Protein AF-A0A2V9BHZ9-F1 (afdb_monomer_lite)

Foldseek 3Di:
DDDDDDPDPDDDPPDDDPDLPCQCLQQDAAAFQRNQVNLVVLCVLVVVQPWDADPSGKTKGKADAADQQEEEEAESHDKFWWFADADFQGKTQIQIVVNDDPDQCLQLQQEQFWKWFQAPVRDTQTKHWHHDDPVCQVVDPDQDPRRDSRNIIIHRPGRGPVVCVVVRGDTGGTMDGRWGWADFPDFKIWFQCCQRRLSVVLLSLLSVPAPSVQFDHMYMYMHFGRLSVFCVRVQVCCVPRVGQAYEYEGHFAADDDVPDDDDPLDDDFDAAKEWEDCDQPDDDQPLRVVLVVLCVVLVTDYGYDHGDPRGHGDPDDTRDDHSNYIYMYGDWPLPSHRTTMGGNRNSLRSSQSSNCVRRVDRRDRDDRSDDPDPDDPDPDDPVVQLVPQAAAVVRLQRSLVSVVVVDDPVFDWDQDPSRDTDTDDDDDDPPDPDDDDDDDDDSHDKDWDFPDQDPVGDTDIDTGDDDDCSNQARHKDWDADPVRDIRIDHD

Structure (mmCIF, N/CA/C/O backbone):
data_AF-A0A2V9BHZ9-F1
#
_entry.id   AF-A0A2V9BHZ9-F1
#
loop_
_atom_site.group_PDB
_atom_site.id
_atom_site.type_symbol
_atom_site.label_atom_id
_atom_site.label_alt_id
_atom_site.label_comp_id
_atom_site.label_asym_id
_atom_site.label_entity_id
_atom_site.label_seq_id
_atom_site.pdbx_PDB_ins_code
_atom_site.Cartn_x
_atom_site.Cartn_y
_atom_site.Cartn_z
_atom_site.occupancy
_atom_site.B_iso_or_equiv
_atom_site.auth_seq_id
_atom_site.auth_comp_id
_atom_site.auth_asym_id
_atom_site.auth_atom_id
_atom_site.pdbx_PDB_model_num
ATOM 1 N N . MET A 1 1 ? 15.809 -42.643 -28.458 1.00 37.56 1 MET A N 1
ATOM 2 C CA . MET A 1 1 ? 14.507 -41.961 -28.314 1.00 37.56 1 MET A CA 1
ATOM 3 C C . MET A 1 1 ? 14.577 -41.203 -27.008 1.00 37.56 1 MET A C 1
ATOM 5 O O . MET A 1 1 ? 14.422 -41.802 -25.954 1.00 37.56 1 MET A O 1
ATOM 9 N N . SER A 1 2 ? 15.018 -39.951 -27.091 1.00 28.16 2 SER A N 1
ATOM 10 C CA . SER A 1 2 ? 15.489 -39.178 -25.943 1.00 28.16 2 SER A CA 1
ATOM 11 C C . SER A 1 2 ? 14.423 -38.170 -25.540 1.00 28.16 2 SER A C 1
ATOM 13 O O . SER A 1 2 ? 14.004 -37.350 -26.353 1.00 28.16 2 SER A O 1
ATOM 15 N N . SER A 1 3 ? 13.973 -38.283 -24.296 1.00 27.17 3 SER A N 1
ATOM 16 C CA . SER A 1 3 ? 12.982 -37.427 -23.654 1.00 27.17 3 SER A CA 1
ATOM 17 C C . SER A 1 3 ? 13.508 -35.995 -23.511 1.00 27.17 3 SER A C 1
ATOM 19 O O . SER A 1 3 ? 14.546 -35.780 -22.886 1.00 27.17 3 SER A O 1
ATOM 21 N N . LEU A 1 4 ? 12.793 -35.017 -24.076 1.00 28.47 4 LEU A N 1
ATOM 22 C CA . LEU A 1 4 ? 13.015 -33.594 -23.812 1.00 28.47 4 LEU A CA 1
ATOM 23 C C . LEU A 1 4 ? 12.477 -33.261 -22.414 1.00 28.47 4 LEU A C 1
ATOM 25 O O . LEU A 1 4 ? 11.273 -33.335 -22.170 1.00 28.47 4 LEU A O 1
ATOM 29 N N . ALA A 1 5 ? 13.371 -32.888 -21.502 1.00 28.25 5 ALA A N 1
ATOM 30 C CA . ALA A 1 5 ? 13.012 -32.299 -20.222 1.00 28.25 5 ALA A CA 1
ATOM 31 C C . ALA A 1 5 ? 12.645 -30.819 -20.428 1.00 28.25 5 ALA A C 1
ATOM 33 O O . ALA A 1 5 ? 13.476 -30.031 -20.881 1.00 28.25 5 ALA A O 1
ATOM 34 N N . LEU A 1 6 ? 11.407 -30.441 -20.089 1.00 27.66 6 LEU A N 1
ATOM 35 C CA . LEU A 1 6 ? 11.026 -29.042 -19.892 1.00 27.66 6 LEU A CA 1
ATOM 36 C C . LEU A 1 6 ? 11.808 -28.497 -18.688 1.00 27.66 6 LEU A C 1
ATOM 38 O O . LEU A 1 6 ? 11.582 -28.914 -17.551 1.00 27.66 6 LEU A O 1
ATOM 42 N N . ALA A 1 7 ? 12.722 -27.563 -18.935 1.00 27.00 7 ALA A N 1
ATOM 43 C CA . ALA A 1 7 ? 13.378 -26.801 -17.884 1.00 27.00 7 ALA A CA 1
ATOM 44 C C . ALA A 1 7 ? 12.384 -25.779 -17.308 1.00 27.00 7 ALA A C 1
ATOM 46 O O . ALA A 1 7 ? 12.186 -24.698 -17.858 1.00 27.00 7 ALA A O 1
ATOM 47 N N . VAL A 1 8 ? 11.737 -26.141 -16.200 1.00 25.62 8 VAL A N 1
ATOM 48 C CA . VAL A 1 8 ? 11.009 -25.197 -15.347 1.00 25.62 8 VAL A CA 1
ATOM 49 C C . VAL A 1 8 ? 12.054 -24.385 -14.587 1.00 25.62 8 VAL A C 1
ATOM 51 O O . VAL A 1 8 ? 12.757 -24.915 -13.727 1.00 25.62 8 VAL A O 1
ATOM 54 N N . TRP A 1 9 ? 12.184 -23.102 -14.919 1.00 24.17 9 TRP A N 1
ATOM 55 C CA . TRP A 1 9 ? 13.042 -22.170 -14.192 1.00 24.17 9 TRP A CA 1
ATOM 56 C C . TRP A 1 9 ? 12.419 -21.868 -12.824 1.00 24.17 9 TRP A C 1
ATOM 58 O O . TRP A 1 9 ? 11.644 -20.930 -12.660 1.00 24.17 9 TRP A O 1
ATOM 68 N N . ALA A 1 10 ? 12.739 -22.692 -11.829 1.00 22.58 10 ALA A N 1
ATOM 69 C CA . ALA A 1 10 ? 12.537 -22.346 -10.431 1.00 22.58 10 ALA A CA 1
ATOM 70 C C . ALA A 1 10 ? 13.679 -21.415 -10.002 1.00 22.58 10 ALA A C 1
ATOM 72 O O . ALA A 1 10 ? 14.842 -21.820 -9.959 1.00 22.58 10 ALA A O 1
ATOM 73 N N . PHE A 1 11 ? 13.363 -20.155 -9.702 1.00 24.94 11 PHE A N 1
ATOM 74 C CA . PHE A 1 11 ? 14.330 -19.254 -9.082 1.00 24.94 11 PHE A CA 1
ATOM 75 C C . PHE A 1 11 ? 14.673 -19.766 -7.676 1.00 24.94 11 PHE A C 1
ATOM 77 O O . PHE A 1 11 ? 13.758 -20.095 -6.918 1.00 24.94 11 PHE A O 1
ATOM 84 N N . PRO A 1 12 ? 15.961 -19.813 -7.288 1.00 24.84 12 PRO A N 1
ATOM 85 C CA . PRO A 1 12 ? 16.324 -20.170 -5.929 1.00 24.84 12 PRO A CA 1
ATOM 86 C C . PRO A 1 12 ? 15.795 -19.088 -4.986 1.00 24.84 12 PRO A C 1
ATOM 88 O O . PRO A 1 12 ? 16.085 -17.899 -5.162 1.00 24.84 12 PRO A O 1
ATOM 91 N N . SER A 1 13 ? 15.013 -19.522 -3.998 1.00 27.09 13 SER A N 1
ATOM 92 C CA . SER A 1 13 ? 14.662 -18.758 -2.806 1.00 27.09 13 SER A CA 1
ATOM 93 C C . SER A 1 13 ? 15.961 -18.383 -2.093 1.00 27.09 13 SER A C 1
ATOM 95 O O . SER A 1 13 ? 16.556 -19.199 -1.387 1.00 27.09 13 SER A O 1
ATOM 97 N N . GLY A 1 14 ? 16.457 -17.175 -2.364 1.00 26.42 14 GLY A N 1
ATOM 98 C CA . GLY A 1 14 ? 17.602 -16.613 -1.662 1.00 26.42 14 GLY A CA 1
ATOM 99 C C . GLY A 1 14 ? 17.262 -16.477 -0.183 1.00 26.42 14 GLY A C 1
ATOM 100 O O . GLY A 1 14 ? 16.169 -16.028 0.156 1.00 26.42 14 GLY A O 1
ATOM 101 N N . ALA A 1 15 ? 18.185 -16.907 0.674 1.00 25.41 15 ALA A N 1
ATOM 102 C CA . ALA A 1 15 ? 18.077 -16.781 2.119 1.00 25.41 15 ALA A CA 1
ATOM 103 C C . ALA A 1 15 ? 17.727 -15.333 2.501 1.00 25.41 15 ALA A C 1
ATOM 105 O O . ALA A 1 15 ? 18.447 -14.398 2.143 1.00 25.41 15 ALA A O 1
ATOM 106 N N . GLN A 1 16 ? 16.596 -15.174 3.188 1.00 27.55 16 GLN A N 1
ATOM 107 C CA . GLN A 1 16 ? 16.109 -13.902 3.706 1.00 27.55 16 GLN A CA 1
ATOM 108 C C . GLN A 1 16 ? 17.119 -13.359 4.727 1.00 27.55 16 GLN A C 1
ATOM 110 O O . GLN A 1 16 ? 17.488 -14.047 5.681 1.00 27.55 16 GLN A O 1
ATOM 115 N N . SER A 1 17 ? 17.571 -12.117 4.531 1.00 31.33 17 SER A N 1
ATOM 116 C CA . SER A 1 17 ? 18.072 -11.285 5.631 1.00 31.33 17 SER A CA 1
ATOM 117 C C . SER A 1 17 ? 16.983 -11.174 6.707 1.00 31.33 17 SER A C 1
ATOM 119 O O . SER A 1 17 ? 15.817 -11.377 6.365 1.00 31.33 17 SER A O 1
ATOM 121 N N . PRO A 1 18 ? 17.298 -10.827 7.970 1.00 30.88 18 PRO A N 1
ATOM 122 C CA . PRO A 1 18 ? 16.258 -10.513 8.939 1.00 30.88 18 PRO A CA 1
ATOM 123 C C . PRO A 1 18 ? 15.483 -9.318 8.377 1.00 30.88 18 PRO A C 1
ATOM 125 O O . PRO A 1 18 ? 15.985 -8.193 8.370 1.00 30.88 18 PRO A O 1
ATOM 128 N N . GLU A 1 19 ? 14.320 -9.595 7.787 1.00 37.97 19 GLU A N 1
ATOM 129 C CA . GLU A 1 19 ? 13.338 -8.592 7.402 1.00 37.97 19 GLU A CA 1
ATOM 130 C C . GLU A 1 19 ? 13.159 -7.692 8.626 1.00 37.97 19 GLU A C 1
ATOM 132 O O . GLU A 1 19 ? 13.142 -8.185 9.761 1.00 37.97 19 GLU A O 1
ATOM 137 N N . SER A 1 20 ? 13.053 -6.371 8.437 1.00 50.16 20 SER A N 1
ATOM 138 C CA . SER A 1 20 ? 12.483 -5.593 9.537 1.00 50.16 20 SER A CA 1
ATOM 139 C C . SER A 1 20 ? 11.148 -6.268 9.872 1.00 50.16 20 SER A C 1
ATOM 141 O O . SER A 1 20 ? 10.467 -6.682 8.934 1.00 50.16 20 SER A O 1
ATOM 143 N N . ASP A 1 21 ? 10.821 -6.470 11.157 1.00 63.12 21 ASP A N 1
ATOM 144 C CA . ASP A 1 21 ? 9.781 -7.402 11.673 1.00 63.12 21 ASP A CA 1
ATOM 145 C C . ASP A 1 21 ? 8.383 -7.295 10.999 1.00 63.12 21 ASP A C 1
ATOM 147 O O . ASP A 1 21 ? 7.459 -8.053 11.297 1.00 63.12 21 ASP A O 1
ATOM 151 N N . LEU A 1 22 ? 8.202 -6.319 10.106 1.00 68.75 22 LEU A N 1
ATOM 152 C CA . LEU A 1 22 ? 6.966 -5.832 9.526 1.00 68.75 22 LEU A CA 1
ATOM 153 C C . LEU A 1 22 ? 7.044 -5.642 7.987 1.00 68.75 22 LEU A C 1
ATOM 155 O O . LEU A 1 22 ? 6.025 -5.316 7.379 1.00 68.75 22 LEU A O 1
ATOM 159 N N . ASP A 1 23 ? 8.188 -5.889 7.320 1.00 79.56 23 ASP A N 1
ATOM 160 C CA . ASP A 1 23 ? 8.303 -5.807 5.843 1.00 79.56 23 ASP A CA 1
ATOM 161 C C . ASP A 1 23 ? 7.369 -6.804 5.147 1.00 79.56 23 ASP A C 1
ATOM 163 O O . ASP A 1 23 ? 6.812 -6.512 4.085 1.00 79.56 23 ASP A O 1
ATOM 167 N N . TRP A 1 24 ? 7.124 -7.961 5.766 1.00 87.25 24 TRP A N 1
ATOM 168 C CA . TRP A 1 24 ? 6.163 -8.947 5.276 1.00 87.25 24 TRP A CA 1
ATOM 169 C C . TRP A 1 24 ? 4.755 -8.355 5.104 1.00 87.25 24 TRP A C 1
ATOM 171 O O . TRP A 1 24 ? 4.037 -8.766 4.192 1.00 87.25 24 TRP A O 1
ATOM 181 N N . LEU A 1 25 ? 4.352 -7.389 5.941 1.00 88.88 25 LEU A N 1
ATOM 182 C CA . LEU A 1 25 ? 3.036 -6.751 5.870 1.00 88.88 25 LEU A CA 1
ATOM 183 C C . LEU A 1 25 ? 2.948 -5.869 4.625 1.00 88.88 25 LEU A C 1
ATOM 185 O O . LEU A 1 25 ? 1.979 -5.944 3.875 1.00 88.88 25 LEU A O 1
ATOM 189 N N . LEU A 1 26 ? 3.984 -5.061 4.388 1.00 85.56 26 LEU A N 1
ATOM 190 C CA . LEU A 1 26 ? 4.047 -4.147 3.250 1.00 85.56 26 LEU A CA 1
ATOM 191 C C . LEU A 1 26 ? 4.289 -4.872 1.933 1.00 85.56 26 LEU A C 1
ATOM 193 O O . LEU A 1 26 ? 3.847 -4.383 0.905 1.00 85.56 26 LEU A O 1
ATOM 197 N N . THR A 1 27 ? 4.959 -6.024 1.946 1.00 89.12 27 THR A N 1
ATOM 198 C CA . THR A 1 27 ? 5.301 -6.801 0.741 1.00 89.12 27 THR A CA 1
ATOM 199 C C . THR A 1 27 ? 4.266 -7.857 0.363 1.00 89.12 27 THR A C 1
ATOM 201 O O . THR A 1 27 ? 4.386 -8.494 -0.686 1.00 89.12 27 THR A O 1
ATOM 204 N N . THR A 1 28 ? 3.222 -8.040 1.176 1.00 92.38 28 THR A N 1
ATOM 205 C CA . THR A 1 28 ? 2.123 -8.968 0.888 1.00 92.38 28 THR A CA 1
ATOM 206 C C . THR A 1 28 ? 0.940 -8.215 0.286 1.00 92.38 28 THR A C 1
ATOM 208 O O . THR A 1 28 ? 0.303 -7.439 0.998 1.00 92.38 28 THR A O 1
ATOM 211 N N . PRO A 1 29 ? 0.613 -8.438 -1.001 1.00 92.88 29 PRO A N 1
ATOM 212 C CA . PRO A 1 29 ? -0.590 -7.874 -1.592 1.00 92.88 29 PRO A CA 1
ATOM 213 C C . PRO A 1 29 ? -1.860 -8.346 -0.884 1.00 92.88 29 PRO A C 1
ATOM 215 O O . PRO A 1 29 ? -1.937 -9.474 -0.397 1.00 92.88 29 PRO A O 1
ATOM 218 N N . GLY A 1 30 ? -2.871 -7.486 -0.888 1.00 94.62 30 GLY A N 1
ATOM 219 C CA . GLY A 1 30 ? -4.192 -7.757 -0.328 1.00 94.62 30 GLY A CA 1
ATOM 220 C C . GLY A 1 30 ? -5.258 -7.066 -1.159 1.00 94.62 30 GLY A C 1
ATOM 221 O O . GLY A 1 30 ? -5.950 -6.190 -0.655 1.00 94.62 30 GLY A O 1
ATOM 222 N N . VAL A 1 31 ? -5.341 -7.406 -2.449 1.00 96.88 31 VAL A N 1
ATOM 223 C CA . VAL A 1 31 ? -6.356 -6.849 -3.360 1.00 96.88 31 VAL A CA 1
ATOM 224 C C . VAL A 1 31 ? -7.743 -7.102 -2.770 1.00 96.88 31 VAL A C 1
ATOM 226 O O . VAL A 1 31 ? -8.003 -8.202 -2.292 1.00 96.88 31 VAL A O 1
ATOM 229 N N . SER A 1 32 ? -8.630 -6.107 -2.803 1.00 95.62 32 SER A N 1
ATOM 230 C CA . SER A 1 32 ? -9.979 -6.204 -2.221 1.00 95.62 32 SER A CA 1
ATOM 231 C C . SER A 1 32 ? -10.733 -7.472 -2.659 1.00 95.62 32 SER A C 1
ATOM 233 O O . SER A 1 32 ? -10.926 -7.709 -3.854 1.00 95.62 32 SER A O 1
ATOM 235 N N . GLY A 1 33 ? -11.160 -8.292 -1.690 1.00 94.94 33 GLY A N 1
ATOM 236 C CA . GLY A 1 33 ? -11.748 -9.630 -1.870 1.00 94.94 33 GLY A CA 1
ATOM 237 C C . GLY A 1 33 ? -10.753 -10.806 -1.891 1.00 94.94 33 GLY A C 1
ATOM 238 O O . GLY A 1 33 ? -11.177 -11.965 -1.871 1.00 94.94 33 GLY A O 1
ATOM 239 N N . TYR A 1 34 ? -9.450 -10.528 -1.921 1.00 96.62 34 TYR A N 1
ATOM 240 C CA . TYR A 1 34 ? -8.348 -11.494 -1.983 1.00 96.62 34 TYR A CA 1
ATOM 241 C C . TYR A 1 34 ? -7.326 -11.307 -0.844 1.00 96.62 34 TYR A C 1
ATOM 243 O O . TYR A 1 34 ? -6.126 -11.538 -0.996 1.00 96.62 34 TYR A O 1
ATOM 251 N N . GLU A 1 35 ? -7.787 -10.877 0.327 1.00 96.38 35 GLU A N 1
ATOM 252 C CA . GLU A 1 35 ? -6.961 -10.529 1.486 1.00 96.38 35 GLU A CA 1
ATOM 253 C C . GLU A 1 35 ? -6.433 -11.757 2.257 1.00 96.38 35 GLU A C 1
ATOM 255 O O . GLU A 1 35 ? -5.774 -11.609 3.287 1.00 96.38 35 GLU A O 1
ATOM 260 N N . GLN A 1 36 ? -6.707 -12.985 1.800 1.00 94.50 36 GLN A N 1
ATOM 261 C CA . GLN A 1 36 ? -6.518 -14.198 2.603 1.00 94.50 36 GLN A CA 1
ATOM 262 C C . GLN A 1 36 ? -5.044 -14.487 2.931 1.00 94.50 36 GLN A C 1
ATOM 264 O O . GLN A 1 36 ? -4.761 -14.936 4.042 1.00 94.50 36 GLN A O 1
ATOM 269 N N . GLU A 1 37 ? -4.101 -14.226 2.010 1.00 94.50 37 GLU A N 1
ATOM 270 C CA . GLU A 1 37 ? -2.658 -14.412 2.275 1.00 94.50 37 GLU A CA 1
ATOM 271 C C . GLU A 1 37 ? -2.199 -13.484 3.404 1.00 94.50 37 GLU A C 1
ATOM 273 O O . GLU A 1 37 ? -1.588 -13.924 4.380 1.00 94.50 37 GLU A O 1
ATOM 278 N N . LEU A 1 38 ? -2.529 -12.200 3.291 1.00 95.25 38 LEU A N 1
ATOM 279 C CA . LEU A 1 38 ? -2.204 -11.199 4.293 1.00 95.25 38 LEU A CA 1
ATOM 280 C C . LEU A 1 38 ? -2.869 -11.518 5.637 1.00 95.25 38 LEU A C 1
ATOM 282 O O . LEU A 1 38 ? -2.192 -11.524 6.664 1.00 95.25 38 LEU A O 1
ATOM 286 N N . GLY A 1 39 ? -4.169 -11.820 5.635 1.00 96.56 39 GLY A N 1
ATOM 287 C CA . GLY A 1 39 ? -4.899 -12.199 6.840 1.00 96.56 39 GLY A CA 1
ATOM 288 C C . GLY A 1 39 ? -4.291 -13.435 7.509 1.00 96.56 39 GLY A C 1
ATOM 289 O O . GLY A 1 39 ? -4.173 -13.487 8.731 1.00 96.56 39 GLY A O 1
ATOM 290 N N . ALA A 1 40 ? -3.823 -14.422 6.737 1.00 95.38 40 ALA A N 1
ATOM 291 C CA . ALA A 1 40 ? -3.102 -15.574 7.275 1.00 95.38 40 ALA A CA 1
ATOM 292 C C . ALA A 1 40 ? -1.769 -15.187 7.933 1.00 95.38 40 ALA A C 1
ATOM 294 O O . ALA A 1 40 ? -1.481 -15.680 9.021 1.00 95.38 40 ALA A O 1
ATOM 295 N N . LYS A 1 41 ? -0.990 -14.279 7.334 1.00 95.25 41 LYS A N 1
ATOM 296 C CA . LYS A 1 41 ? 0.266 -13.803 7.937 1.00 95.25 41 LYS A CA 1
ATOM 297 C C . LYS A 1 41 ? 0.039 -12.970 9.201 1.00 95.25 41 LYS A C 1
ATOM 299 O O . LYS A 1 41 ? 0.750 -13.170 10.181 1.00 95.25 41 LYS A O 1
ATOM 304 N N . ILE A 1 42 ? -0.991 -12.116 9.225 1.00 96.06 42 ILE A N 1
ATOM 305 C CA . ILE A 1 42 ? -1.409 -11.396 10.441 1.00 96.06 42 ILE A CA 1
ATOM 306 C C . ILE A 1 42 ? -1.764 -12.396 11.545 1.00 96.06 42 ILE A C 1
ATOM 308 O O . ILE A 1 42 ? -1.297 -12.257 12.672 1.00 96.06 42 ILE A O 1
ATOM 312 N N . ARG A 1 43 ? -2.532 -13.445 11.233 1.00 95.81 43 ARG A N 1
ATOM 313 C CA . ARG A 1 43 ? -2.864 -14.491 12.212 1.00 95.81 43 ARG A CA 1
ATOM 314 C C . ARG A 1 43 ? -1.650 -15.251 12.720 1.00 95.81 43 ARG A C 1
ATOM 316 O O . ARG A 1 43 ? -1.586 -15.506 13.915 1.00 95.81 43 ARG A O 1
ATOM 323 N N . GLU A 1 44 ? -0.712 -15.601 11.842 1.00 94.38 44 GLU A N 1
ATOM 324 C CA . GLU A 1 44 ? 0.524 -16.278 12.247 1.00 94.38 44 GLU A CA 1
ATOM 325 C C . GLU A 1 44 ? 1.339 -15.400 13.202 1.00 94.38 44 GLU A C 1
ATOM 327 O O . GLU A 1 44 ? 1.806 -15.878 14.235 1.00 94.38 44 GLU A O 1
ATOM 332 N N . ARG A 1 45 ? 1.443 -14.096 12.912 1.00 92.06 45 ARG A N 1
ATOM 333 C CA . ARG A 1 45 ? 2.101 -13.137 13.807 1.00 92.06 45 ARG A CA 1
ATOM 334 C C . ARG A 1 45 ? 1.371 -13.014 15.151 1.00 92.06 45 ARG A C 1
ATOM 336 O O . ARG A 1 45 ? 2.011 -12.916 16.190 1.00 92.06 45 ARG A O 1
ATOM 343 N N . LEU A 1 46 ? 0.040 -13.090 15.140 1.00 92.56 46 LEU A N 1
ATOM 344 C CA . LEU A 1 46 ? -0.828 -12.971 16.316 1.00 92.56 46 LEU A CA 1
ATOM 345 C C . LEU A 1 46 ? -1.260 -14.323 16.915 1.00 92.56 46 LEU A C 1
ATOM 347 O O . LEU A 1 46 ? -2.284 -14.393 17.602 1.00 92.56 46 LEU A O 1
ATOM 351 N N . LYS A 1 47 ? -0.517 -15.411 16.679 1.00 92.81 47 LYS A N 1
ATOM 352 C CA . LYS A 1 47 ? -0.907 -16.764 17.123 1.00 92.81 47 LYS A CA 1
ATOM 353 C C . LYS A 1 47 ? -1.111 -16.893 18.637 1.00 92.81 47 LYS A C 1
ATOM 355 O O . LYS A 1 47 ? -1.982 -17.639 19.075 1.00 92.81 47 LYS A O 1
ATOM 360 N N . GLU A 1 48 ? -0.409 -16.077 19.422 1.00 92.31 48 GLU A N 1
ATOM 361 C CA . GLU A 1 48 ? -0.532 -15.995 20.887 1.00 92.31 48 GLU A CA 1
ATOM 362 C C . GLU A 1 48 ? -1.853 -15.350 21.370 1.00 92.31 48 GLU A C 1
ATOM 364 O O . GLU A 1 48 ? -2.138 -15.308 22.570 1.00 92.31 48 GLU A O 1
ATOM 369 N N . PHE A 1 49 ? -2.675 -14.811 20.461 1.00 91.50 49 PHE A N 1
ATOM 370 C CA . PHE A 1 49 ? -3.887 -14.048 20.786 1.00 91.50 49 PHE A CA 1
ATOM 371 C C . PHE A 1 49 ? -5.197 -14.748 20.396 1.00 91.50 49 PHE A C 1
ATOM 373 O O . PHE A 1 49 ? -6.251 -14.121 20.454 1.00 91.50 49 PHE A O 1
ATOM 380 N N . SER A 1 50 ? -5.162 -16.041 20.039 1.00 90.25 50 SER A N 1
ATOM 381 C CA . SER A 1 50 ? -6.362 -16.825 19.675 1.00 90.25 50 SER A CA 1
ATOM 382 C C . SER A 1 50 ? -7.264 -16.109 18.655 1.00 90.25 50 SER A C 1
ATOM 384 O O . SER A 1 50 ? -8.478 -15.999 18.840 1.00 90.25 50 SER A O 1
ATOM 386 N N . SER A 1 51 ? -6.656 -15.579 17.590 1.00 94.00 51 SER A N 1
ATOM 387 C CA . SER A 1 51 ? -7.374 -14.834 16.553 1.00 94.00 51 SER A CA 1
ATOM 388 C C . SER A 1 51 ? -8.426 -15.694 15.837 1.00 94.00 51 SER A C 1
ATOM 390 O O . SER A 1 51 ? -8.236 -16.888 15.595 1.00 94.00 51 SER A O 1
ATOM 392 N N . LYS A 1 52 ? -9.554 -15.072 15.481 1.00 95.00 52 LYS A N 1
ATOM 393 C CA . LYS A 1 52 ? -10.647 -15.664 14.700 1.00 95.00 52 LYS A CA 1
ATOM 394 C C . LYS A 1 52 ? -10.689 -15.067 13.300 1.00 95.00 52 LYS A C 1
ATOM 396 O O . LYS A 1 52 ? -10.260 -13.934 13.090 1.00 95.00 52 LYS A O 1
ATOM 401 N N . THR A 1 53 ? -11.256 -15.825 12.366 1.00 96.62 53 THR A N 1
ATOM 402 C CA . THR A 1 53 ? -11.582 -15.343 11.024 1.00 96.62 53 THR A CA 1
ATOM 403 C C . THR A 1 53 ? -13.039 -15.611 10.714 1.00 96.62 53 THR A C 1
ATOM 405 O O . THR A 1 53 ? -13.520 -16.716 10.967 1.00 96.62 53 THR A O 1
ATOM 408 N N . ASP A 1 54 ? -13.737 -14.606 10.197 1.00 94.50 54 ASP A N 1
ATOM 409 C CA . ASP A 1 54 ? -15.111 -14.765 9.726 1.00 94.50 54 ASP A CA 1
ATOM 410 C C . ASP A 1 54 ? -15.165 -15.183 8.245 1.00 94.50 54 ASP A C 1
ATOM 412 O O . ASP A 1 54 ? -14.149 -15.423 7.592 1.00 94.50 54 ASP A O 1
ATOM 416 N N . ASN A 1 55 ? -16.372 -15.297 7.694 1.00 92.94 55 ASN A N 1
ATOM 417 C CA . ASN A 1 55 ? -16.577 -15.703 6.304 1.00 92.94 55 ASN A CA 1
ATOM 418 C C . ASN A 1 55 ? -16.184 -14.637 5.264 1.00 92.94 55 ASN A C 1
ATOM 420 O O . ASN A 1 55 ? -16.108 -14.971 4.083 1.00 92.94 55 ASN A O 1
ATOM 424 N N . LEU A 1 56 ? -15.946 -13.387 5.675 1.00 93.62 56 LEU A N 1
ATOM 425 C CA . LEU A 1 56 ? -15.423 -12.322 4.814 1.00 93.62 56 LEU A CA 1
ATOM 426 C C . LEU A 1 56 ? -13.892 -12.252 4.842 1.00 93.62 56 LEU A C 1
ATOM 428 O O . LEU A 1 56 ? -13.302 -11.555 4.023 1.00 93.62 56 LEU A O 1
ATOM 432 N N . GLY A 1 57 ? -13.246 -12.992 5.745 1.00 95.75 57 GLY A N 1
ATOM 433 C CA . GLY A 1 57 ? -11.797 -12.976 5.906 1.00 95.75 57 GLY A CA 1
ATOM 434 C C . GLY A 1 57 ? -11.299 -11.927 6.898 1.00 95.75 57 GLY A C 1
ATOM 435 O O . GLY A 1 57 ? -10.089 -11.729 6.983 1.00 95.75 57 GLY A O 1
ATOM 436 N N . ASN A 1 58 ? -12.188 -11.286 7.668 1.00 97.94 58 ASN A N 1
ATOM 437 C CA . ASN A 1 58 ? -11.778 -10.387 8.746 1.00 97.94 58 ASN A CA 1
ATOM 438 C C . ASN A 1 58 ? -10.944 -11.164 9.773 1.00 97.94 58 ASN A C 1
ATOM 440 O O . ASN A 1 58 ? -11.300 -12.287 10.118 1.00 97.94 58 ASN A O 1
ATOM 444 N N . VAL A 1 59 ? -9.871 -10.578 10.302 1.00 98.50 59 VAL A N 1
ATOM 445 C CA . VAL A 1 59 ? -9.092 -11.160 11.408 1.00 98.50 59 VAL A CA 1
ATOM 446 C C . VAL A 1 59 ? -9.445 -10.431 12.695 1.00 98.50 59 VAL A C 1
ATOM 448 O O . VAL A 1 59 ? -9.357 -9.209 12.754 1.00 98.50 59 VAL A O 1
ATOM 451 N N . ILE A 1 60 ? -9.859 -11.168 13.723 1.00 98.50 60 ILE A N 1
ATOM 452 C CA . ILE A 1 60 ? -10.460 -10.601 14.934 1.00 98.50 60 ILE A CA 1
ATOM 453 C C . ILE A 1 60 ? -9.767 -11.177 16.165 1.00 98.50 60 ILE A C 1
ATOM 455 O O . ILE A 1 60 ? -9.663 -12.394 16.318 1.00 98.50 60 ILE A O 1
ATOM 459 N N . VAL A 1 61 ? -9.327 -10.306 17.066 1.00 98.19 61 VAL A N 1
ATOM 460 C CA . VAL A 1 61 ? -8.787 -10.659 18.382 1.00 98.19 61 VAL A CA 1
ATOM 461 C C . VAL A 1 61 ? -9.657 -9.997 19.443 1.00 98.19 61 VAL A C 1
ATOM 463 O O . VAL A 1 61 ? -9.816 -8.782 19.429 1.00 98.19 61 VAL A O 1
ATOM 466 N N . THR A 1 62 ? -10.193 -10.778 20.380 1.00 97.31 62 THR A N 1
ATOM 467 C CA . THR A 1 62 ? -10.997 -10.264 21.500 1.00 97.31 62 THR A CA 1
ATOM 468 C C . THR A 1 62 ? -10.316 -10.605 22.819 1.00 97.31 62 THR A C 1
ATOM 470 O O . THR A 1 62 ? -9.991 -11.764 23.073 1.00 97.31 62 THR A O 1
ATOM 473 N N . LEU A 1 63 ? -10.102 -9.592 23.655 1.00 96.00 63 LEU A N 1
ATOM 474 C CA . LEU A 1 63 ? -9.420 -9.679 24.943 1.00 96.00 63 LEU A CA 1
ATOM 475 C C . LEU A 1 63 ? -10.288 -9.074 26.049 1.00 96.00 63 LEU A C 1
ATOM 477 O O . LEU A 1 63 ? -11.049 -8.136 25.812 1.00 96.00 63 LEU A O 1
ATOM 481 N N . GLY A 1 64 ? -10.122 -9.566 27.276 1.00 94.06 64 GLY A N 1
ATOM 482 C CA . GLY A 1 64 ? -10.892 -9.095 28.426 1.00 94.06 64 GLY A CA 1
ATOM 483 C C . GLY A 1 64 ? -12.339 -9.593 28.426 1.00 94.06 64 GLY A C 1
ATOM 484 O O . GLY A 1 64 ? -12.689 -10.546 27.730 1.00 94.06 64 GLY A O 1
ATOM 485 N N . SER A 1 65 ? -13.167 -8.982 29.271 1.00 94.12 65 SER A N 1
ATOM 486 C CA . SER A 1 65 ? -14.580 -9.340 29.437 1.00 94.12 65 SER A CA 1
ATOM 487 C C . SER A 1 65 ? -15.358 -8.206 30.107 1.00 94.12 65 SER A C 1
ATOM 489 O O . SER A 1 65 ? -14.777 -7.400 30.834 1.00 94.12 65 SER A O 1
ATOM 491 N N . GLY A 1 66 ? -16.677 -8.173 29.908 1.00 93.75 66 GLY A N 1
ATOM 492 C CA . GLY A 1 66 ? -17.557 -7.153 30.485 1.00 93.75 66 GLY A CA 1
ATOM 493 C C . GLY A 1 66 ? -17.521 -5.820 29.732 1.00 93.75 66 GLY A C 1
ATOM 494 O O . GLY A 1 66 ? -16.938 -5.715 28.653 1.00 93.75 66 GLY A O 1
ATOM 495 N N . ALA A 1 67 ? -18.172 -4.809 30.305 1.00 93.19 67 ALA A N 1
ATOM 496 C CA . ALA A 1 67 ? -18.264 -3.468 29.734 1.00 93.19 67 ALA A CA 1
ATOM 497 C C . ALA A 1 67 ? -17.048 -2.587 30.106 1.00 93.19 67 ALA A C 1
ATOM 499 O O . ALA A 1 67 ? -16.456 -2.786 31.174 1.00 93.19 67 ALA A O 1
ATOM 500 N N . PRO A 1 68 ? -16.689 -1.590 29.275 1.00 95.00 68 PRO A N 1
ATOM 501 C CA . PRO A 1 68 ? -17.264 -1.316 27.954 1.00 95.00 68 PRO A CA 1
ATOM 502 C C . PRO A 1 68 ? -16.783 -2.312 26.885 1.00 95.00 68 PRO A C 1
ATOM 504 O O . PRO A 1 68 ? -15.698 -2.888 27.004 1.00 95.00 68 PRO A O 1
ATOM 507 N N . LEU A 1 69 ? -17.586 -2.495 25.838 1.00 96.88 69 LEU A N 1
ATOM 508 C CA . LEU A 1 69 ? -17.231 -3.181 24.599 1.00 96.88 69 LEU A CA 1
ATOM 509 C C . LEU A 1 69 ? -16.537 -2.191 23.658 1.00 96.88 69 LEU A C 1
ATOM 511 O O . LEU A 1 69 ? -17.171 -1.327 23.059 1.00 96.88 69 LEU A O 1
ATOM 515 N N . ARG A 1 70 ? -15.220 -2.314 23.520 1.00 97.62 70 ARG A N 1
ATOM 516 C CA . ARG A 1 70 ? -14.386 -1.420 22.709 1.00 97.62 70 ARG A CA 1
ATOM 517 C C . ARG A 1 70 ? -13.973 -2.112 21.415 1.00 97.62 70 ARG A C 1
ATOM 519 O O . ARG A 1 70 ? -13.521 -3.257 21.457 1.00 97.62 70 ARG A O 1
ATOM 526 N N . LEU A 1 71 ? -14.078 -1.423 20.282 1.00 98.31 71 LEU A N 1
ATOM 527 C CA . LEU A 1 71 ? -13.627 -1.893 18.970 1.00 98.31 71 LEU A CA 1
ATOM 528 C C . LEU A 1 71 ? -12.540 -0.969 18.412 1.00 98.31 71 LEU A C 1
ATOM 530 O O . LEU A 1 71 ? -12.785 0.211 18.187 1.00 98.31 71 LEU A O 1
ATOM 534 N N . ILE A 1 72 ? -11.358 -1.510 18.120 1.00 98.56 72 ILE A N 1
ATOM 535 C CA . ILE A 1 72 ? -10.326 -0.822 17.336 1.00 98.56 72 ILE A CA 1
ATOM 536 C C . ILE A 1 72 ? -10.149 -1.591 16.031 1.00 98.56 72 ILE A C 1
ATOM 538 O O . ILE A 1 72 ? -9.840 -2.782 16.049 1.00 98.56 72 ILE A O 1
ATOM 542 N N . VAL A 1 73 ? -10.368 -0.933 14.897 1.00 98.56 73 VAL A N 1
ATOM 543 C CA . VAL A 1 73 ? -10.444 -1.600 13.594 1.00 98.56 73 VAL A CA 1
ATOM 544 C C . VAL A 1 73 ? -9.613 -0.896 12.532 1.00 98.56 73 VAL A C 1
ATOM 546 O O . VAL A 1 73 ? -9.560 0.328 12.504 1.00 98.56 73 VAL A O 1
ATOM 549 N N . THR A 1 74 ? -8.987 -1.663 11.641 1.00 98.38 74 THR A N 1
ATOM 550 C CA . THR A 1 74 ? -8.259 -1.163 10.462 1.00 98.38 74 THR A CA 1
ATOM 551 C C . THR A 1 74 ? -8.621 -1.979 9.226 1.00 98.38 74 THR A C 1
ATOM 553 O O . THR A 1 74 ? -8.782 -3.197 9.341 1.00 98.38 74 THR A O 1
ATOM 556 N N . PRO A 1 75 ? -8.719 -1.374 8.033 1.00 97.00 75 PRO A N 1
ATOM 557 C CA . PRO A 1 75 ? -8.826 -2.134 6.797 1.00 97.00 75 PRO A CA 1
ATOM 558 C C . PRO A 1 75 ? -7.506 -2.830 6.448 1.00 97.00 75 PRO A C 1
ATOM 560 O O . PRO A 1 75 ? -6.426 -2.378 6.834 1.00 97.00 75 PRO A O 1
ATOM 563 N N . MET A 1 76 ? -7.617 -3.944 5.728 1.00 96.31 76 MET A N 1
ATOM 564 C CA . MET A 1 76 ? -6.507 -4.740 5.202 1.00 96.31 76 MET A CA 1
ATOM 565 C C . MET A 1 76 ? -6.357 -4.625 3.692 1.00 96.31 76 MET A C 1
ATOM 567 O O . MET A 1 76 ? -5.312 -4.984 3.154 1.00 96.31 76 MET A O 1
ATOM 571 N N . ASP A 1 77 ? -7.409 -4.257 2.982 1.00 96.12 77 ASP A N 1
ATOM 572 C CA . ASP A 1 77 ? -7.418 -4.365 1.539 1.00 96.12 77 ASP A CA 1
ATOM 573 C C . ASP A 1 77 ? -6.858 -3.136 0.843 1.00 96.12 77 ASP A C 1
ATOM 575 O O . ASP A 1 77 ? -6.786 -2.039 1.389 1.00 96.12 77 ASP A O 1
ATOM 579 N N . GLU A 1 78 ? -6.480 -3.343 -0.407 1.00 95.06 78 GLU A N 1
ATOM 580 C CA . GLU A 1 78 ? -5.978 -2.308 -1.294 1.00 95.06 78 GLU A CA 1
ATOM 581 C C . GLU A 1 78 ? -6.657 -2.418 -2.667 1.00 95.06 78 GLU A C 1
ATOM 583 O O . GLU A 1 78 ? -7.164 -3.490 -3.040 1.00 95.06 78 GLU A O 1
ATOM 588 N N . PRO A 1 79 ? -6.669 -1.331 -3.450 1.00 95.25 79 PRO A N 1
ATOM 589 C CA . PRO A 1 79 ? -7.111 -1.395 -4.826 1.00 95.25 79 PRO A CA 1
ATOM 590 C C . PRO A 1 79 ? -6.078 -2.136 -5.686 1.00 95.25 79 PRO A C 1
ATOM 592 O O . PRO A 1 79 ? -4.870 -2.025 -5.490 1.00 95.25 79 PRO A O 1
ATOM 595 N N . GLY A 1 80 ? -6.558 -2.868 -6.682 1.00 95.88 80 GLY A N 1
ATOM 596 C CA . GLY A 1 80 ? -5.722 -3.613 -7.615 1.00 95.88 80 GLY A CA 1
ATOM 597 C C . GLY A 1 80 ? -6.532 -4.113 -8.798 1.00 95.88 80 GLY A C 1
ATOM 598 O O . GLY A 1 80 ? -7.530 -3.499 -9.191 1.00 95.88 80 GLY A O 1
ATOM 599 N N . TYR A 1 81 ? -6.121 -5.245 -9.359 1.00 97.94 81 TYR A N 1
ATOM 600 C CA . TYR A 1 81 ? -6.815 -5.863 -10.481 1.00 97.94 81 TYR A CA 1
ATOM 601 C C . TYR A 1 81 ? -7.023 -7.356 -10.258 1.00 97.94 81 TYR A C 1
ATOM 603 O O . TYR A 1 81 ? -6.453 -7.959 -9.356 1.00 97.94 81 TYR A O 1
ATOM 611 N N . VAL A 1 82 ? -7.824 -7.959 -11.124 1.00 98.31 82 VAL A N 1
ATOM 612 C CA . VAL A 1 82 ? -7.875 -9.403 -11.348 1.00 98.31 82 VAL A CA 1
ATOM 613 C C . VAL A 1 82 ? -7.697 -9.696 -12.828 1.00 98.31 82 VAL A C 1
ATOM 615 O O . VAL A 1 82 ? -8.013 -8.851 -13.670 1.00 98.31 82 VAL A O 1
ATOM 618 N N . VAL A 1 83 ? -7.241 -10.902 -13.158 1.00 98.62 83 VAL A N 1
ATOM 619 C CA . VAL A 1 83 ? -7.242 -11.400 -14.537 1.00 98.62 83 VAL A CA 1
ATOM 620 C C . VAL A 1 83 ? -8.688 -11.466 -15.039 1.00 98.62 83 VAL A C 1
ATOM 622 O O . VAL A 1 83 ? -9.496 -12.220 -14.504 1.00 98.62 83 VAL A O 1
ATOM 625 N N . SER A 1 84 ? -9.034 -10.705 -16.076 1.00 98.31 84 SER A N 1
ATOM 626 C CA . SER A 1 84 ? -10.371 -10.722 -16.692 1.00 98.31 84 SER A CA 1
ATOM 627 C C . SER A 1 84 ? -10.447 -11.648 -17.905 1.00 98.31 84 SER A C 1
ATOM 629 O O . SER A 1 84 ? -11.482 -12.261 -18.157 1.00 98.31 84 SER A O 1
ATOM 631 N N . ALA A 1 85 ? -9.341 -11.800 -18.635 1.00 98.50 85 ALA A N 1
ATOM 632 C CA . ALA A 1 85 ? -9.212 -12.742 -19.740 1.00 98.50 85 ALA A CA 1
ATOM 633 C C . ALA A 1 85 ? -7.745 -13.127 -19.970 1.00 98.50 85 ALA A C 1
ATOM 635 O O . ALA A 1 85 ? -6.830 -12.404 -19.580 1.00 98.50 85 ALA A O 1
ATOM 636 N N . ILE A 1 86 ? -7.537 -14.257 -20.645 1.00 98.69 86 ILE A N 1
ATOM 637 C CA . ILE A 1 86 ? -6.228 -14.715 -21.121 1.00 98.69 86 ILE A CA 1
ATOM 638 C C . ILE A 1 86 ? -6.302 -14.745 -22.645 1.00 98.69 86 ILE A C 1
ATOM 640 O O . ILE A 1 86 ? -7.151 -15.447 -23.203 1.00 98.69 86 ILE A O 1
ATOM 644 N N . THR A 1 87 ? -5.457 -13.967 -23.312 1.00 98.38 87 THR A N 1
ATOM 645 C CA . THR A 1 87 ? -5.440 -13.867 -24.772 1.00 98.38 87 THR A CA 1
ATOM 646 C C . THR A 1 87 ? -4.772 -15.093 -25.397 1.00 98.38 87 THR A C 1
ATOM 648 O O . THR A 1 87 ? -4.036 -15.830 -24.738 1.00 98.38 87 THR A O 1
ATOM 651 N N . ALA A 1 88 ? -5.037 -15.341 -26.684 1.00 98.31 88 ALA A N 1
ATOM 652 C CA . ALA A 1 88 ? -4.490 -16.500 -27.394 1.00 98.31 88 ALA A CA 1
ATOM 653 C C . ALA A 1 88 ? -2.950 -16.500 -27.432 1.00 98.31 88 ALA A C 1
ATOM 655 O O . ALA A 1 88 ? -2.346 -17.566 -27.335 1.00 98.31 88 ALA A O 1
ATOM 656 N N . ASP A 1 89 ? -2.352 -15.314 -27.509 1.00 97.62 89 ASP A N 1
ATOM 657 C CA . ASP A 1 89 ? -0.916 -15.023 -27.541 1.00 97.62 89 ASP A CA 1
ATOM 658 C C . ASP A 1 89 ? -0.265 -14.897 -26.151 1.00 97.62 89 ASP A C 1
ATOM 660 O O . ASP A 1 89 ? 0.926 -14.635 -26.069 1.00 97.62 89 ASP A O 1
ATOM 664 N N . GLY A 1 90 ? -0.999 -15.153 -25.060 1.00 97.81 90 GLY A N 1
ATOM 665 C CA . GLY A 1 90 ? -0.411 -15.313 -23.722 1.00 97.81 90 GLY A CA 1
ATOM 666 C C . GLY A 1 90 ? -0.399 -14.067 -22.830 1.00 97.81 90 GLY A C 1
ATOM 667 O O . GLY A 1 90 ? 0.105 -14.141 -21.711 1.00 97.81 90 GLY A O 1
ATOM 668 N N . TYR A 1 91 ? -1.011 -12.959 -23.253 1.00 98.12 91 TYR A N 1
ATOM 669 C CA . TYR A 1 91 ? -1.208 -11.788 -22.398 1.00 98.12 91 TYR A CA 1
ATOM 670 C C . TYR A 1 91 ? -2.424 -11.940 -21.482 1.00 98.12 91 TYR A C 1
ATOM 672 O O . TYR A 1 91 ? -3.429 -12.583 -21.807 1.00 98.12 91 TYR A O 1
ATOM 680 N N . LEU A 1 92 ? -2.361 -11.283 -20.327 1.00 98.62 92 LEU A N 1
ATOM 681 C CA . LEU A 1 92 ? -3.483 -11.179 -19.403 1.00 98.62 92 LEU A CA 1
ATOM 682 C C . LEU A 1 92 ? -4.188 -9.842 -19.606 1.00 98.62 92 LEU A C 1
ATOM 684 O O . LEU A 1 92 ? -3.556 -8.789 -19.669 1.00 98.62 92 LEU A O 1
ATOM 688 N N . ARG A 1 93 ? -5.513 -9.886 -19.660 1.00 98.12 93 ARG A N 1
ATOM 689 C CA . ARG A 1 93 ? -6.386 -8.716 -19.559 1.00 98.12 93 ARG A CA 1
ATOM 690 C C . ARG A 1 93 ? -6.793 -8.537 -18.110 1.00 98.12 93 ARG A C 1
ATOM 692 O O . ARG A 1 93 ? -6.841 -9.516 -17.364 1.00 98.12 93 ARG A O 1
ATOM 699 N N . VAL A 1 94 ? -7.113 -7.310 -17.720 1.00 97.88 94 VAL A N 1
ATOM 700 C CA . VAL A 1 94 ? -7.399 -6.992 -16.319 1.00 97.88 94 VAL A CA 1
ATOM 701 C C . VAL A 1 94 ? -8.809 -6.451 -16.115 1.00 97.88 94 VAL A C 1
ATOM 703 O O . VAL A 1 94 ? -9.435 -5.923 -17.032 1.00 97.88 94 VAL A O 1
ATOM 706 N N . GLN A 1 95 ? -9.315 -6.586 -14.895 1.00 97.12 95 GLN A N 1
ATOM 707 C CA . GLN A 1 95 ? -10.457 -5.836 -14.386 1.00 97.12 95 GLN A CA 1
ATOM 708 C C . GLN A 1 95 ? -10.068 -5.223 -13.046 1.00 97.12 95 GLN A C 1
ATOM 710 O O . GLN A 1 95 ? -9.508 -5.904 -12.191 1.00 97.12 95 GLN A O 1
ATOM 715 N N . ARG A 1 96 ? -10.361 -3.935 -12.866 1.00 96.50 96 ARG A N 1
ATOM 716 C CA . ARG A 1 96 ? -10.053 -3.206 -11.633 1.00 96.50 96 ARG A CA 1
ATOM 717 C C . ARG A 1 96 ? -10.947 -3.661 -10.479 1.00 96.50 96 ARG A C 1
ATOM 719 O O . ARG A 1 96 ? -12.153 -3.846 -10.667 1.00 96.50 96 ARG A O 1
ATOM 726 N N . LEU A 1 97 ? -10.367 -3.768 -9.287 1.00 93.44 97 LEU A N 1
ATOM 727 C CA . LEU A 1 97 ? -11.072 -3.890 -8.015 1.00 93.44 97 LEU A CA 1
ATOM 728 C C . LEU A 1 97 ? -10.594 -2.768 -7.076 1.00 93.44 97 LEU A C 1
ATOM 730 O O . LEU A 1 97 ? -9.425 -2.770 -6.702 1.00 93.44 97 LEU A O 1
ATOM 734 N N . PRO A 1 98 ? -11.455 -1.804 -6.696 1.00 90.50 98 PRO A N 1
ATOM 735 C CA . PRO A 1 98 ? -12.867 -1.679 -7.067 1.00 90.50 98 PRO A CA 1
ATOM 736 C C . PRO A 1 98 ? -13.057 -1.303 -8.545 1.00 90.50 98 PRO A C 1
ATOM 738 O O . PRO A 1 98 ? -12.131 -0.848 -9.204 1.00 90.50 98 PRO A O 1
ATOM 741 N N . GLN A 1 99 ? -14.270 -1.484 -9.080 1.00 90.06 99 GLN A N 1
ATOM 742 C CA . GLN A 1 99 ? -14.552 -1.158 -10.490 1.00 90.06 99 GLN A CA 1
ATOM 743 C C . GLN A 1 99 ? -14.421 0.343 -10.782 1.00 90.06 99 GLN A C 1
ATOM 745 O O . GLN A 1 99 ? -13.971 0.728 -11.860 1.00 90.06 99 GLN A O 1
ATOM 750 N N . GLN A 1 100 ? -14.804 1.186 -9.820 1.00 88.88 100 GLN A N 1
ATOM 751 C CA . GLN A 1 100 ? -14.616 2.629 -9.917 1.00 88.88 100 GLN A CA 1
ATOM 752 C C . GLN A 1 100 ? -13.149 2.987 -9.656 1.00 88.88 100 GLN A C 1
ATOM 754 O O . GLN A 1 100 ? -12.571 2.452 -8.706 1.00 88.88 100 GLN A O 1
ATOM 759 N N . PRO A 1 101 ? -12.548 3.900 -10.441 1.00 89.81 101 PRO A N 1
ATOM 760 C CA . PRO A 1 101 ? -11.187 4.351 -10.199 1.00 89.81 101 PRO A CA 1
ATOM 761 C C . PRO A 1 101 ? -11.050 4.946 -8.794 1.00 89.81 101 PRO A C 1
ATOM 763 O O . PRO A 1 101 ? -11.809 5.856 -8.450 1.00 89.81 101 PRO A O 1
ATOM 766 N N . PRO A 1 102 ? -10.064 4.504 -7.995 1.00 89.50 102 PRO A N 1
ATOM 767 C CA . PRO A 1 102 ? -9.744 5.159 -6.731 1.00 89.50 102 PRO A CA 1
ATOM 768 C C . PRO A 1 102 ? -9.357 6.637 -6.911 1.00 89.50 102 PRO A C 1
ATOM 770 O O . PRO A 1 102 ? -9.714 7.489 -6.100 1.00 89.50 102 PRO A O 1
ATOM 773 N N . ASN A 1 103 ? -8.665 6.950 -8.010 1.00 89.25 103 ASN A N 1
ATOM 774 C CA . ASN A 1 103 ? -8.386 8.302 -8.487 1.00 89.25 103 ASN A CA 1
ATOM 775 C C . ASN A 1 103 ? -8.294 8.308 -10.029 1.00 89.25 103 ASN A C 1
ATOM 777 O O . ASN A 1 103 ? -8.336 7.254 -10.662 1.00 89.25 103 ASN A O 1
ATOM 781 N N . ALA A 1 104 ? -8.183 9.496 -10.632 1.00 89.19 104 ALA A N 1
ATOM 782 C CA . ALA A 1 104 ? -8.244 9.672 -12.088 1.00 89.19 104 ALA A CA 1
ATOM 783 C C . ALA A 1 104 ? -7.052 9.078 -12.863 1.00 89.19 104 ALA A C 1
ATOM 785 O O . ALA A 1 104 ? -7.184 8.828 -14.055 1.00 89.19 104 ALA A O 1
ATOM 786 N N . VAL A 1 105 ? -5.912 8.865 -12.203 1.00 91.44 105 VAL A N 1
ATOM 787 C CA . VAL A 1 105 ? -4.665 8.390 -12.827 1.00 91.44 105 VAL A CA 1
ATOM 788 C C . VAL A 1 105 ? -4.288 6.978 -12.382 1.00 91.44 105 VAL A C 1
ATOM 790 O O . VAL A 1 105 ? -3.246 6.475 -12.780 1.00 91.44 105 VAL A O 1
ATOM 793 N N . PHE A 1 106 ? -5.132 6.308 -11.589 1.00 93.31 106 PHE A N 1
ATOM 794 C CA . PHE A 1 106 ? -4.818 5.015 -10.980 1.00 93.31 106 PHE A CA 1
ATOM 795 C C . PHE A 1 106 ? -4.350 3.984 -12.010 1.00 93.31 106 PHE A C 1
ATOM 797 O O . PHE A 1 106 ? -3.356 3.305 -11.780 1.00 93.31 106 PHE A O 1
ATOM 804 N N . ASP A 1 107 ? -5.033 3.896 -13.154 1.00 93.88 107 ASP A N 1
ATOM 805 C CA . ASP A 1 107 ? -4.659 2.969 -14.228 1.00 93.88 107 ASP A CA 1
ATOM 806 C C . ASP A 1 107 ? -3.313 3.342 -14.847 1.00 93.88 107 ASP A C 1
ATOM 808 O O . ASP A 1 107 ? -2.449 2.483 -14.992 1.00 93.88 107 ASP A O 1
ATOM 812 N N . THR A 1 108 ? -3.118 4.628 -15.146 1.00 93.12 108 THR A N 1
ATOM 813 C CA . THR A 1 108 ? -1.887 5.173 -15.732 1.00 93.12 108 THR A CA 1
ATOM 814 C C . THR A 1 108 ? -0.665 4.854 -14.874 1.00 93.12 108 THR A C 1
ATOM 816 O O . THR A 1 108 ? 0.353 4.418 -15.403 1.00 93.12 108 THR A O 1
ATOM 819 N N . LEU A 1 109 ? -0.800 4.963 -13.549 1.00 94.06 109 LEU A N 1
ATOM 820 C CA . LEU A 1 109 ? 0.260 4.660 -12.585 1.00 94.06 109 LEU A CA 1
ATOM 821 C C . LEU A 1 109 ? 0.647 3.170 -12.524 1.00 94.06 109 LEU A C 1
ATOM 823 O O . LEU A 1 109 ? 1.584 2.827 -11.819 1.00 94.06 109 LEU A O 1
ATOM 827 N N . HIS A 1 110 ? -0.053 2.265 -13.212 1.00 94.62 110 HIS A N 1
ATOM 828 C CA . HIS A 1 110 ? 0.344 0.855 -13.275 1.00 94.62 110 HIS A CA 1
ATOM 829 C C . HIS A 1 110 ? 1.101 0.504 -14.557 1.00 94.62 110 HIS A C 1
ATOM 831 O O . HIS A 1 110 ? 1.742 -0.540 -14.593 1.00 94.62 110 HIS A O 1
ATOM 837 N N . PHE A 1 111 ? 1.060 1.331 -15.605 1.00 93.25 111 PHE A N 1
ATOM 838 C CA . PHE A 1 111 ? 1.731 1.015 -16.869 1.00 93.25 111 PHE A CA 1
ATOM 839 C C . PHE A 1 111 ? 3.249 0.934 -16.700 1.00 93.25 111 PHE A C 1
ATOM 841 O O . PHE A 1 111 ? 3.849 1.715 -15.967 1.00 93.25 111 PHE A O 1
ATOM 848 N N . ALA A 1 112 ? 3.864 -0.014 -17.414 1.00 92.94 112 ALA A N 1
ATOM 849 C CA . ALA A 1 112 ? 5.297 -0.308 -17.363 1.00 92.94 112 ALA A CA 1
ATOM 850 C C . ALA A 1 112 ? 5.827 -0.739 -15.979 1.00 92.94 112 ALA A C 1
ATOM 852 O O . ALA A 1 112 ? 7.041 -0.809 -15.791 1.00 92.94 112 ALA A O 1
ATOM 853 N N . GLN A 1 113 ? 4.946 -1.076 -15.029 1.00 94.81 113 GLN A N 1
ATOM 854 C CA . GLN A 1 113 ? 5.353 -1.476 -13.685 1.00 94.81 113 GLN A CA 1
ATOM 855 C C . GLN A 1 113 ? 5.417 -2.997 -13.506 1.00 94.81 113 GLN A C 1
ATOM 857 O O . GLN A 1 113 ? 4.587 -3.732 -14.056 1.00 94.81 113 GLN A O 1
ATOM 862 N N . PRO A 1 114 ? 6.351 -3.507 -12.685 1.00 95.25 114 PRO A N 1
ATOM 863 C CA . PRO A 1 114 ? 6.352 -4.904 -12.276 1.00 95.25 114 PRO A CA 1
ATOM 864 C C . PRO A 1 114 ? 5.060 -5.286 -11.538 1.00 95.25 114 PRO A C 1
ATOM 866 O O . PRO A 1 114 ? 4.572 -4.558 -10.672 1.00 95.25 114 PRO A O 1
ATOM 869 N N . ALA A 1 115 ? 4.541 -6.478 -11.824 1.00 96.81 115 ALA A N 1
ATOM 870 C CA . ALA A 1 115 ? 3.327 -7.025 -11.228 1.00 96.81 115 ALA A CA 1
ATOM 871 C C . ALA A 1 115 ? 3.558 -8.394 -10.568 1.00 96.81 115 ALA A C 1
ATOM 873 O O . ALA A 1 115 ? 4.382 -9.200 -11.010 1.00 96.81 115 ALA A O 1
ATOM 874 N N . TRP A 1 116 ? 2.784 -8.674 -9.525 1.00 96.88 116 TRP A N 1
ATOM 875 C CA . TRP A 1 116 ? 2.523 -10.021 -9.031 1.00 96.88 116 TRP A CA 1
ATOM 876 C C . TRP A 1 116 ? 1.139 -10.467 -9.482 1.00 96.88 116 TRP A C 1
ATOM 878 O O . TRP A 1 116 ? 0.177 -9.724 -9.311 1.00 96.88 116 TRP A O 1
ATOM 888 N N . VAL A 1 117 ? 1.039 -11.694 -9.992 1.00 98.12 117 VAL A N 1
ATOM 889 C CA . VAL A 1 117 ? -0.226 -12.419 -10.164 1.00 98.12 117 VAL A CA 1
ATOM 890 C C . VAL A 1 117 ? -0.285 -13.501 -9.090 1.00 98.12 117 VAL A C 1
ATOM 892 O O . VAL A 1 117 ? 0.532 -14.427 -9.090 1.00 98.12 117 VAL A O 1
ATOM 895 N N . MET A 1 118 ? -1.210 -13.379 -8.141 1.00 96.94 118 MET A N 1
ATOM 896 C CA . MET A 1 118 ? -1.354 -14.344 -7.052 1.00 96.94 118 MET A CA 1
ATOM 897 C C . MET A 1 118 ? -2.355 -15.420 -7.471 1.00 96.94 118 MET A C 1
ATOM 899 O O . MET A 1 118 ? -3.549 -15.177 -7.581 1.00 96.94 118 MET A O 1
ATOM 903 N N . THR A 1 119 ? -1.852 -16.623 -7.723 1.00 95.75 119 THR A N 1
ATOM 904 C CA . THR A 1 119 ? -2.667 -17.755 -8.182 1.00 95.75 119 THR A CA 1
ATOM 905 C C . THR A 1 119 ? -3.495 -18.355 -7.050 1.00 95.75 119 THR A C 1
ATOM 907 O O . THR A 1 119 ? -3.092 -18.327 -5.884 1.00 95.75 119 THR A O 1
ATOM 910 N N . ARG A 1 120 ? -4.589 -19.042 -7.393 1.00 90.00 120 ARG A N 1
ATOM 911 C CA . ARG A 1 120 ? -5.394 -19.828 -6.436 1.00 90.00 120 ARG A CA 1
ATOM 912 C C . ARG A 1 120 ? -4.596 -20.824 -5.578 1.00 90.00 120 ARG A C 1
ATOM 914 O O . ARG A 1 120 ? -5.028 -21.154 -4.477 1.00 90.00 120 ARG A O 1
ATOM 921 N N . SER A 1 121 ? -3.447 -21.317 -6.051 1.00 90.56 121 SER A N 1
ATOM 922 C CA . SER A 1 121 ? -2.585 -22.215 -5.266 1.00 90.56 121 SER A CA 1
ATOM 923 C C . SER A 1 121 ? -1.691 -21.480 -4.256 1.00 90.56 121 SER A C 1
ATOM 925 O O . SER A 1 121 ? -0.818 -22.108 -3.664 1.00 90.56 121 SER A O 1
ATOM 927 N N . GLY A 1 122 ? -1.818 -20.156 -4.129 1.00 87.75 122 GLY A N 1
ATOM 928 C CA . GLY A 1 122 ? -0.965 -19.311 -3.291 1.00 87.75 122 GLY A CA 1
ATOM 929 C C . GLY A 1 122 ? 0.412 -19.003 -3.890 1.00 87.75 122 GLY A C 1
ATOM 930 O O . GLY A 1 122 ? 1.255 -18.421 -3.213 1.00 87.75 122 GLY A O 1
ATOM 931 N N . ARG A 1 123 ? 0.678 -19.383 -5.151 1.00 92.25 123 ARG A N 1
ATOM 932 C CA . ARG A 1 123 ? 1.937 -19.029 -5.831 1.00 92.25 123 ARG A CA 1
ATOM 933 C C . ARG A 1 123 ? 1.848 -17.623 -6.411 1.00 92.25 123 ARG A C 1
ATOM 935 O O . ARG A 1 123 ? 0.816 -17.271 -6.980 1.00 92.25 123 ARG A O 1
ATOM 942 N N . LYS A 1 124 ? 2.952 -16.880 -6.339 1.00 94.38 124 LYS A N 1
ATOM 943 C CA . LYS A 1 124 ? 3.123 -15.580 -6.998 1.00 94.38 124 LYS A CA 1
ATOM 944 C C . LYS A 1 124 ? 3.841 -15.777 -8.329 1.00 94.38 124 LYS A C 1
ATOM 946 O O . LYS A 1 124 ? 4.972 -16.258 -8.352 1.00 94.38 124 LYS A O 1
ATOM 951 N N . VAL A 1 125 ? 3.176 -15.433 -9.426 1.00 96.88 125 VAL A N 1
ATOM 952 C CA . VAL A 1 125 ? 3.757 -15.415 -10.772 1.00 96.88 125 VAL A CA 1
ATOM 953 C C . VAL A 1 125 ? 4.191 -13.985 -11.072 1.00 96.88 125 VAL A C 1
ATOM 955 O O . VAL A 1 125 ? 3.407 -13.051 -10.904 1.00 96.88 125 VAL A O 1
ATOM 958 N N . SER A 1 126 ? 5.454 -13.808 -11.462 1.00 96.25 126 SER A N 1
ATOM 959 C CA . SER A 1 126 ? 5.978 -12.499 -11.854 1.00 96.25 126 SER A CA 1
ATOM 960 C C . SER A 1 126 ? 5.401 -12.105 -13.207 1.00 96.25 126 SER A C 1
ATOM 962 O O . SER A 1 126 ? 5.390 -12.915 -14.132 1.00 96.25 126 SER A O 1
ATOM 964 N N . GLY A 1 127 ? 4.974 -10.856 -13.329 1.00 96.69 127 GLY A N 1
ATOM 965 C CA . GLY A 1 127 ? 4.596 -10.254 -14.597 1.00 96.69 127 GLY A CA 1
ATOM 966 C C . GLY A 1 127 ? 4.989 -8.786 -14.652 1.00 96.69 127 GLY A C 1
ATOM 967 O O . GLY A 1 127 ? 5.580 -8.252 -13.713 1.00 96.69 127 GLY A O 1
ATOM 968 N N . VAL A 1 128 ? 4.653 -8.132 -15.755 1.00 97.31 128 VAL A N 1
ATOM 969 C CA . VAL A 1 128 ? 4.845 -6.695 -15.965 1.00 97.31 128 VAL A CA 1
ATOM 970 C C . VAL A 1 128 ? 3.585 -6.141 -16.614 1.00 97.31 128 VAL A C 1
ATOM 972 O O . VAL A 1 128 ? 3.084 -6.706 -17.586 1.00 97.31 128 VAL A O 1
ATOM 975 N N . PHE A 1 129 ? 3.056 -5.042 -16.085 1.00 96.81 129 PHE A N 1
ATOM 976 C CA . PHE A 1 129 ? 2.046 -4.261 -16.788 1.00 96.81 129 PHE A CA 1
ATOM 977 C C . PHE A 1 129 ? 2.681 -3.677 -18.052 1.00 96.81 129 PHE A C 1
ATOM 979 O O . PHE A 1 129 ? 3.657 -2.932 -17.979 1.00 96.81 129 PHE A O 1
ATOM 986 N N . ALA A 1 130 ? 2.152 -4.026 -19.220 1.00 93.25 130 ALA A N 1
ATOM 987 C CA . ALA A 1 130 ? 2.738 -3.634 -20.493 1.00 93.25 130 ALA A CA 1
ATOM 988 C C . ALA A 1 130 ? 2.808 -2.103 -20.626 1.00 93.25 130 ALA A C 1
ATOM 990 O O . ALA A 1 130 ? 1.842 -1.399 -20.339 1.00 93.25 130 ALA A O 1
ATOM 991 N N . GLY A 1 131 ? 3.952 -1.599 -21.087 1.00 87.31 131 GLY A N 1
ATOM 992 C CA . GLY A 1 131 ? 4.149 -0.196 -21.447 1.00 87.31 131 GLY A CA 1
ATOM 993 C C . GLY A 1 131 ? 4.094 0.014 -22.961 1.00 87.31 131 GLY A C 1
ATOM 994 O O . GLY A 1 131 ? 4.409 -0.877 -23.752 1.00 87.31 131 GLY A O 1
ATOM 995 N N . LEU A 1 132 ? 3.717 1.215 -23.387 1.00 85.00 132 LEU A N 1
ATOM 996 C CA . LEU A 1 132 ? 3.876 1.668 -24.767 1.00 85.00 132 LEU A CA 1
ATOM 997 C C . LEU A 1 132 ? 5.338 2.009 -25.073 1.00 85.00 132 LEU A C 1
ATOM 999 O O . LEU A 1 132 ? 6.034 2.620 -24.264 1.00 85.00 132 LEU A O 1
ATOM 1003 N N . SER A 1 133 ? 5.771 1.676 -26.291 1.00 82.44 133 SER A N 1
ATOM 1004 C CA . SER A 1 133 ? 7.068 2.083 -26.840 1.00 82.44 133 SER A CA 1
ATOM 1005 C C . SER A 1 133 ? 6.950 3.421 -27.565 1.00 82.44 133 SER A C 1
ATOM 1007 O O . SER A 1 133 ? 6.168 3.540 -28.510 1.00 82.44 133 SER A O 1
ATOM 1009 N N . VAL A 1 134 ? 7.784 4.393 -27.188 1.00 76.25 134 VAL A N 1
ATOM 1010 C CA . VAL A 1 134 ? 7.859 5.711 -27.847 1.00 76.25 134 VAL A CA 1
ATOM 1011 C C . VAL A 1 134 ? 8.276 5.630 -29.319 1.00 76.25 134 VAL A C 1
ATOM 1013 O O . VAL A 1 134 ? 7.890 6.479 -30.113 1.00 76.25 134 VAL A O 1
ATOM 1016 N N . HIS A 1 135 ? 9.018 4.594 -29.718 1.00 81.00 135 HIS A N 1
ATOM 1017 C CA . HIS A 1 135 ? 9.459 4.419 -31.106 1.00 81.00 135 HIS A CA 1
ATOM 1018 C C . HIS A 1 135 ? 8.381 3.796 -31.994 1.00 81.00 135 HIS A C 1
ATOM 1020 O O . HIS A 1 135 ? 8.312 4.084 -33.186 1.00 81.00 135 HIS A O 1
ATOM 1026 N N . LEU A 1 136 ? 7.534 2.938 -31.419 1.00 80.75 136 LEU A N 1
ATOM 1027 C CA . LEU A 1 136 ? 6.480 2.246 -32.161 1.00 80.75 136 LEU A CA 1
ATOM 1028 C C . LEU A 1 136 ? 5.149 2.999 -32.125 1.00 80.75 136 LEU A C 1
ATOM 1030 O O . LEU A 1 136 ? 4.326 2.808 -33.017 1.00 80.75 136 LEU A O 1
ATOM 1034 N N . GLN A 1 137 ? 4.914 3.837 -31.112 1.00 76.75 137 GLN A N 1
ATOM 1035 C CA . GLN A 1 137 ? 3.652 4.558 -30.951 1.00 76.75 137 GLN A CA 1
ATOM 1036 C C . GLN A 1 137 ? 3.307 5.460 -32.150 1.00 76.75 137 GLN A C 1
ATOM 1038 O O . GLN A 1 137 ? 2.164 5.367 -32.596 1.00 76.75 137 GLN A O 1
ATOM 1043 N N . PRO A 1 138 ? 4.231 6.251 -32.744 1.00 77.06 138 PRO A N 1
ATOM 1044 C CA . PRO A 1 138 ? 3.906 7.091 -33.902 1.00 77.06 138 PRO A CA 1
ATOM 1045 C C . PRO A 1 138 ? 3.416 6.300 -35.123 1.00 77.06 138 PRO A C 1
ATOM 1047 O O . PRO A 1 138 ? 2.755 6.853 -35.996 1.00 77.06 138 PRO A O 1
ATOM 1050 N N . LEU A 1 139 ? 3.720 4.999 -35.185 1.00 78.44 139 LEU A N 1
ATOM 1051 C CA . LEU A 1 139 ? 3.287 4.100 -36.256 1.00 78.44 139 LEU A CA 1
ATOM 1052 C C . LEU A 1 139 ? 1.888 3.508 -36.008 1.00 78.44 139 LEU A C 1
ATOM 1054 O O . LEU A 1 139 ? 1.361 2.794 -36.862 1.00 78.44 139 LEU A O 1
ATOM 1058 N N . ARG A 1 140 ? 1.272 3.770 -34.846 1.00 78.62 140 ARG A N 1
ATOM 1059 C CA . ARG A 1 140 ? -0.049 3.249 -34.474 1.00 78.62 140 ARG A CA 1
ATOM 1060 C C . ARG A 1 140 ? -1.130 4.299 -34.702 1.00 78.62 140 ARG A C 1
ATOM 1062 O O . ARG A 1 140 ? -1.117 5.356 -34.086 1.00 78.62 140 ARG A O 1
ATOM 1069 N N . GLN A 1 141 ? -2.134 3.955 -35.508 1.00 76.75 141 GLN A N 1
ATOM 1070 C CA . GLN A 1 141 ? -3.292 4.827 -35.749 1.00 76.75 141 GLN A CA 1
ATOM 1071 C C . GLN A 1 141 ? -4.156 5.041 -34.493 1.00 76.75 141 GLN A C 1
ATOM 1073 O O . GLN A 1 141 ? -4.692 6.125 -34.306 1.00 76.75 141 GLN A O 1
ATOM 1078 N N . ASN A 1 142 ? -4.264 4.028 -33.623 1.00 79.94 142 ASN A N 1
ATOM 1079 C CA . ASN A 1 142 ? -5.063 4.061 -32.393 1.00 79.94 142 ASN A CA 1
ATOM 1080 C C . ASN A 1 142 ? -4.220 3.572 -31.208 1.00 79.94 142 ASN A C 1
ATOM 1082 O O . ASN A 1 142 ? -4.408 2.462 -30.708 1.00 79.94 142 ASN A O 1
ATOM 1086 N N . ALA A 1 143 ? -3.216 4.359 -30.817 1.00 79.38 143 ALA A N 1
ATOM 1087 C CA . ALA A 1 143 ? -2.426 4.050 -29.631 1.00 79.38 143 ALA A CA 1
ATOM 1088 C C . ALA A 1 143 ? -3.308 4.073 -28.363 1.00 79.38 143 ALA A C 1
ATOM 1090 O O . ALA A 1 143 ? -4.164 4.954 -28.250 1.00 79.38 143 ALA A O 1
ATOM 1091 N N . PRO A 1 144 ? -3.098 3.144 -27.411 1.00 82.12 144 PRO A N 1
ATOM 1092 C CA . PRO A 1 144 ? -3.782 3.179 -26.122 1.00 82.12 144 PRO A CA 1
ATOM 1093 C C . PRO A 1 144 ? -3.545 4.497 -25.379 1.00 82.12 144 PRO A C 1
ATOM 1095 O O . PRO A 1 144 ? -2.450 5.057 -25.445 1.00 82.12 144 PRO A O 1
ATOM 1098 N N . LYS A 1 145 ? -4.560 4.984 -24.664 1.00 84.12 145 LYS A N 1
ATOM 1099 C CA . LYS A 1 145 ? -4.495 6.221 -23.867 1.00 84.12 145 LYS A CA 1
ATOM 1100 C C . LYS A 1 145 ? -3.986 6.005 -22.444 1.00 84.12 145 LYS A C 1
ATOM 1102 O O . LYS A 1 145 ? -3.677 6.976 -21.764 1.00 84.12 145 LYS A O 1
ATOM 1107 N N . MET A 1 146 ? -3.892 4.750 -22.012 1.00 85.81 146 MET A N 1
ATOM 1108 C CA . MET A 1 146 ? -3.360 4.335 -20.713 1.00 85.81 146 MET A CA 1
ATOM 1109 C C . MET A 1 146 ? -4.181 4.834 -19.521 1.00 85.81 146 MET A C 1
ATOM 1111 O O . MET A 1 146 ? -3.651 5.096 -18.445 1.00 85.81 146 MET A O 1
ATOM 1115 N N . ASN A 1 147 ? -5.490 4.985 -19.706 1.00 88.12 147 ASN A N 1
ATOM 1116 C CA . ASN A 1 147 ? -6.385 5.556 -18.696 1.00 88.12 147 ASN A CA 1
ATOM 1117 C C . ASN A 1 147 ? -7.623 4.691 -18.421 1.00 88.12 147 ASN A C 1
ATOM 1119 O O . ASN A 1 147 ? -8.543 5.130 -17.733 1.00 88.12 147 ASN A O 1
ATOM 1123 N N . HIS A 1 148 ? -7.655 3.473 -18.970 1.00 91.94 148 HIS A N 1
ATOM 1124 C CA . HIS A 1 148 ? -8.736 2.523 -18.763 1.00 91.94 148 HIS A CA 1
ATOM 1125 C C . HIS A 1 148 ? -8.204 1.079 -18.662 1.00 91.94 148 HIS A C 1
ATOM 1127 O O . HIS A 1 148 ? -7.294 0.719 -19.410 1.00 91.94 148 HIS A O 1
ATOM 1133 N N . PRO A 1 149 ? -8.792 0.208 -17.816 1.00 92.94 149 PRO A N 1
ATOM 1134 C CA . PRO A 1 149 ? -8.393 -1.197 -17.692 1.00 92.94 149 PRO A C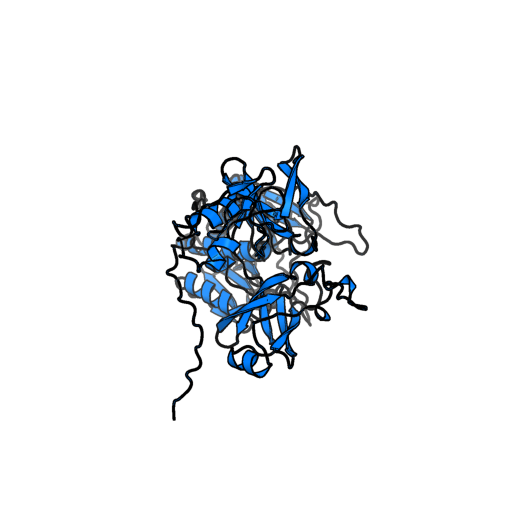A 1
ATOM 1135 C C . PRO A 1 149 ? -8.465 -1.993 -19.001 1.00 92.94 149 PRO A C 1
ATOM 1137 O O . PRO A 1 149 ? -7.675 -2.909 -19.207 1.00 92.94 149 PRO A O 1
ATOM 1140 N N . ASP A 1 150 ? -9.351 -1.611 -19.928 1.00 91.62 150 ASP A N 1
ATOM 1141 C CA . ASP A 1 150 ? -9.428 -2.225 -21.264 1.00 91.62 150 ASP A CA 1
ATOM 1142 C C . ASP A 1 150 ? -8.200 -1.937 -22.144 1.00 91.62 150 ASP A C 1
ATOM 1144 O O . ASP A 1 150 ? -8.047 -2.496 -23.231 1.00 91.62 150 ASP A O 1
ATOM 1148 N N . GLU A 1 151 ? -7.304 -1.069 -21.708 1.00 90.94 151 GLU A N 1
ATOM 1149 C CA . GLU A 1 151 ? -6.048 -0.784 -22.392 1.00 90.94 151 GLU A CA 1
ATOM 1150 C C . GLU A 1 151 ? -4.846 -1.410 -21.680 1.00 90.94 151 GLU A C 1
ATOM 1152 O O . GLU A 1 151 ? -3.736 -1.371 -22.208 1.00 90.94 151 GLU A O 1
ATOM 1157 N N . ILE A 1 152 ? -5.066 -2.026 -20.516 1.00 94.31 152 ILE A N 1
ATOM 1158 C CA . ILE A 1 152 ? -4.024 -2.664 -19.720 1.00 94.31 152 ILE A CA 1
ATOM 1159 C C . ILE A 1 152 ? -3.875 -4.130 -20.129 1.00 94.31 152 ILE A C 1
ATOM 1161 O O . ILE A 1 152 ? -4.842 -4.894 -20.219 1.00 94.31 152 ILE A O 1
ATOM 1165 N N . TYR A 1 153 ? -2.619 -4.523 -20.316 1.00 96.19 153 TYR A N 1
ATOM 1166 C CA . TYR A 1 153 ? -2.194 -5.907 -20.460 1.00 96.19 153 TYR A CA 1
ATOM 1167 C C . TYR A 1 153 ? -1.144 -6.214 -19.397 1.00 96.19 153 TYR A C 1
ATOM 1169 O O . TYR A 1 153 ? -0.342 -5.345 -19.058 1.00 96.19 153 TYR A O 1
ATOM 1177 N N . VAL A 1 154 ? -1.124 -7.446 -18.896 1.00 98.19 154 VAL A N 1
ATOM 1178 C CA . VAL A 1 154 ? -0.026 -7.957 -18.069 1.00 98.19 154 VAL A CA 1
ATOM 1179 C C . VAL A 1 154 ? 0.666 -9.076 -18.829 1.00 98.19 154 VAL A C 1
ATOM 1181 O O . VAL A 1 154 ? 0.023 -10.030 -19.270 1.00 98.19 154 VAL A O 1
ATOM 1184 N N . ASP A 1 155 ? 1.973 -8.929 -18.997 1.00 98.06 155 ASP A N 1
ATOM 1185 C CA . ASP A 1 155 ? 2.847 -9.913 -19.617 1.00 98.06 155 ASP A CA 1
ATOM 1186 C C . ASP A 1 155 ? 3.499 -10.772 -18.527 1.00 98.06 155 ASP A C 1
ATOM 1188 O O . ASP A 1 155 ? 4.110 -10.248 -17.596 1.00 98.06 155 ASP A O 1
ATOM 1192 N N . VAL A 1 156 ? 3.344 -12.092 -18.631 1.00 97.50 156 VAL A N 1
ATOM 1193 C CA . VAL A 1 156 ? 3.969 -13.086 -17.739 1.00 97.50 156 VAL A CA 1
ATOM 1194 C C . VAL A 1 156 ? 5.056 -13.903 -18.452 1.00 97.50 156 VAL A C 1
ATOM 1196 O O . VAL A 1 156 ? 5.509 -14.920 -17.930 1.00 97.50 156 VAL A O 1
ATOM 1199 N N . GLY A 1 157 ? 5.467 -13.481 -19.652 1.00 96.50 157 GLY A N 1
ATOM 1200 C CA . GLY A 1 157 ? 6.473 -14.140 -20.486 1.00 96.50 157 GLY A CA 1
ATOM 1201 C C . GLY A 1 157 ? 5.965 -15.376 -21.233 1.00 96.50 157 GLY A C 1
ATOM 1202 O O . GLY A 1 157 ? 6.773 -16.205 -21.650 1.00 96.50 157 GLY A O 1
ATOM 1203 N N . ALA A 1 158 ? 4.647 -15.535 -21.371 1.00 97.38 158 ALA A N 1
ATOM 1204 C CA . ALA A 1 158 ? 4.025 -16.663 -22.060 1.00 97.38 158 ALA A CA 1
ATOM 1205 C C . ALA A 1 158 ? 3.776 -16.341 -23.539 1.00 97.38 158 ALA A C 1
ATOM 1207 O O . ALA A 1 158 ? 3.385 -15.231 -23.878 1.00 97.38 158 ALA A O 1
ATOM 1208 N N . SER A 1 159 ? 3.929 -17.340 -24.409 1.00 97.94 159 SER A N 1
ATOM 1209 C CA . SER A 1 159 ? 3.648 -17.232 -25.852 1.00 97.94 159 SER A CA 1
ATOM 1210 C C . SER A 1 159 ? 2.274 -17.788 -26.241 1.00 97.94 159 SER A C 1
ATOM 1212 O O . SER A 1 159 ? 1.917 -17.826 -27.419 1.00 97.94 159 SER A O 1
ATOM 1214 N N . SER A 1 160 ? 1.507 -18.298 -25.272 1.00 98.44 160 SER A N 1
ATOM 1215 C CA . SER A 1 160 ? 0.156 -18.803 -25.511 1.00 98.44 160 SER A CA 1
ATOM 1216 C C . SER A 1 160 ? -0.702 -18.850 -24.250 1.00 98.44 160 SER A C 1
ATOM 1218 O O . SER A 1 160 ? -0.208 -18.969 -23.126 1.00 98.44 160 SER A O 1
ATOM 1220 N N . ALA A 1 161 ? -2.022 -18.894 -24.439 1.00 98.50 161 ALA A N 1
ATOM 1221 C CA . ALA A 1 161 ? -2.969 -19.121 -23.347 1.00 98.50 161 ALA A CA 1
ATOM 1222 C C . ALA A 1 161 ? -2.757 -20.460 -22.605 1.00 98.50 161 ALA A C 1
ATOM 1224 O O . ALA A 1 161 ? -3.214 -20.621 -21.469 1.00 98.50 161 ALA A O 1
ATOM 1225 N N . ALA A 1 162 ? -2.133 -21.451 -23.252 1.00 98.56 162 ALA A N 1
ATOM 1226 C CA . ALA A 1 162 ? -1.824 -22.741 -22.640 1.00 98.56 162 ALA A CA 1
ATOM 1227 C C . ALA A 1 162 ? -0.643 -22.625 -21.667 1.00 98.56 162 ALA A C 1
ATOM 1229 O O . ALA A 1 162 ? -0.713 -23.161 -20.563 1.00 98.56 162 ALA A O 1
ATOM 1230 N N . GLU A 1 163 ? 0.394 -21.868 -22.032 1.00 98.44 163 GLU A N 1
ATOM 1231 C CA . GLU A 1 163 ? 1.545 -21.595 -21.163 1.00 98.44 163 GLU A CA 1
ATOM 1232 C C . GLU A 1 163 ? 1.153 -20.777 -19.930 1.00 98.44 163 GLU A C 1
ATOM 1234 O O . GLU A 1 163 ? 1.567 -21.112 -18.822 1.00 98.44 163 GLU A O 1
ATOM 1239 N N . VAL A 1 164 ? 0.268 -19.785 -20.086 1.00 98.44 164 VAL A N 1
ATOM 1240 C CA . VAL A 1 164 ? -0.302 -19.038 -18.949 1.00 98.44 164 VAL A CA 1
ATOM 1241 C C . VAL A 1 164 ? -0.974 -19.983 -17.947 1.00 98.44 164 VAL A C 1
ATOM 1243 O O . VAL A 1 164 ? -0.714 -19.924 -16.743 1.00 98.44 164 VAL A O 1
ATOM 1246 N N . ARG A 1 165 ? -1.810 -20.907 -18.437 1.00 97.88 165 ARG A N 1
ATOM 1247 C CA . ARG A 1 165 ? -2.478 -21.897 -17.578 1.00 97.88 165 ARG A CA 1
ATOM 1248 C C . ARG A 1 165 ? -1.491 -22.882 -16.959 1.00 97.88 165 ARG A C 1
ATOM 1250 O O . ARG A 1 165 ? -1.669 -23.257 -15.804 1.00 97.88 165 ARG A O 1
ATOM 1257 N N . ALA A 1 166 ? -0.440 -23.267 -17.681 1.00 96.94 166 ALA A N 1
ATOM 1258 C CA . ALA A 1 166 ? 0.630 -24.112 -17.153 1.00 96.94 166 ALA A CA 1
ATOM 1259 C C . ALA A 1 166 ? 1.427 -23.412 -16.034 1.00 96.94 166 ALA A C 1
ATOM 1261 O O . ALA A 1 166 ? 1.825 -24.060 -15.066 1.00 96.94 166 ALA A O 1
ATOM 1262 N N . ALA A 1 167 ? 1.581 -22.083 -16.099 1.00 95.88 167 ALA A N 1
ATOM 1263 C CA . ALA A 1 167 ? 2.116 -21.280 -14.998 1.00 95.88 167 ALA A CA 1
ATOM 1264 C C . ALA A 1 167 ? 1.171 -21.245 -13.777 1.00 95.88 167 ALA A C 1
ATOM 1266 O O . ALA A 1 167 ? 1.604 -20.944 -12.664 1.00 95.88 167 ALA A O 1
ATOM 1267 N N . GLY A 1 168 ? -0.091 -21.654 -13.942 1.00 96.81 168 GLY A N 1
ATOM 1268 C CA . GLY A 1 168 ? -1.118 -21.750 -12.902 1.00 96.81 168 GLY A CA 1
ATOM 1269 C C . GLY A 1 168 ? -2.032 -20.534 -12.801 1.00 96.81 168 GLY A C 1
ATOM 1270 O O . GLY A 1 168 ? -2.868 -20.502 -11.900 1.00 96.81 168 GLY A O 1
ATOM 1271 N N . VAL A 1 169 ? -1.876 -19.565 -13.704 1.00 98.44 169 VAL A N 1
ATOM 1272 C CA . VAL A 1 169 ? -2.703 -18.358 -13.761 1.00 98.44 169 VAL A CA 1
ATOM 1273 C C . VAL A 1 169 ? -4.069 -18.685 -14.362 1.00 98.44 169 VAL A C 1
ATOM 1275 O O . VAL A 1 169 ? -4.170 -19.371 -15.383 1.00 98.44 169 VAL A O 1
ATOM 1278 N N . ASN A 1 170 ? -5.125 -18.171 -13.740 1.00 98.00 170 ASN A N 1
ATOM 1279 C CA . ASN A 1 170 ? -6.510 -18.298 -14.172 1.00 98.00 170 ASN A CA 1
ATOM 1280 C C . ASN A 1 170 ? -7.250 -16.957 -14.116 1.00 98.00 170 ASN A C 1
ATOM 1282 O O . ASN A 1 170 ? -6.826 -16.004 -13.469 1.00 98.00 170 ASN A O 1
ATOM 1286 N N . VAL A 1 171 ? -8.393 -16.896 -14.804 1.00 98.31 171 VAL A N 1
ATOM 1287 C CA . VAL A 1 171 ? -9.326 -15.767 -14.691 1.00 98.31 171 VAL A CA 1
ATOM 1288 C C . VAL A 1 171 ? -9.757 -15.615 -13.229 1.00 98.31 171 VAL A C 1
ATOM 1290 O O . VAL A 1 171 ? -9.986 -16.611 -12.544 1.00 98.31 171 VAL A O 1
ATOM 1293 N N . LEU A 1 172 ? -9.886 -14.365 -12.793 1.00 97.62 172 LEU A N 1
ATOM 1294 C CA . LEU A 1 172 ? -10.109 -13.898 -11.425 1.00 97.62 172 LEU A CA 1
ATOM 1295 C C . LEU A 1 172 ? -8.902 -13.982 -10.479 1.00 97.62 172 LEU A C 1
ATOM 1297 O O . LEU A 1 172 ? -9.018 -13.490 -9.361 1.00 97.62 172 LEU A O 1
ATOM 1301 N N . ASP A 1 173 ? -7.742 -14.503 -10.896 1.00 98.44 173 ASP A N 1
ATOM 1302 C CA . ASP A 1 173 ? -6.544 -14.398 -10.055 1.00 98.44 173 ASP A CA 1
ATOM 1303 C C . ASP A 1 173 ? -6.178 -12.910 -9.850 1.00 98.44 173 ASP A C 1
ATOM 1305 O O . ASP A 1 173 ? -6.130 -12.150 -10.827 1.00 98.44 173 ASP A O 1
ATOM 1309 N N . PRO A 1 174 ? -5.952 -12.456 -8.606 1.00 98.12 174 PRO A N 1
ATOM 1310 C CA . PRO A 1 174 ? -5.640 -11.063 -8.310 1.00 98.12 174 PRO A CA 1
ATOM 1311 C C . PRO A 1 174 ? -4.236 -10.668 -8.775 1.00 98.12 174 PRO A C 1
ATOM 1313 O O . PRO A 1 174 ? -3.286 -11.452 -8.740 1.00 98.12 174 PRO A O 1
ATOM 1316 N N . ILE A 1 175 ? -4.119 -9.408 -9.184 1.00 98.38 175 ILE A N 1
ATOM 1317 C CA . ILE A 1 175 ? -2.911 -8.773 -9.696 1.00 98.38 175 ILE A CA 1
ATOM 1318 C C . ILE A 1 175 ? -2.670 -7.483 -8.916 1.00 98.38 175 ILE A C 1
ATOM 1320 O O . ILE A 1 175 ? -3.570 -6.650 -8.774 1.00 98.38 175 ILE A O 1
ATOM 1324 N N . ALA A 1 176 ? -1.441 -7.293 -8.453 1.00 96.50 176 ALA A N 1
ATOM 1325 C CA . ALA A 1 176 ? -1.012 -6.063 -7.801 1.00 96.50 176 ALA A CA 1
ATOM 1326 C C . ALA A 1 176 ? 0.421 -5.704 -8.203 1.00 96.50 176 ALA A C 1
ATOM 1328 O O . ALA A 1 176 ? 1.158 -6.552 -8.704 1.00 96.50 176 ALA A O 1
ATOM 1329 N N . LEU A 1 177 ? 0.837 -4.464 -7.948 1.00 95.50 177 LEU A N 1
ATOM 1330 C CA . LEU A 1 177 ? 2.231 -4.057 -8.129 1.00 95.50 177 LEU A CA 1
ATOM 1331 C C . LEU A 1 177 ? 3.169 -4.937 -7.296 1.00 95.50 177 LEU A C 1
ATOM 1333 O O . LEU A 1 177 ? 2.878 -5.245 -6.126 1.00 95.50 177 LEU A O 1
ATOM 1337 N N . GLN A 1 178 ? 4.316 -5.301 -7.880 1.00 91.81 178 GLN A N 1
ATOM 1338 C CA . GLN A 1 178 ? 5.443 -5.708 -7.048 1.00 91.81 178 GLN A CA 1
ATOM 1339 C C . GLN A 1 178 ? 5.877 -4.497 -6.241 1.00 91.81 178 GLN A C 1
ATOM 1341 O O . GLN A 1 178 ? 5.892 -3.367 -6.725 1.00 91.81 178 GLN A O 1
ATOM 1346 N N . ARG A 1 179 ? 6.176 -4.738 -4.976 1.00 86.12 179 ARG A N 1
ATOM 1347 C CA . ARG A 1 179 ? 6.339 -3.676 -4.001 1.00 86.12 179 ARG A CA 1
ATOM 1348 C C . ARG A 1 179 ? 7.524 -3.968 -3.117 1.00 86.12 179 ARG A C 1
ATOM 1350 O O . ARG A 1 179 ? 7.749 -5.106 -2.708 1.00 86.12 179 ARG A O 1
ATOM 1357 N N . GLU A 1 180 ? 8.227 -2.902 -2.798 1.00 84.94 180 GLU A N 1
ATOM 1358 C CA . GLU A 1 180 ? 9.301 -2.876 -1.829 1.00 84.94 180 GLU A CA 1
ATOM 1359 C C . GLU A 1 180 ? 9.106 -1.630 -0.979 1.00 84.94 180 GLU A C 1
ATOM 1361 O O . GLU A 1 180 ? 8.721 -0.578 -1.492 1.00 84.94 180 GLU A O 1
ATOM 1366 N N . ARG A 1 181 ? 9.399 -1.737 0.315 1.00 87.75 181 ARG A N 1
ATOM 1367 C CA . ARG A 1 181 ? 9.532 -0.554 1.155 1.00 87.75 181 ARG A CA 1
ATOM 1368 C C . ARG A 1 181 ? 10.807 0.180 0.748 1.00 87.75 181 ARG A C 1
ATOM 1370 O O . ARG A 1 181 ? 11.877 -0.424 0.672 1.00 87.75 181 ARG A O 1
ATOM 1377 N N . ARG A 1 182 ? 10.706 1.485 0.511 1.00 88.44 182 ARG A N 1
ATOM 1378 C CA . ARG A 1 182 ? 11.858 2.367 0.285 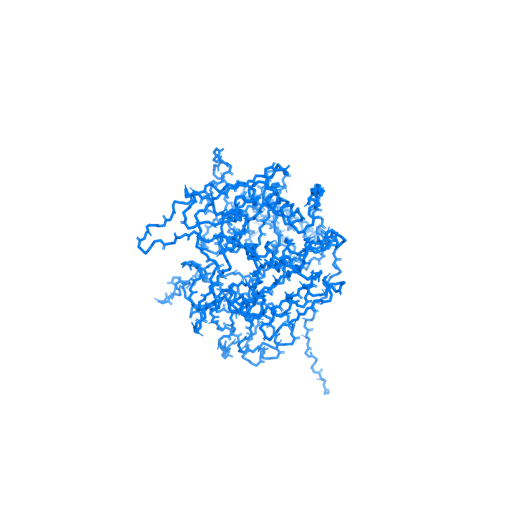1.00 88.44 182 ARG A CA 1
ATOM 1379 C C . ARG A 1 182 ? 11.843 3.485 1.319 1.00 88.44 182 ARG A C 1
ATOM 1381 O O . ARG A 1 182 ? 10.779 3.988 1.665 1.00 88.44 182 ARG A O 1
ATOM 1388 N N . ASN A 1 183 ? 13.012 3.880 1.809 1.00 89.25 183 ASN A N 1
ATOM 1389 C CA . ASN A 1 183 ? 13.125 5.066 2.657 1.00 89.25 183 ASN A CA 1
ATOM 1390 C C . ASN A 1 183 ? 13.039 6.321 1.784 1.00 89.25 183 ASN A C 1
ATOM 1392 O O . ASN A 1 183 ? 13.592 6.339 0.686 1.00 89.25 183 ASN A O 1
ATOM 1396 N N . VAL A 1 184 ? 12.366 7.357 2.275 1.00 87.69 184 VAL A N 1
ATOM 1397 C CA . VAL A 1 184 ? 12.272 8.677 1.642 1.00 87.69 184 VAL A CA 1
ATOM 1398 C C . VAL A 1 184 ? 12.674 9.708 2.684 1.00 87.69 184 VAL A C 1
ATOM 1400 O O . VAL A 1 184 ? 12.031 9.836 3.727 1.00 87.69 184 VAL A O 1
ATOM 1403 N N . GLY A 1 185 ? 13.762 10.429 2.421 1.00 80.44 185 GLY A N 1
ATOM 1404 C CA . GLY A 1 185 ? 14.415 11.232 3.454 1.00 80.44 185 GLY A CA 1
ATOM 1405 C C . GLY A 1 185 ? 14.865 10.385 4.654 1.00 80.44 185 GLY A C 1
ATOM 1406 O O . GLY A 1 185 ? 15.121 9.187 4.530 1.00 80.44 185 GLY A O 1
ATOM 1407 N N . SER A 1 186 ? 14.987 11.016 5.823 1.00 78.06 186 SER A N 1
ATOM 1408 C CA . SER A 1 186 ? 15.488 10.369 7.043 1.00 78.06 186 SER A CA 1
ATOM 1409 C C . SER A 1 186 ? 14.406 9.747 7.926 1.00 78.06 186 SER A C 1
ATOM 1411 O O . SER A 1 186 ? 14.726 8.871 8.716 1.00 78.06 186 SER A O 1
ATOM 1413 N N . GLU A 1 187 ? 13.149 10.189 7.829 1.00 83.19 187 GLU A N 1
ATOM 1414 C CA . GLU A 1 187 ? 12.086 9.849 8.798 1.00 83.19 187 GLU A CA 1
ATOM 1415 C C . GLU A 1 187 ? 10.821 9.272 8.148 1.00 83.19 187 GLU A C 1
ATOM 1417 O O . GLU A 1 187 ? 9.780 9.146 8.794 1.00 83.19 187 GLU A O 1
ATOM 1422 N N . SER A 1 188 ? 10.854 8.976 6.850 1.00 90.12 188 SER A N 1
ATOM 1423 C CA . SER A 1 188 ? 9.687 8.480 6.125 1.00 90.12 188 SER A CA 1
ATOM 1424 C C . SER A 1 188 ? 10.037 7.290 5.254 1.00 90.12 188 SER A C 1
ATOM 1426 O O . SER A 1 188 ? 11.185 7.064 4.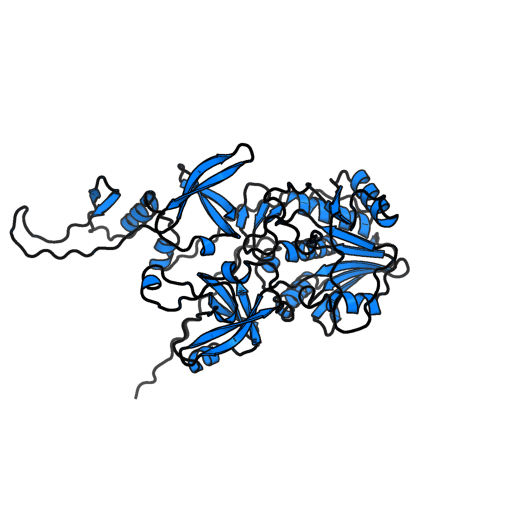867 1.00 90.12 188 SER A O 1
ATOM 1428 N N . TRP A 1 189 ? 9.010 6.527 4.923 1.00 90.44 189 TRP A N 1
ATOM 1429 C CA . TRP A 1 189 ? 9.113 5.422 3.992 1.00 90.44 189 TRP A CA 1
ATOM 1430 C C . TRP A 1 189 ? 7.901 5.399 3.077 1.00 90.44 189 TRP A C 1
ATOM 1432 O O . TRP A 1 189 ? 6.832 5.917 3.401 1.00 90.44 189 TRP A O 1
ATOM 1442 N N . THR A 1 190 ? 8.105 4.801 1.912 1.00 92.31 190 THR A N 1
ATOM 1443 C CA . THR A 1 190 ? 7.129 4.717 0.838 1.00 92.31 190 THR A CA 1
ATOM 1444 C C . THR A 1 190 ? 6.967 3.279 0.370 1.00 92.31 190 THR A C 1
ATOM 1446 O O . THR A 1 190 ? 7.935 2.509 0.349 1.00 92.31 190 THR A O 1
ATOM 1449 N N . ALA A 1 191 ? 5.733 2.915 0.040 1.00 92.44 191 ALA A N 1
ATOM 1450 C CA . ALA A 1 191 ? 5.382 1.655 -0.599 1.00 92.44 191 ALA A CA 1
ATOM 1451 C C . ALA A 1 191 ? 3.964 1.744 -1.190 1.00 92.44 191 ALA A C 1
ATOM 1453 O O . ALA A 1 191 ? 3.116 2.454 -0.636 1.00 92.44 191 ALA A O 1
ATOM 1454 N N . PRO A 1 192 ? 3.647 0.946 -2.226 1.00 93.06 192 PRO A N 1
ATOM 1455 C CA . PRO A 1 192 ? 2.268 0.737 -2.643 1.00 93.06 192 PRO A CA 1
ATOM 1456 C C . PRO A 1 192 ? 1.387 0.330 -1.455 1.00 93.06 192 PRO A C 1
ATOM 1458 O O . PRO A 1 192 ? 1.752 -0.560 -0.681 1.00 93.06 192 PRO A O 1
ATOM 1461 N N . ALA A 1 193 ? 0.228 0.979 -1.324 1.00 92.81 193 ALA A N 1
ATOM 1462 C CA . ALA A 1 193 ? -0.744 0.764 -0.251 1.00 92.81 193 ALA A CA 1
ATOM 1463 C C . ALA A 1 193 ? -0.252 1.088 1.176 1.00 92.81 193 ALA A C 1
ATOM 1465 O O . ALA A 1 193 ? -0.908 0.690 2.139 1.00 92.81 193 ALA A O 1
ATOM 1466 N N . ALA A 1 194 ? 0.847 1.838 1.368 1.00 93.12 194 ALA A N 1
ATOM 1467 C CA . ALA A 1 194 ? 1.294 2.237 2.713 1.00 93.12 194 ALA A CA 1
ATOM 1468 C C . ALA A 1 194 ? 0.172 2.911 3.529 1.00 93.12 194 ALA A C 1
ATOM 1470 O O . ALA A 1 194 ? 0.006 2.614 4.713 1.00 93.12 194 ALA A O 1
ATOM 1471 N N . GLY A 1 195 ? -0.650 3.741 2.872 1.00 90.56 195 GLY A N 1
ATOM 1472 C CA . GLY A 1 195 ? -1.813 4.405 3.465 1.00 90.56 195 GLY A CA 1
ATOM 1473 C C . GLY A 1 195 ? -2.926 3.464 3.952 1.00 90.56 195 GLY A C 1
ATOM 1474 O O . GLY A 1 195 ? -3.671 3.828 4.856 1.00 90.56 195 GLY A O 1
ATOM 1475 N N . ASP A 1 196 ? -3.033 2.249 3.410 1.00 90.56 196 ASP A N 1
ATOM 1476 C CA . ASP A 1 196 ? -3.975 1.225 3.892 1.00 90.56 196 ASP A CA 1
ATOM 1477 C C . ASP A 1 196 ? -3.308 0.263 4.896 1.00 90.56 196 ASP A C 1
ATOM 1479 O O . ASP A 1 196 ? -3.964 -0.341 5.742 1.00 90.56 196 ASP A O 1
ATOM 1483 N N . ARG A 1 197 ? -1.976 0.139 4.845 1.00 92.75 197 ARG A N 1
ATOM 1484 C CA . ARG A 1 197 ? -1.191 -0.834 5.626 1.00 92.75 197 ARG A CA 1
ATOM 1485 C C . ARG A 1 197 ? -0.750 -0.314 6.989 1.00 92.75 197 ARG A C 1
ATOM 1487 O O . ARG A 1 197 ? -0.532 -1.114 7.899 1.00 92.75 197 ARG A O 1
ATOM 1494 N N . PHE A 1 198 ? -0.615 1.001 7.154 1.00 94.50 198 PHE A N 1
ATOM 1495 C CA . PHE A 1 198 ? -0.108 1.587 8.397 1.00 94.50 198 PHE A CA 1
ATOM 1496 C C . PHE A 1 198 ? -1.007 1.273 9.607 1.00 94.50 198 PHE A C 1
ATOM 1498 O O . PHE A 1 198 ? -0.510 1.071 10.713 1.00 94.50 198 PHE A O 1
ATOM 1505 N N . GLY A 1 199 ? -2.327 1.179 9.413 1.00 96.38 199 GLY A N 1
ATOM 1506 C CA . GLY A 1 199 ? -3.253 0.818 10.487 1.00 96.38 199 GLY A CA 1
ATOM 1507 C C . GLY A 1 199 ? -3.074 -0.637 10.923 1.00 96.38 199 GLY A C 1
ATOM 1508 O O . GLY A 1 199 ? -2.977 -0.910 12.117 1.00 96.38 199 GLY A O 1
ATOM 1509 N N . CYS A 1 200 ? -2.899 -1.562 9.970 1.00 96.75 200 CYS A N 1
ATOM 1510 C CA . CYS A 1 200 ? -2.546 -2.954 10.267 1.00 96.75 200 CYS A CA 1
ATOM 1511 C C . CYS A 1 200 ? -1.258 -3.035 11.098 1.00 96.75 200 CYS A C 1
ATOM 1513 O O . CYS A 1 200 ? -1.198 -3.755 12.093 1.00 96.75 200 CYS A O 1
ATOM 1515 N N . LEU A 1 201 ? -0.248 -2.253 10.715 1.00 94.00 201 LEU A N 1
ATOM 1516 C CA . LEU A 1 201 ? 1.017 -2.162 11.431 1.00 94.00 201 LEU A CA 1
ATOM 1517 C C . LEU A 1 201 ? 0.822 -1.701 12.884 1.00 94.00 201 LEU A C 1
ATOM 1519 O O . LEU A 1 201 ? 1.324 -2.341 13.807 1.00 94.00 201 LEU A O 1
ATOM 1523 N N . ALA A 1 202 ? 0.046 -0.633 13.084 1.00 95.62 202 ALA A N 1
ATOM 1524 C CA . ALA A 1 202 ? -0.245 -0.081 14.403 1.00 95.62 202 ALA A CA 1
ATOM 1525 C C . ALA A 1 202 ? -1.038 -1.055 15.294 1.00 95.62 202 ALA A C 1
ATOM 1527 O O . ALA A 1 202 ? -0.785 -1.127 16.494 1.00 95.62 202 ALA A O 1
ATOM 1528 N N . LEU A 1 203 ? -1.974 -1.832 14.732 1.00 97.19 203 LEU A N 1
ATOM 1529 C CA . LEU A 1 203 ? -2.773 -2.790 15.510 1.00 97.19 203 LEU A CA 1
ATOM 1530 C C . LEU A 1 203 ? -2.014 -4.072 15.866 1.00 97.19 203 LEU A C 1
ATOM 1532 O O . LEU A 1 203 ? -2.226 -4.614 16.952 1.00 97.19 203 LEU A O 1
ATOM 1536 N N . VAL A 1 204 ? -1.118 -4.548 14.995 1.00 95.31 204 VAL A N 1
ATOM 1537 C CA . VAL A 1 204 ? -0.195 -5.640 15.350 1.00 95.31 204 VAL A CA 1
ATOM 1538 C C . VAL A 1 204 ? 0.706 -5.194 16.501 1.00 95.31 204 VAL A C 1
ATOM 1540 O O . VAL A 1 204 ? 0.781 -5.881 17.516 1.00 95.31 204 VAL A O 1
ATOM 1543 N N . GLU A 1 205 ? 1.307 -4.006 16.392 1.00 92.31 205 GLU A N 1
ATOM 1544 C CA . GLU A 1 205 ? 2.154 -3.443 17.446 1.00 92.31 205 GLU A CA 1
ATOM 1545 C C . GLU A 1 205 ? 1.388 -3.221 18.758 1.00 92.31 205 GLU A C 1
ATOM 1547 O O . GLU A 1 205 ? 1.906 -3.531 19.832 1.00 92.31 205 GLU A O 1
ATOM 1552 N N . LEU A 1 206 ? 0.150 -2.719 18.678 1.00 94.62 206 LEU A N 1
ATOM 1553 C CA . LEU A 1 206 ? -0.734 -2.581 19.831 1.00 94.62 206 LEU A CA 1
ATOM 1554 C C . LEU A 1 206 ? -0.853 -3.915 20.564 1.00 94.62 206 LEU A C 1
ATOM 1556 O O . LEU A 1 206 ? -0.592 -3.959 21.758 1.00 94.62 206 LEU A O 1
ATOM 1560 N N . LEU A 1 207 ? -1.228 -4.989 19.864 1.00 94.44 207 LEU A N 1
ATOM 1561 C CA . LEU A 1 207 ? -1.433 -6.301 20.477 1.00 94.44 207 LEU A CA 1
ATOM 1562 C C . LEU A 1 207 ? -0.141 -6.866 21.076 1.00 94.44 207 LEU A C 1
ATOM 1564 O O . LEU A 1 207 ? -0.173 -7.361 22.200 1.00 94.44 207 LEU A O 1
ATOM 1568 N N . GLU A 1 208 ? 0.987 -6.751 20.374 1.00 91.25 208 GLU A N 1
ATOM 1569 C CA . GLU A 1 208 ? 2.295 -7.243 20.836 1.00 91.25 208 GLU A CA 1
ATOM 1570 C C . GLU A 1 208 ? 2.791 -6.541 22.103 1.00 91.25 208 GLU A C 1
ATOM 1572 O O . GLU A 1 208 ? 3.420 -7.172 22.952 1.00 91.25 208 GLU A O 1
ATOM 1577 N N . ARG A 1 209 ? 2.497 -5.245 22.247 1.00 90.94 209 ARG A N 1
ATOM 1578 C CA . ARG A 1 209 ? 2.957 -4.415 23.372 1.00 90.94 209 ARG A CA 1
ATOM 1579 C C . ARG A 1 209 ? 1.913 -4.262 24.483 1.00 90.94 209 ARG A C 1
ATOM 1581 O O . ARG A 1 209 ? 2.187 -3.628 25.501 1.00 90.94 209 ARG A O 1
ATOM 1588 N N . LEU A 1 210 ? 0.711 -4.803 24.295 1.00 91.31 210 LEU A N 1
ATOM 1589 C CA . LEU A 1 210 ? -0.401 -4.646 25.223 1.00 91.31 210 LEU A CA 1
ATOM 1590 C C . LEU A 1 210 ? -0.175 -5.432 26.518 1.00 91.31 210 LEU A C 1
ATOM 1592 O O . LEU A 1 210 ? -0.118 -6.663 26.522 1.00 91.31 210 LEU A O 1
ATOM 1596 N N . ASP A 1 211 ? -0.191 -4.727 27.647 1.00 89.56 211 ASP A N 1
ATOM 1597 C CA . ASP A 1 211 ? -0.312 -5.355 28.960 1.00 89.56 211 ASP A CA 1
ATOM 1598 C C . ASP A 1 211 ? -1.768 -5.776 29.211 1.00 89.56 211 ASP A C 1
ATOM 1600 O O . ASP A 1 211 ? -2.621 -4.984 29.625 1.00 89.56 211 ASP A O 1
ATOM 1604 N N . LYS A 1 212 ? -2.051 -7.059 28.961 1.00 89.38 212 LYS A N 1
ATOM 1605 C CA . LYS A 1 212 ? -3.386 -7.656 29.124 1.00 89.38 212 LYS A CA 1
ATOM 1606 C C . LYS A 1 212 ? -3.933 -7.514 30.551 1.00 89.38 212 LYS A C 1
ATOM 1608 O O . LYS A 1 212 ? -5.149 -7.536 30.722 1.00 89.38 212 LYS A O 1
ATOM 1613 N N . THR A 1 213 ? -3.076 -7.363 31.566 1.00 89.00 213 THR A N 1
ATOM 1614 C CA . THR A 1 213 ? -3.504 -7.275 32.975 1.00 89.00 213 THR A CA 1
ATOM 1615 C C . THR A 1 213 ? -4.162 -5.942 33.324 1.00 89.00 213 THR A C 1
ATOM 1617 O O . THR A 1 213 ? -4.902 -5.858 34.302 1.00 89.00 213 THR A O 1
ATOM 1620 N N . LYS A 1 214 ? -3.941 -4.912 32.501 1.00 89.56 214 LYS A N 1
ATOM 1621 C CA . LYS A 1 214 ? -4.496 -3.565 32.685 1.00 89.56 214 LYS A CA 1
ATOM 1622 C C . LYS A 1 214 ? -5.739 -3.292 31.838 1.00 89.56 214 LYS A C 1
ATOM 1624 O O . LYS A 1 214 ? -6.286 -2.189 31.877 1.00 89.56 214 LYS A O 1
ATOM 1629 N N . LEU A 1 215 ? -6.201 -4.280 31.071 1.00 91.12 215 LEU A N 1
ATOM 1630 C CA . LEU A 1 215 ? -7.400 -4.146 30.251 1.00 91.12 215 LEU A CA 1
ATOM 1631 C C . LEU A 1 215 ? -8.646 -3.931 31.116 1.00 91.12 215 LEU A C 1
ATOM 1633 O O . LEU A 1 215 ? -8.904 -4.665 32.068 1.00 91.12 215 LEU A O 1
ATOM 1637 N N . ARG A 1 216 ? -9.455 -2.943 30.730 1.00 87.88 216 ARG A N 1
ATOM 1638 C CA . ARG A 1 216 ? -10.785 -2.694 31.297 1.00 87.88 216 ARG A CA 1
ATOM 1639 C C . ARG A 1 216 ? -11.859 -3.062 30.276 1.00 87.88 216 ARG A C 1
ATOM 1641 O O . ARG A 1 216 ? -11.755 -2.667 29.114 1.00 87.88 216 ARG A O 1
ATOM 1648 N N . GLY A 1 217 ? -12.874 -3.807 30.703 1.00 92.88 217 GLY A N 1
ATOM 1649 C CA . GLY A 1 217 ? -13.937 -4.286 29.820 1.00 92.88 217 GLY A CA 1
ATOM 1650 C C . GLY A 1 217 ? -13.444 -5.267 28.756 1.00 92.88 217 GLY A C 1
ATOM 1651 O O . GLY A 1 217 ? -12.484 -6.015 28.966 1.00 92.88 217 GLY A O 1
ATOM 1652 N N . THR A 1 218 ? -14.102 -5.243 27.601 1.00 96.31 218 THR A N 1
ATOM 1653 C CA . THR A 1 218 ? -13.780 -6.083 26.446 1.00 96.31 218 THR A CA 1
ATOM 1654 C C . THR A 1 218 ? -13.150 -5.225 25.358 1.00 96.31 218 THR A C 1
ATOM 1656 O O . THR A 1 218 ? -13.720 -4.217 24.954 1.00 96.31 218 THR A O 1
ATOM 1659 N N . LEU A 1 219 ? -11.984 -5.626 24.856 1.00 97.75 219 LEU A N 1
ATOM 1660 C CA . LEU A 1 219 ? -11.328 -4.999 23.713 1.00 97.75 219 LEU A CA 1
ATOM 1661 C C . LEU A 1 219 ? -11.332 -5.969 22.535 1.00 97.75 219 LEU A C 1
ATOM 1663 O O . LEU A 1 219 ? -10.727 -7.037 22.608 1.00 97.75 219 LEU A O 1
ATOM 1667 N N . THR A 1 220 ? -11.972 -5.574 21.440 1.00 98.25 220 THR A N 1
ATOM 1668 C CA . THR A 1 220 ? -11.865 -6.252 20.150 1.00 98.25 220 THR A CA 1
ATOM 1669 C C . THR A 1 220 ? -10.975 -5.440 19.217 1.00 98.25 220 THR A C 1
ATOM 1671 O O . THR A 1 220 ? -11.243 -4.272 18.949 1.00 98.25 220 THR A O 1
ATOM 1674 N N . VAL A 1 221 ? -9.910 -6.067 18.722 1.00 98.56 221 VAL A N 1
ATOM 1675 C CA . VAL A 1 221 ? -9.017 -5.532 17.692 1.00 98.56 221 VAL A CA 1
ATOM 1676 C C . VAL A 1 221 ? -9.291 -6.292 16.402 1.00 98.56 221 VAL A C 1
ATOM 1678 O O . VAL A 1 221 ? -9.222 -7.523 16.387 1.00 98.56 221 VAL A O 1
ATOM 1681 N N . ALA A 1 222 ? -9.627 -5.578 15.331 1.00 98.56 222 ALA A N 1
ATOM 1682 C CA . ALA A 1 222 ? -10.045 -6.192 14.079 1.00 98.56 222 ALA A CA 1
ATOM 1683 C C . ALA A 1 222 ? -9.308 -5.638 12.857 1.00 98.56 222 ALA A C 1
ATOM 1685 O O . ALA A 1 222 ? -9.078 -4.438 12.719 1.00 98.56 222 ALA A O 1
ATOM 1686 N N . PHE A 1 223 ? -8.999 -6.536 11.933 1.00 98.56 223 PHE A N 1
ATOM 1687 C CA . PHE A 1 223 ? -8.442 -6.246 10.622 1.00 98.56 223 PHE A CA 1
ATOM 1688 C C . PHE A 1 223 ? -9.501 -6.641 9.596 1.00 98.56 223 PHE A C 1
ATOM 1690 O O . PHE A 1 223 ? -9.820 -7.826 9.473 1.00 98.56 223 PHE A O 1
ATOM 1697 N N . VAL A 1 224 ? -10.103 -5.664 8.919 1.00 97.88 224 VAL A N 1
ATOM 1698 C CA . VAL A 1 224 ? -11.280 -5.894 8.072 1.00 97.88 224 VAL A CA 1
ATOM 1699 C C . VAL A 1 224 ? -10.942 -5.970 6.593 1.00 97.88 224 VAL A C 1
ATOM 1701 O O . VAL A 1 224 ? -10.105 -5.225 6.089 1.00 97.88 224 VAL A O 1
ATOM 1704 N N . ALA A 1 225 ? -11.617 -6.877 5.898 1.00 96.94 225 ALA A N 1
ATOM 1705 C CA . ALA A 1 225 ? -11.554 -7.020 4.454 1.00 96.94 225 ALA A CA 1
ATOM 1706 C C . ALA A 1 225 ? -12.545 -6.073 3.753 1.00 96.94 225 ALA A C 1
ATOM 1708 O O . ALA A 1 225 ? -13.533 -5.611 4.340 1.00 96.94 225 ALA A O 1
ATOM 1709 N N . GLN A 1 226 ? -12.333 -5.863 2.453 1.00 95.19 226 GLN A N 1
ATOM 1710 C CA . GLN A 1 226 ? -13.317 -5.254 1.557 1.00 95.19 226 GLN A CA 1
ATOM 1711 C C . GLN A 1 226 ? -13.735 -3.805 1.889 1.00 95.19 226 GLN A C 1
ATOM 1713 O O . GLN A 1 226 ? -14.878 -3.405 1.631 1.00 95.19 226 GLN A O 1
ATOM 1718 N N . GLN A 1 227 ? -12.823 -2.977 2.408 1.00 94.19 227 GLN A N 1
ATOM 1719 C CA . GLN A 1 227 ? -13.038 -1.540 2.600 1.00 94.19 227 GLN A CA 1
ATOM 1720 C C . GLN A 1 227 ? -13.234 -0.813 1.267 1.00 94.19 227 GLN A C 1
ATOM 1722 O O . GLN A 1 227 ? -14.144 0.013 1.125 1.00 94.19 227 GLN A O 1
ATOM 1727 N N . TRP A 1 228 ? -12.447 -1.173 0.252 1.00 93.62 228 TRP A N 1
ATOM 1728 C CA . TRP A 1 228 ? -12.541 -0.596 -1.088 1.00 93.62 228 TRP A CA 1
ATOM 1729 C C . TRP A 1 228 ? -13.770 -1.074 -1.869 1.00 93.62 228 TRP A C 1
ATOM 1731 O O . TRP A 1 228 ? -14.207 -0.404 -2.805 1.00 93.62 228 TRP A O 1
ATOM 1741 N N . THR A 1 229 ? -14.388 -2.180 -1.451 1.00 90.75 229 THR A N 1
ATOM 1742 C CA . THR A 1 229 ? -15.582 -2.782 -2.075 1.00 90.75 229 THR A CA 1
ATOM 1743 C C . THR A 1 229 ? -16.851 -2.625 -1.226 1.00 90.75 229 THR A C 1
ATOM 1745 O O . THR A 1 229 ? -17.786 -3.431 -1.293 1.00 90.75 229 THR A O 1
ATOM 1748 N N . GLY A 1 230 ? -16.915 -1.520 -0.477 1.00 89.69 230 GLY A N 1
ATOM 1749 C CA . GLY A 1 230 ? -18.122 -1.067 0.217 1.00 89.69 230 GLY A CA 1
ATOM 1750 C C . GLY A 1 230 ? -18.075 -1.174 1.738 1.00 89.69 230 GLY A C 1
ATOM 1751 O O . GLY A 1 230 ? -19.123 -1.015 2.353 1.00 89.69 230 GLY A O 1
ATOM 1752 N N . GLY A 1 231 ? -16.914 -1.434 2.347 1.00 93.06 231 GLY A N 1
ATOM 1753 C CA . GLY A 1 231 ? -16.800 -1.533 3.808 1.00 93.06 231 GLY A CA 1
ATOM 1754 C C . GLY A 1 231 ? -17.488 -2.758 4.392 1.00 93.06 231 GLY A C 1
ATOM 1755 O O . GLY A 1 231 ? -17.987 -2.703 5.511 1.00 93.06 231 GLY A O 1
ATOM 1756 N N . ARG A 1 232 ? -17.572 -3.852 3.626 1.00 93.75 232 ARG A N 1
ATOM 1757 C CA . ARG A 1 232 ? -18.395 -5.019 3.987 1.00 93.75 232 ARG A CA 1
ATOM 1758 C C . ARG A 1 232 ? -17.902 -5.704 5.255 1.00 93.75 232 ARG A C 1
ATOM 1760 O O . ARG A 1 232 ? -18.718 -6.093 6.085 1.00 93.75 232 ARG A O 1
ATOM 1767 N N . GLY A 1 233 ? -16.581 -5.825 5.405 1.00 95.31 233 GLY A N 1
ATOM 1768 C CA . GLY A 1 233 ? -15.975 -6.390 6.605 1.00 95.31 233 GLY A CA 1
ATOM 1769 C C . GLY A 1 233 ? -16.303 -5.566 7.848 1.00 95.31 233 GLY A C 1
ATOM 1770 O O . GLY A 1 233 ? -16.688 -6.132 8.867 1.00 95.31 233 GLY A O 1
ATOM 1771 N N . LEU A 1 234 ? -16.237 -4.236 7.741 1.00 95.88 234 LEU A N 1
ATOM 1772 C CA . LEU A 1 234 ? -16.574 -3.331 8.836 1.00 95.88 234 LEU A CA 1
ATOM 1773 C C . LEU A 1 234 ? -18.064 -3.370 9.199 1.00 95.88 234 LEU A C 1
ATOM 1775 O O . LEU A 1 234 ? -18.396 -3.509 10.374 1.00 95.88 234 LEU A O 1
ATOM 1779 N N . ASP A 1 235 ? -18.954 -3.288 8.207 1.00 95.12 235 ASP A N 1
ATOM 1780 C CA . ASP A 1 235 ? -20.409 -3.340 8.424 1.00 95.12 235 ASP A CA 1
ATOM 1781 C C . ASP A 1 235 ? -20.804 -4.625 9.159 1.00 95.12 235 ASP A C 1
ATOM 1783 O O . ASP A 1 235 ? -21.545 -4.604 10.140 1.00 95.12 235 ASP A O 1
ATOM 1787 N N . ARG A 1 236 ? -20.220 -5.756 8.737 1.00 92.88 236 ARG A N 1
ATOM 1788 C CA . ARG A 1 236 ? -20.447 -7.058 9.362 1.00 92.88 236 ARG A CA 1
ATOM 1789 C C . ARG A 1 236 ? -20.075 -7.061 10.842 1.00 92.88 236 ARG A C 1
ATOM 1791 O O . ARG A 1 236 ? -20.853 -7.584 11.635 1.00 92.88 236 ARG A O 1
ATOM 1798 N N . LEU A 1 237 ? -18.926 -6.489 11.206 1.00 94.06 237 LEU A N 1
ATOM 1799 C CA . LEU A 1 237 ? -18.487 -6.418 12.602 1.00 94.06 237 LEU A CA 1
ATOM 1800 C C . LEU A 1 237 ? -19.412 -5.555 13.460 1.00 94.06 237 LEU A C 1
ATOM 1802 O O . LEU A 1 237 ? -19.679 -5.909 14.606 1.00 94.06 237 LEU A O 1
ATOM 1806 N N . LEU A 1 238 ? -19.922 -4.446 12.921 1.00 95.00 238 LEU A N 1
ATOM 1807 C CA . LEU A 1 238 ? -20.839 -3.569 13.654 1.00 95.00 238 LEU A CA 1
ATOM 1808 C C . LEU A 1 238 ? -22.188 -4.241 13.946 1.00 95.00 238 LEU A C 1
ATOM 1810 O O . LEU A 1 238 ? -22.754 -4.004 15.013 1.00 95.00 238 LEU A O 1
ATOM 1814 N N . LEU A 1 239 ? -22.653 -5.124 13.054 1.00 92.12 239 LEU A N 1
ATOM 1815 C CA . LEU A 1 239 ? -23.844 -5.956 13.270 1.00 92.12 239 LEU A CA 1
ATOM 1816 C C . LEU A 1 239 ? -23.654 -7.056 14.327 1.00 92.12 239 LEU A C 1
ATOM 1818 O O . LEU A 1 239 ? -24.646 -7.608 14.790 1.00 92.12 239 LEU A O 1
ATOM 1822 N N . 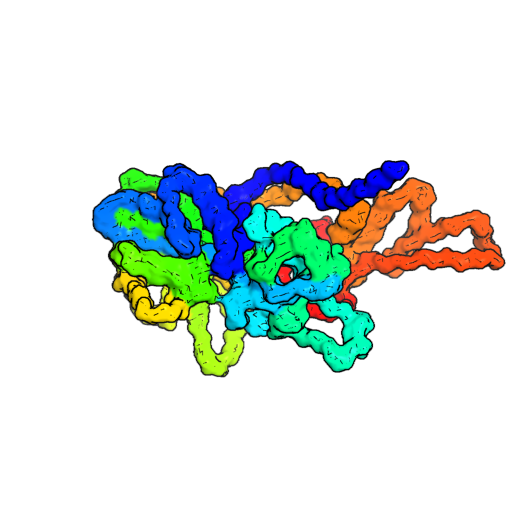GLU A 1 240 ? -22.416 -7.427 14.670 1.00 92.25 240 GLU A N 1
ATOM 1823 C CA . GLU A 1 240 ? -22.145 -8.489 15.653 1.00 92.25 240 GLU A CA 1
ATOM 1824 C C . GLU A 1 240 ? -21.737 -7.962 17.016 1.00 92.25 240 GLU A C 1
ATOM 1826 O O . GLU A 1 240 ? -22.195 -8.462 18.041 1.00 92.25 240 GLU A O 1
ATOM 1831 N N . ILE A 1 241 ? -20.808 -7.008 17.023 1.00 93.38 241 ILE A N 1
ATOM 1832 C CA . ILE A 1 241 ? -20.122 -6.584 18.240 1.00 93.38 241 ILE A CA 1
ATOM 1833 C C . ILE A 1 241 ? -20.964 -5.559 18.994 1.00 93.38 241 ILE A C 1
ATOM 1835 O O . ILE A 1 241 ? -20.911 -5.546 20.220 1.00 93.38 241 ILE A O 1
ATOM 1839 N N . HIS A 1 242 ? -21.713 -4.710 18.274 1.00 95.12 242 HIS A N 1
ATOM 1840 C CA . HIS A 1 242 ? -22.430 -3.558 18.832 1.00 95.12 242 HIS A CA 1
ATOM 1841 C C . HIS A 1 242 ? -21.578 -2.794 19.869 1.00 95.12 242 HIS A C 1
ATOM 1843 O O . HIS A 1 242 ? -21.940 -2.743 21.044 1.00 95.12 242 HIS A O 1
ATOM 1849 N N . PRO A 1 243 ? -20.404 -2.269 19.464 1.00 96.75 243 PRO A N 1
ATOM 1850 C CA . PRO A 1 243 ? -19.447 -1.702 20.406 1.00 96.75 243 PRO A CA 1
ATOM 1851 C C . PRO A 1 243 ? -20.001 -0.450 21.094 1.00 96.75 243 PRO A C 1
ATOM 1853 O O . PRO A 1 243 ? -20.642 0.378 20.451 1.00 96.75 243 PRO A O 1
ATOM 1856 N N . ASP A 1 244 ? -19.676 -0.278 22.375 1.00 96.88 244 ASP A N 1
ATOM 1857 C CA . ASP A 1 244 ? -19.926 0.961 23.116 1.00 96.88 244 ASP A CA 1
ATOM 1858 C C . ASP A 1 244 ? -19.012 2.085 22.609 1.00 96.88 244 ASP A C 1
ATOM 1860 O O . ASP A 1 244 ? -19.425 3.239 22.516 1.00 96.88 244 ASP A O 1
ATOM 1864 N N . GLU A 1 245 ? -17.765 1.738 22.271 1.00 97.50 245 GLU A N 1
ATOM 1865 C CA . GLU A 1 245 ? -16.738 2.661 21.784 1.00 97.50 245 GLU A CA 1
ATOM 1866 C C . GLU A 1 245 ? -16.029 2.090 20.562 1.00 97.50 245 GLU A C 1
ATOM 1868 O O . GLU A 1 245 ? -15.676 0.908 20.530 1.00 97.50 245 GLU A O 1
ATOM 1873 N N . MET A 1 246 ? -15.763 2.936 19.568 1.00 97.62 246 MET A N 1
ATOM 1874 C CA . MET A 1 246 ? -15.111 2.503 18.339 1.00 97.62 246 MET A CA 1
ATOM 1875 C C . MET A 1 246 ? -14.054 3.490 17.844 1.00 97.62 246 MET A C 1
ATOM 1877 O O . MET A 1 246 ? -14.329 4.673 17.651 1.00 97.62 246 MET A O 1
ATOM 1881 N N . MET A 1 247 ? -12.870 2.962 17.528 1.00 98.38 247 MET A N 1
ATOM 1882 C CA . MET A 1 247 ? -11.841 3.650 16.753 1.00 98.38 247 MET A CA 1
ATOM 1883 C C . MET A 1 247 ? -11.621 2.966 15.411 1.00 98.38 247 MET A C 1
ATOM 1885 O O . MET A 1 247 ? -11.232 1.800 15.357 1.00 98.38 247 MET A O 1
ATOM 1889 N N . HIS A 1 248 ? -11.804 3.709 14.324 1.00 98.31 248 HIS A N 1
ATOM 1890 C CA . HIS A 1 248 ? -11.342 3.289 13.006 1.00 98.31 248 HIS A CA 1
ATOM 1891 C C . HIS A 1 248 ? -9.960 3.882 12.724 1.00 98.31 248 HIS A C 1
ATOM 1893 O O . HIS A 1 248 ? -9.820 5.102 12.668 1.00 98.31 248 HIS A O 1
ATOM 1899 N N . ILE A 1 249 ? -8.964 3.034 12.486 1.00 98.44 249 ILE A N 1
ATOM 1900 C CA . ILE A 1 249 ? -7.589 3.412 12.160 1.00 98.44 249 ILE A CA 1
ATOM 1901 C C . ILE A 1 249 ? -7.369 3.221 10.661 1.00 98.44 249 ILE A C 1
ATOM 1903 O O . ILE A 1 249 ? -7.443 2.103 10.164 1.00 98.44 249 ILE A O 1
ATOM 1907 N N . GLY A 1 250 ? -7.113 4.296 9.918 1.00 95.62 250 GLY A N 1
ATOM 1908 C CA . GLY A 1 250 ? -6.848 4.182 8.481 1.00 95.62 250 GLY A CA 1
ATOM 1909 C C . GLY A 1 250 ? -6.727 5.521 7.766 1.00 95.62 250 GLY A C 1
ATOM 1910 O O . GLY A 1 250 ? -6.823 6.582 8.387 1.00 95.62 250 GLY A O 1
ATOM 1911 N N . ARG A 1 251 ? -6.506 5.475 6.446 1.00 93.38 251 ARG A N 1
ATOM 1912 C CA . ARG A 1 251 ? -6.349 6.677 5.616 1.00 93.38 251 ARG A CA 1
ATOM 1913 C C . ARG A 1 251 ? -7.548 7.618 5.782 1.00 93.38 251 ARG A C 1
ATOM 1915 O O . ARG A 1 251 ? -8.697 7.231 5.560 1.00 93.38 251 ARG A O 1
ATOM 1922 N N . LEU A 1 252 ? -7.275 8.876 6.123 1.00 92.88 252 LEU A N 1
ATOM 1923 C CA . LEU A 1 252 ? -8.293 9.922 6.178 1.00 92.88 252 LEU A CA 1
ATOM 1924 C C . LEU A 1 252 ? -8.543 10.453 4.767 1.00 92.88 252 LEU A C 1
ATOM 1926 O O . LEU A 1 252 ? -7.626 10.929 4.101 1.00 92.88 252 LEU A O 1
ATOM 1930 N N . THR A 1 253 ? -9.785 10.335 4.297 1.00 88.25 253 THR A N 1
ATOM 1931 C CA . THR A 1 253 ? -10.159 10.753 2.941 1.00 88.25 253 THR A CA 1
ATOM 1932 C C . THR A 1 253 ? -10.834 12.117 3.003 1.00 88.25 253 THR A C 1
ATOM 1934 O O . THR A 1 253 ? -11.926 12.198 3.573 1.00 88.25 253 THR A O 1
ATOM 1937 N N . PRO A 1 254 ? -10.243 13.178 2.427 1.00 84.25 254 PRO A N 1
ATOM 1938 C CA . PRO A 1 254 ? -10.842 14.504 2.466 1.00 84.25 254 PRO A CA 1
ATOM 1939 C C . PRO A 1 254 ? -12.207 14.514 1.751 1.00 84.25 254 PRO A C 1
ATOM 1941 O O . PRO A 1 254 ? -12.386 13.797 0.760 1.00 84.25 254 PRO A O 1
ATOM 1944 N N . PRO A 1 255 ? -13.182 15.320 2.213 1.00 79.75 255 PRO A N 1
ATOM 1945 C CA . PRO A 1 255 ? -14.459 15.478 1.527 1.00 79.75 255 PRO A CA 1
ATOM 1946 C C . PRO A 1 255 ? -14.254 16.001 0.107 1.00 79.75 255 PRO A C 1
ATOM 1948 O O . PRO A 1 255 ? -13.633 17.041 -0.102 1.00 79.75 255 PRO A O 1
ATOM 1951 N N . ARG A 1 256 ? -14.801 15.295 -0.886 1.00 65.38 256 ARG A N 1
ATOM 1952 C CA . ARG A 1 256 ? -14.802 15.761 -2.274 1.00 65.38 256 ARG A CA 1
ATOM 1953 C C . ARG A 1 256 ? -16.135 16.431 -2.578 1.00 65.38 256 ARG A C 1
ATOM 1955 O O . ARG A 1 256 ? -17.151 15.753 -2.704 1.00 65.38 256 ARG A O 1
ATOM 1962 N N . ALA A 1 257 ? -16.128 17.752 -2.729 1.00 55.75 257 ALA A N 1
ATOM 1963 C CA . ALA A 1 257 ? -17.287 18.458 -3.260 1.00 55.75 257 ALA A CA 1
ATOM 1964 C C . ALA A 1 257 ? -17.471 18.104 -4.756 1.00 55.75 257 ALA A C 1
ATOM 1966 O O . ALA A 1 257 ? -16.494 18.126 -5.516 1.00 55.75 257 ALA A O 1
ATOM 1967 N N . PRO A 1 258 ? -18.691 17.751 -5.207 1.00 50.03 258 PRO A N 1
ATOM 1968 C CA . PRO A 1 258 ? -18.968 17.524 -6.623 1.00 50.03 258 PRO A CA 1
ATOM 1969 C C . PRO A 1 258 ? -18.589 18.758 -7.451 1.00 50.03 258 PRO A C 1
ATOM 1971 O O . PRO A 1 258 ? -19.029 19.863 -7.152 1.00 50.03 258 PRO A O 1
ATOM 1974 N N . GLY A 1 259 ? -17.753 18.579 -8.476 1.00 52.00 259 GLY A N 1
ATOM 1975 C CA . GLY A 1 259 ? -17.307 19.677 -9.343 1.00 52.00 259 GLY A CA 1
ATOM 1976 C C . GLY A 1 259 ? -16.282 20.635 -8.725 1.00 52.00 259 GLY A C 1
ATOM 1977 O O . GLY A 1 259 ? -15.918 21.608 -9.381 1.00 52.00 259 GLY A O 1
ATOM 1978 N N . ALA A 1 260 ? -15.790 20.380 -7.506 1.00 53.09 260 ALA A N 1
ATOM 1979 C CA . ALA A 1 260 ? -14.712 21.188 -6.949 1.00 53.09 260 ALA A CA 1
ATOM 1980 C C . ALA A 1 260 ? -13.429 21.043 -7.788 1.00 53.09 260 ALA A C 1
ATOM 1982 O O . ALA A 1 260 ? -13.123 19.930 -8.242 1.00 53.09 260 ALA A O 1
ATOM 1983 N N . PRO A 1 261 ? -12.677 22.143 -7.991 1.00 52.28 261 PRO A N 1
ATOM 1984 C CA . PRO A 1 261 ? -11.352 22.068 -8.588 1.00 52.28 261 PRO A CA 1
ATOM 1985 C C . PRO A 1 261 ? -10.482 21.105 -7.778 1.00 52.28 261 PRO A C 1
ATOM 1987 O O . PRO A 1 261 ? -10.719 20.892 -6.585 1.00 52.28 261 PRO A O 1
ATOM 1990 N N . ALA A 1 262 ? -9.487 20.501 -8.434 1.00 52.25 262 ALA A N 1
ATOM 1991 C CA . ALA A 1 262 ? -8.483 19.720 -7.725 1.00 52.25 262 ALA A CA 1
ATOM 1992 C C . ALA A 1 262 ? -7.970 20.551 -6.540 1.00 52.25 262 ALA A C 1
ATOM 1994 O O . ALA A 1 262 ? -7.690 21.743 -6.702 1.00 52.25 262 ALA A O 1
ATOM 1995 N N . ALA A 1 263 ? -7.916 19.941 -5.351 1.00 49.09 263 ALA A N 1
ATOM 1996 C CA . ALA A 1 263 ? -7.291 20.583 -4.204 1.00 49.09 263 ALA A CA 1
ATOM 1997 C C . ALA A 1 263 ? -5.896 21.080 -4.628 1.00 49.09 263 ALA A C 1
ATOM 1999 O O . ALA A 1 263 ? -5.266 20.426 -5.470 1.00 49.09 263 ALA A O 1
ATOM 2000 N N . PRO A 1 264 ? -5.423 22.228 -4.109 1.00 47.62 264 PRO A N 1
ATOM 2001 C CA . PRO A 1 264 ? -4.063 22.669 -4.384 1.00 47.62 264 PRO A CA 1
ATOM 2002 C C . PRO A 1 264 ? -3.098 21.509 -4.121 1.00 47.62 264 PRO A C 1
ATOM 2004 O O . PRO A 1 264 ? -3.292 20.742 -3.177 1.00 47.62 264 PRO A O 1
ATOM 2007 N N . ALA A 1 265 ? -2.076 21.374 -4.969 1.00 48.12 265 ALA A N 1
ATOM 2008 C CA . ALA A 1 265 ? -1.087 20.296 -4.873 1.00 48.12 265 ALA A CA 1
ATOM 2009 C C . ALA A 1 265 ? -0.383 20.251 -3.499 1.00 48.12 265 ALA A C 1
ATOM 2011 O O . ALA A 1 265 ? 0.196 19.236 -3.126 1.00 48.12 265 ALA A O 1
ATOM 2012 N N . GLU A 1 266 ? -0.465 21.347 -2.743 1.00 55.16 266 GLU A N 1
ATOM 2013 C CA . GLU A 1 266 ? 0.226 21.578 -1.487 1.00 55.16 266 GLU A CA 1
ATOM 2014 C C . GLU A 1 266 ? -0.788 21.784 -0.361 1.00 55.16 266 GLU A C 1
ATOM 2016 O O . GLU A 1 266 ? -1.252 22.893 -0.096 1.00 55.16 266 GLU A O 1
ATOM 2021 N N . VAL A 1 267 ? -1.137 20.693 0.313 1.00 58.00 267 VAL A N 1
ATOM 2022 C CA . VAL A 1 267 ? -1.705 20.758 1.659 1.00 58.00 267 VAL A CA 1
ATOM 2023 C C . VAL A 1 267 ? -0.661 20.154 2.580 1.00 58.00 267 VAL A C 1
ATOM 2025 O O . VAL A 1 267 ? -0.446 18.941 2.574 1.00 58.00 267 VAL A O 1
ATOM 2028 N N . GLU A 1 268 ? 0.029 21.001 3.340 1.00 69.06 268 GLU A N 1
ATOM 2029 C CA . GLU A 1 268 ? 0.904 20.524 4.404 1.00 69.06 268 GLU A CA 1
ATOM 2030 C C . GLU A 1 268 ? 0.032 19.810 5.444 1.00 69.06 268 GLU A C 1
ATOM 2032 O O . GLU A 1 268 ? -0.822 20.415 6.096 1.00 69.06 268 GLU A O 1
ATOM 2037 N N . LEU A 1 269 ? 0.182 18.489 5.536 1.00 75.69 269 LEU A N 1
ATOM 2038 C CA . LEU A 1 269 ? -0.566 17.692 6.500 1.00 75.69 269 LEU A CA 1
ATOM 2039 C C . LEU A 1 269 ? 0.051 17.875 7.894 1.00 75.69 269 LEU A C 1
ATOM 2041 O O . LEU A 1 269 ? 1.281 17.834 8.015 1.00 75.69 269 LEU A O 1
ATOM 2045 N N . PRO A 1 270 ? -0.764 18.043 8.954 1.00 88.12 270 PRO A N 1
ATOM 2046 C CA . PRO A 1 270 ? -0.240 18.133 10.309 1.00 88.12 270 PRO A CA 1
ATOM 2047 C C . PRO A 1 270 ? 0.539 16.867 10.687 1.00 88.12 270 PRO A C 1
ATOM 2049 O O . PRO A 1 270 ? 0.202 15.765 10.254 1.00 88.12 270 PRO A O 1
ATOM 2052 N N . ARG A 1 271 ? 1.566 17.029 11.526 1.00 91.56 271 ARG A N 1
ATOM 2053 C CA . ARG A 1 271 ? 2.307 15.907 12.121 1.00 91.56 271 ARG A CA 1
ATOM 2054 C C . ARG A 1 271 ? 1.542 15.293 13.296 1.00 91.56 271 ARG A C 1
ATOM 2056 O O . ARG A 1 271 ? 0.779 15.981 13.975 1.00 91.56 271 ARG A O 1
ATOM 2063 N N . GLY A 1 272 ? 1.823 14.027 13.579 1.00 95.12 272 GLY A N 1
ATOM 2064 C CA . GLY A 1 272 ? 1.241 13.238 14.661 1.00 95.12 272 GLY A CA 1
ATOM 2065 C C . GLY A 1 272 ? -0.054 12.524 14.283 1.00 95.12 272 GLY A C 1
ATOM 2066 O O . GLY A 1 272 ? -0.255 12.110 13.141 1.00 95.12 272 GLY A O 1
ATOM 2067 N N . VAL A 1 273 ? -0.923 12.342 15.277 1.00 97.94 273 VAL A N 1
ATOM 2068 C CA . VAL A 1 273 ? -2.201 11.643 15.116 1.00 97.94 273 VAL A CA 1
ATOM 2069 C C . VAL A 1 273 ? -3.249 12.607 14.577 1.00 97.94 273 VAL A C 1
ATOM 2071 O O . VAL A 1 273 ? -3.473 13.688 15.122 1.00 97.94 273 VAL A O 1
ATOM 2074 N N . LEU A 1 274 ? -3.919 12.201 13.507 1.00 97.69 274 LEU A N 1
ATOM 2075 C CA . LEU A 1 274 ? -4.977 12.976 12.878 1.00 97.69 274 LEU A CA 1
ATOM 2076 C C . LEU A 1 274 ? -6.341 12.399 13.253 1.00 97.69 274 LEU A C 1
ATOM 2078 O O . LEU A 1 274 ? -6.577 11.205 13.081 1.00 97.69 274 LEU A O 1
ATOM 2082 N N . LEU A 1 275 ? -7.247 13.254 13.720 1.00 97.62 275 LEU A N 1
ATOM 2083 C CA . LEU A 1 275 ? -8.657 12.943 13.931 1.00 97.62 275 LEU A CA 1
ATOM 2084 C C . LEU A 1 275 ? -9.460 13.379 12.704 1.00 97.62 275 LEU A C 1
ATOM 2086 O O . LEU A 1 275 ? -9.547 14.569 12.405 1.00 97.62 275 LEU A O 1
ATOM 2090 N N . GLY A 1 276 ? -10.073 12.425 12.011 1.00 95.69 276 GLY A N 1
ATOM 2091 C CA . GLY A 1 276 ? -10.981 12.710 10.907 1.00 95.69 276 GLY A CA 1
ATOM 2092 C C . GLY A 1 276 ? -12.324 13.237 11.408 1.00 95.69 276 GLY A C 1
ATOM 2093 O O . GLY A 1 276 ? -13.015 12.551 12.160 1.00 95.69 276 GLY A O 1
ATOM 2094 N N . ALA A 1 277 ? -12.707 14.433 10.966 1.00 92.25 277 ALA A N 1
ATOM 2095 C CA . ALA A 1 277 ? -13.992 15.056 11.272 1.00 92.25 277 ALA A CA 1
ATOM 2096 C C . ALA A 1 277 ? -14.633 15.622 10.000 1.00 92.25 277 ALA A C 1
ATOM 2098 O O . ALA A 1 277 ? -13.938 16.130 9.124 1.00 92.25 277 ALA A O 1
ATOM 2099 N N . THR A 1 278 ? -15.962 15.588 9.893 1.00 88.75 278 THR A N 1
ATOM 2100 C CA . THR A 1 278 ? -16.667 16.208 8.756 1.00 88.75 278 THR A CA 1
ATOM 2101 C C . THR A 1 278 ? -16.490 17.725 8.732 1.00 88.75 278 THR A C 1
ATOM 2103 O O . THR A 1 278 ? -16.374 18.313 7.660 1.00 88.75 278 THR A O 1
ATOM 2106 N N . ASP A 1 279 ? -16.430 18.338 9.915 1.00 89.12 279 ASP A N 1
ATOM 2107 C CA . ASP A 1 279 ? -16.064 19.734 10.130 1.00 89.12 279 ASP A CA 1
ATOM 2108 C C . ASP A 1 279 ? -15.001 19.794 11.243 1.00 89.12 279 ASP A C 1
ATOM 2110 O O . ASP A 1 279 ? -15.339 19.614 12.414 1.00 89.12 279 ASP A O 1
ATOM 2114 N N . PRO A 1 280 ? -13.715 20.010 10.911 1.00 89.38 280 PRO A N 1
ATOM 2115 C CA . PRO A 1 280 ? -12.645 20.075 11.906 1.00 89.38 280 PRO A CA 1
ATOM 2116 C C . PRO A 1 280 ? -12.684 21.348 12.767 1.00 89.38 280 PRO A C 1
ATOM 2118 O O . PRO A 1 280 ? -11.932 21.435 13.735 1.00 89.38 280 PRO A O 1
ATOM 2121 N N . SER A 1 281 ? -13.521 22.336 12.423 1.00 90.69 281 SER A N 1
ATOM 2122 C CA . SER A 1 281 ? -13.698 23.568 13.204 1.00 90.69 281 SER A CA 1
ATOM 2123 C C . SER A 1 281 ? -14.799 23.462 14.263 1.00 90.69 281 SER A C 1
ATOM 2125 O O . SER A 1 281 ? -14.852 24.277 15.187 1.00 90.69 281 SER A O 1
ATOM 2127 N N . ALA A 1 282 ? -15.661 22.448 14.153 1.00 91.56 282 ALA A N 1
ATOM 2128 C CA . ALA A 1 282 ? -16.712 22.188 15.122 1.00 91.56 282 ALA A CA 1
ATOM 2129 C C . ALA A 1 282 ? -16.134 21.679 16.460 1.00 91.56 282 ALA A C 1
ATOM 2131 O O . ALA A 1 282 ? -15.062 21.064 16.486 1.00 91.56 282 ALA A O 1
ATOM 2132 N N . PRO A 1 283 ? -16.841 21.888 17.589 1.00 94.06 283 PRO A N 1
ATOM 2133 C CA . PRO A 1 283 ? -16.471 21.273 18.857 1.00 94.06 283 PRO A CA 1
ATOM 2134 C C . PRO A 1 283 ? -16.328 19.753 18.725 1.00 94.06 283 PRO A C 1
ATOM 2136 O O . PRO A 1 283 ? -17.167 19.090 18.113 1.00 94.06 283 PRO A O 1
ATOM 2139 N N . LEU A 1 284 ? -15.272 19.203 19.327 1.00 93.69 284 LEU A N 1
ATOM 2140 C CA . LEU A 1 284 ? -15.048 17.760 19.350 1.00 93.69 284 LEU A CA 1
ATOM 2141 C C . LEU A 1 284 ? -16.207 17.050 20.060 1.00 93.69 284 LEU A C 1
ATOM 2143 O O . LEU A 1 284 ? -16.717 17.533 21.074 1.00 93.69 284 LEU A O 1
ATOM 2147 N N . SER A 1 285 ? -16.581 15.869 19.560 1.00 94.06 285 SER A N 1
ATOM 2148 C CA . SER A 1 285 ? -17.455 14.962 20.306 1.00 94.06 285 SER A CA 1
ATOM 2149 C C . SER A 1 285 ? -16.816 14.597 21.649 1.00 94.06 285 SER A C 1
ATOM 2151 O O . SER A 1 285 ? -15.597 14.690 21.809 1.00 94.06 285 SER A O 1
ATOM 2153 N N . VAL A 1 286 ? -17.624 14.142 22.612 1.00 95.19 286 VAL A N 1
ATOM 2154 C CA . VAL A 1 286 ? -17.132 13.757 23.948 1.00 95.19 286 VAL A CA 1
ATOM 2155 C C . VAL A 1 286 ? -15.971 12.765 23.837 1.00 95.19 286 VAL A C 1
ATOM 2157 O O . VAL A 1 286 ? -14.906 12.995 24.401 1.00 95.19 286 VAL A O 1
ATOM 2160 N N . PHE A 1 287 ? -16.131 11.718 23.023 1.00 96.56 287 PHE A N 1
ATOM 2161 C CA . PHE A 1 287 ? -15.086 10.716 22.833 1.00 96.56 287 PHE A CA 1
ATOM 2162 C C . PHE A 1 287 ? -13.839 11.286 22.140 1.00 96.56 287 PHE A C 1
ATOM 2164 O O . PHE A 1 287 ? -12.721 11.045 22.583 1.00 96.56 287 PHE A O 1
ATOM 2171 N N . ALA A 1 288 ? -13.996 12.115 21.105 1.00 96.69 288 ALA A N 1
ATOM 2172 C CA . ALA A 1 288 ? -12.858 12.772 20.464 1.00 96.69 288 ALA A CA 1
ATOM 2173 C C . ALA A 1 288 ? -12.092 13.709 21.421 1.00 96.69 288 ALA A C 1
ATOM 2175 O O . ALA A 1 288 ? -10.862 13.766 21.375 1.00 96.69 288 ALA A O 1
ATOM 2176 N N . ALA A 1 289 ? -12.799 14.417 22.305 1.00 97.00 289 ALA A N 1
ATOM 2177 C CA . ALA A 1 289 ? -12.197 15.271 23.325 1.00 97.00 289 ALA A CA 1
ATOM 2178 C C . ALA A 1 289 ? -11.419 14.459 24.374 1.00 97.00 289 ALA A C 1
ATOM 2180 O O . ALA A 1 289 ? -10.330 14.868 24.776 1.00 97.00 289 ALA A O 1
ATOM 2181 N N . GLU A 1 290 ? -11.923 13.288 24.774 1.00 96.81 290 GLU A N 1
ATOM 2182 C CA . GLU A 1 290 ? -11.204 12.359 25.655 1.00 96.81 290 GLU A CA 1
ATOM 2183 C C . GLU A 1 290 ? -9.902 11.855 25.010 1.00 96.81 290 GLU A C 1
ATOM 2185 O O . GLU A 1 290 ? -8.859 11.835 25.664 1.00 96.81 290 GLU A O 1
ATOM 2190 N N . LEU A 1 291 ? -9.923 11.518 23.715 1.00 97.19 291 LEU A N 1
ATOM 2191 C CA . LEU A 1 291 ? -8.720 11.103 22.979 1.00 97.19 291 LEU A CA 1
ATOM 2192 C C . LEU A 1 291 ? -7.711 12.235 22.821 1.00 97.19 291 LEU A C 1
ATOM 2194 O O . LEU A 1 291 ? -6.509 12.014 22.967 1.00 97.19 291 LEU A O 1
ATOM 2198 N N . LYS A 1 292 ? -8.188 13.459 22.586 1.00 97.25 292 LYS A N 1
ATOM 2199 C CA . LYS A 1 292 ? -7.338 14.649 22.586 1.00 97.25 292 LYS A CA 1
ATOM 2200 C C . LYS A 1 292 ? -6.686 14.867 23.955 1.00 97.25 292 LYS A C 1
ATOM 2202 O O . LYS A 1 292 ? -5.484 15.106 24.013 1.00 97.25 292 LYS A O 1
ATOM 2207 N N . ALA A 1 293 ? -7.441 14.733 25.046 1.00 97.38 293 ALA A N 1
ATOM 2208 C CA . ALA A 1 293 ? -6.909 14.854 26.403 1.00 97.38 293 ALA A CA 1
ATOM 2209 C C . ALA A 1 293 ? -5.885 13.751 26.727 1.00 97.38 293 ALA A C 1
ATOM 2211 O O . ALA A 1 293 ? -4.863 14.019 27.360 1.00 97.38 293 ALA A O 1
ATOM 2212 N N . LEU A 1 294 ? -6.121 12.524 26.251 1.00 95.75 294 LEU A N 1
ATOM 2213 C CA . LEU A 1 294 ? -5.161 11.426 26.346 1.00 95.75 294 LEU A CA 1
ATOM 2214 C C . LEU A 1 294 ? -3.870 11.748 25.581 1.00 95.75 294 LEU A C 1
ATOM 2216 O O . LEU A 1 294 ? -2.774 11.550 26.105 1.00 95.75 294 LEU A O 1
ATOM 2220 N N . ALA A 1 295 ? -3.983 12.298 24.372 1.00 96.19 295 ALA A N 1
ATOM 2221 C CA . ALA A 1 295 ? -2.826 12.722 23.596 1.00 96.19 295 ALA A CA 1
ATOM 2222 C C . ALA A 1 295 ? -2.040 13.848 24.275 1.00 96.19 295 ALA A C 1
ATOM 2224 O O . ALA A 1 295 ? -0.813 13.772 24.347 1.00 96.19 295 ALA A O 1
ATOM 2225 N N . ASP A 1 296 ? -2.731 14.828 24.858 1.00 96.69 296 ASP A N 1
ATOM 2226 C CA . ASP A 1 296 ? -2.107 15.910 25.622 1.00 96.69 296 ASP A CA 1
ATOM 2227 C C . ASP A 1 296 ? -1.361 15.375 26.857 1.00 96.69 296 ASP A C 1
ATOM 2229 O O . ASP A 1 296 ? -0.208 15.754 27.089 1.00 96.69 296 ASP A O 1
ATOM 2233 N N . LYS A 1 297 ? -1.964 14.433 27.606 1.00 95.44 297 LYS A N 1
ATOM 2234 C CA . LYS A 1 297 ? -1.335 13.749 28.757 1.00 95.44 297 LYS A CA 1
ATOM 2235 C C . LYS A 1 297 ? -0.005 13.098 28.363 1.00 95.44 297 LYS A C 1
ATOM 2237 O O . LYS A 1 297 ? 0.976 13.227 29.092 1.00 95.44 297 LYS A O 1
ATOM 2242 N N . HIS A 1 298 ? 0.041 12.452 27.198 1.00 93.12 298 HIS A N 1
ATOM 2243 C CA . HIS A 1 298 ? 1.228 11.753 26.697 1.00 93.12 298 HIS A CA 1
ATOM 2244 C C . HIS A 1 298 ? 2.104 12.592 25.752 1.00 93.12 298 HIS A C 1
ATOM 2246 O O . HIS A 1 298 ? 3.072 12.074 25.194 1.00 93.12 298 HIS A O 1
ATOM 2252 N N . ARG A 1 299 ? 1.821 13.896 25.602 1.00 95.31 299 ARG A N 1
ATOM 2253 C CA . ARG A 1 299 ? 2.571 14.839 24.747 1.00 95.31 299 ARG A CA 1
ATOM 2254 C C . ARG A 1 299 ? 2.683 14.383 23.288 1.00 95.31 299 ARG A C 1
ATOM 2256 O O . ARG A 1 299 ? 3.713 14.584 22.643 1.00 95.31 299 ARG A O 1
ATOM 2263 N N . VAL A 1 300 ? 1.626 13.768 22.775 1.00 95.75 300 VAL A N 1
ATOM 2264 C CA . VAL A 1 300 ? 1.530 13.334 21.382 1.00 95.75 300 VAL A CA 1
ATOM 2265 C C . VAL A 1 300 ? 0.842 14.431 20.564 1.00 95.75 300 VAL A C 1
ATOM 2267 O O . VAL A 1 300 ? -0.254 14.853 20.939 1.00 95.75 300 VAL A O 1
ATOM 2270 N N . PRO A 1 301 ? 1.431 14.900 19.445 1.00 96.38 301 PRO A N 1
ATOM 2271 C CA . PRO A 1 301 ? 0.751 15.840 18.562 1.00 96.38 301 PRO A CA 1
ATOM 2272 C C . PRO A 1 301 ? -0.546 15.229 18.023 1.00 96.38 301 PRO A C 1
ATOM 2274 O O . PRO A 1 301 ? -0.549 14.098 17.534 1.00 96.38 301 PRO A O 1
ATOM 2277 N N . PHE A 1 302 ? -1.642 15.978 18.141 1.00 96.81 302 PHE A N 1
ATOM 2278 C CA . PHE A 1 302 ? -2.980 15.524 17.784 1.00 96.81 302 PHE A CA 1
ATOM 2279 C C . PHE A 1 302 ? -3.773 16.670 17.155 1.00 96.81 302 PHE A C 1
ATOM 2281 O O . PHE A 1 302 ? -3.950 17.715 17.790 1.00 96.81 302 PHE A O 1
ATOM 2288 N N . ALA A 1 303 ? -4.262 16.482 15.930 1.00 95.75 303 ALA A N 1
ATOM 2289 C CA . ALA A 1 303 ? -4.966 17.518 15.173 1.00 95.75 303 ALA A CA 1
ATOM 2290 C C . ALA A 1 303 ? -6.226 16.976 14.489 1.00 95.75 303 ALA A C 1
ATOM 2292 O O . ALA A 1 303 ? -6.223 15.867 13.962 1.00 95.75 303 ALA A O 1
ATOM 2293 N N . ALA A 1 304 ? -7.298 17.770 14.464 1.00 95.31 304 ALA A N 1
ATOM 2294 C CA . ALA A 1 304 ? -8.486 17.457 13.676 1.00 95.31 304 ALA A CA 1
ATOM 2295 C C . ALA A 1 304 ? -8.293 17.889 12.215 1.00 95.31 304 ALA A C 1
ATOM 2297 O O . ALA A 1 304 ? -7.770 18.971 11.947 1.00 95.31 304 ALA A O 1
ATOM 2298 N N . VAL A 1 305 ? -8.735 17.058 11.273 1.00 94.12 305 VAL A N 1
ATOM 2299 C CA . VAL A 1 305 ? -8.691 17.335 9.831 1.00 94.12 305 VAL A CA 1
ATOM 2300 C C . VAL A 1 305 ? -10.015 16.972 9.171 1.00 94.12 305 VAL A C 1
ATOM 2302 O O . VAL A 1 305 ? -10.725 16.074 9.625 1.00 94.12 305 VAL A O 1
ATOM 2305 N N . ALA A 1 306 ? -10.340 17.663 8.077 1.00 92.31 306 ALA A N 1
ATOM 2306 C CA . ALA A 1 306 ? -11.539 17.372 7.304 1.00 92.31 306 ALA A CA 1
ATOM 2307 C C . ALA A 1 306 ? -11.440 15.972 6.678 1.00 92.31 306 ALA A C 1
ATOM 2309 O O . ALA A 1 306 ? -10.545 15.710 5.873 1.00 92.31 306 ALA A O 1
ATOM 2310 N N . ALA A 1 307 ? -12.371 15.084 7.017 1.00 92.31 307 ALA A N 1
ATOM 2311 C CA . ALA A 1 307 ? -12.428 13.727 6.495 1.00 92.31 307 ALA A CA 1
ATOM 2312 C C . ALA A 1 307 ? -13.871 13.240 6.338 1.00 92.31 307 ALA A C 1
ATOM 2314 O O . ALA A 1 307 ? -14.769 13.579 7.109 1.00 92.31 307 ALA A O 1
ATOM 2315 N N . THR A 1 308 ? -14.079 12.407 5.326 1.00 91.44 308 THR A N 1
ATOM 2316 C CA . THR A 1 308 ? -15.295 11.606 5.181 1.00 91.44 308 THR A CA 1
ATOM 2317 C C . THR A 1 308 ? -15.227 10.394 6.110 1.00 91.44 308 THR A C 1
ATOM 2319 O O . THR A 1 308 ? -14.151 9.797 6.221 1.00 91.44 308 THR A O 1
ATOM 2322 N N . PRO A 1 309 ? -16.348 10.011 6.755 1.00 91.62 309 PRO A N 1
ATOM 2323 C CA . PRO A 1 309 ? -16.395 8.806 7.573 1.00 91.62 309 PRO A CA 1
ATOM 2324 C C . PRO A 1 309 ? -15.989 7.551 6.786 1.00 91.62 309 PRO A C 1
ATOM 2326 O O . PRO A 1 309 ? -16.131 7.527 5.555 1.00 91.62 309 PRO A O 1
ATOM 2329 N N . PRO A 1 310 ? -15.541 6.479 7.468 1.00 91.94 310 PRO A N 1
ATOM 2330 C CA . PRO A 1 310 ? -15.201 5.227 6.811 1.00 91.94 310 PRO A CA 1
ATOM 2331 C C . PRO A 1 310 ? -16.373 4.717 5.974 1.00 91.94 310 PRO A C 1
ATOM 2333 O O . PRO A 1 310 ? -17.529 4.739 6.400 1.00 91.94 310 PRO A O 1
ATOM 2336 N N . ARG A 1 311 ? -16.070 4.258 4.758 1.00 88.56 311 ARG A N 1
ATOM 2337 C CA . ARG A 1 311 ? -17.088 3.766 3.828 1.00 88.56 311 ARG A CA 1
ATOM 2338 C C . ARG A 1 311 ? -17.791 2.552 4.431 1.00 88.56 311 ARG A C 1
ATOM 2340 O O . ARG A 1 311 ? -17.124 1.564 4.710 1.00 88.56 311 ARG A O 1
ATOM 2347 N N . ILE A 1 312 ? -19.117 2.620 4.514 1.00 88.62 312 ILE A N 1
ATOM 2348 C CA . ILE A 1 312 ? -20.039 1.495 4.700 1.00 88.62 312 ILE A CA 1
ATOM 2349 C C . ILE A 1 312 ? -21.165 1.708 3.682 1.00 88.62 312 ILE A C 1
ATOM 2351 O O . ILE A 1 312 ? -22.033 2.554 3.868 1.00 88.62 312 ILE A O 1
ATOM 2355 N N . ALA A 1 313 ? -21.054 1.051 2.530 1.00 79.12 313 ALA A N 1
ATOM 2356 C CA . ALA A 1 313 ? -21.878 1.319 1.348 1.00 79.12 313 ALA A CA 1
ATOM 2357 C C . ALA A 1 313 ? -22.139 0.047 0.518 1.00 79.12 313 ALA A C 1
ATOM 2359 O O . ALA A 1 313 ? -22.140 0.081 -0.714 1.00 79.12 313 ALA A O 1
ATOM 2360 N N . GLY A 1 314 ? -22.268 -1.104 1.183 1.00 66.44 314 GLY A N 1
ATOM 2361 C CA . GLY A 1 314 ? -22.717 -2.345 0.546 1.00 66.44 314 GLY A CA 1
ATOM 2362 C C . GLY A 1 314 ? -24.172 -2.265 0.052 1.00 66.44 314 GLY A C 1
ATOM 2363 O O . GLY A 1 314 ? -24.844 -1.251 0.172 1.00 66.44 314 GLY A O 1
ATOM 2364 N N . SER A 1 315 ? -24.707 -3.350 -0.499 1.00 57.78 315 SER A N 1
ATOM 2365 C CA . SER A 1 315 ? -26.141 -3.420 -0.803 1.00 57.78 315 SER A CA 1
ATOM 2366 C C . SER A 1 315 ? -26.932 -3.753 0.470 1.00 57.78 315 SER A C 1
ATOM 2368 O O . SER A 1 315 ? -26.841 -4.889 0.935 1.00 57.78 315 SER A O 1
ATOM 2370 N N . GLY A 1 316 ? -27.708 -2.813 1.024 1.00 65.50 316 GLY A N 1
ATOM 2371 C CA . GLY A 1 316 ? -28.627 -3.083 2.142 1.00 65.50 316 GLY A CA 1
ATOM 2372 C C . GLY A 1 316 ? -28.773 -1.938 3.148 1.00 65.50 316 GLY A C 1
ATOM 2373 O O . GLY A 1 316 ? -28.350 -0.815 2.898 1.00 65.50 316 GLY A O 1
ATOM 2374 N N . THR A 1 317 ? -29.403 -2.232 4.288 1.00 71.19 317 THR A N 1
ATOM 2375 C CA . THR A 1 317 ? -29.391 -1.360 5.472 1.00 71.19 317 THR A CA 1
ATOM 2376 C C . THR A 1 317 ? -28.047 -1.484 6.178 1.00 71.19 317 THR A C 1
ATOM 2378 O O . THR A 1 317 ? -27.639 -2.598 6.504 1.00 71.19 317 THR A O 1
ATOM 2381 N N . HIS A 1 318 ? -27.392 -0.354 6.430 1.00 78.19 318 HIS A N 1
ATOM 2382 C CA . HIS A 1 318 ? -26.065 -0.301 7.041 1.00 78.19 318 HIS A CA 1
ATOM 2383 C C . HIS A 1 318 ? -26.123 -0.032 8.533 1.00 78.19 318 HIS A C 1
ATOM 2385 O O . HIS A 1 318 ? -27.012 0.676 9.014 1.00 78.19 318 HIS A O 1
ATOM 2391 N N . SER A 1 319 ? -25.134 -0.557 9.246 1.00 82.88 319 SER A N 1
ATOM 2392 C CA . SER A 1 319 ? -24.942 -0.250 10.657 1.00 82.88 319 SER A CA 1
ATOM 2393 C C . SER A 1 319 ? -24.547 1.213 10.835 1.00 82.88 319 SER A C 1
ATOM 2395 O O . SER A 1 319 ? -23.692 1.730 10.116 1.00 82.88 319 SER A O 1
ATOM 2397 N N . ALA A 1 320 ? -25.141 1.878 11.824 1.00 89.12 320 ALA A N 1
ATOM 2398 C CA . ALA A 1 320 ? -24.620 3.151 12.299 1.00 89.12 320 ALA A CA 1
ATOM 2399 C C . ALA A 1 320 ? -23.353 2.914 13.135 1.00 89.12 320 ALA A C 1
ATOM 2401 O O . ALA A 1 320 ? -23.230 1.896 13.820 1.00 89.12 320 ALA A O 1
ATOM 2402 N N . PHE A 1 321 ? -22.424 3.869 13.106 1.00 94.69 321 PHE A N 1
ATOM 2403 C CA . PHE A 1 321 ? -21.348 3.914 14.094 1.00 94.69 321 PHE A CA 1
ATOM 2404 C C . PHE A 1 321 ? -21.930 4.193 15.491 1.00 94.69 321 PHE A C 1
ATOM 2406 O O . PHE A 1 321 ? -22.960 4.870 15.587 1.00 94.69 321 PHE A O 1
ATOM 2413 N N . PRO A 1 322 ? -21.300 3.699 16.573 1.00 95.06 322 PRO A N 1
ATOM 2414 C CA . PRO A 1 322 ? -21.742 4.029 17.923 1.00 95.06 322 PRO A CA 1
ATOM 2415 C C . PRO A 1 322 ? -21.591 5.528 18.201 1.00 95.06 322 PRO A C 1
ATOM 2417 O O . PRO A 1 322 ? -20.800 6.216 17.556 1.00 95.06 322 PRO A O 1
ATOM 2420 N N . GLU A 1 323 ? -22.314 6.034 19.202 1.00 94.44 323 GLU A N 1
ATOM 2421 C CA . GLU A 1 323 ? -22.232 7.446 19.608 1.00 94.44 323 GLU A CA 1
ATOM 2422 C C . GLU A 1 323 ? -20.791 7.853 19.970 1.00 94.44 323 GLU A C 1
ATOM 2424 O O . GLU A 1 323 ? -20.330 8.944 19.627 1.00 94.44 323 GLU A O 1
ATOM 2429 N N . ARG A 1 324 ? -20.042 6.942 20.606 1.00 97.19 324 ARG A N 1
ATOM 2430 C CA . ARG A 1 324 ? -18.622 7.116 20.941 1.00 97.19 324 ARG A CA 1
ATOM 2431 C C . ARG A 1 324 ? -17.741 6.543 19.829 1.00 97.19 324 ARG A C 1
ATOM 2433 O O . ARG A 1 324 ? -17.086 5.514 19.986 1.00 97.19 324 ARG A O 1
ATOM 2440 N N . PHE A 1 325 ? -17.741 7.222 18.685 1.00 97.12 325 PHE A N 1
ATOM 2441 C CA . PHE A 1 325 ? -16.932 6.880 17.513 1.00 97.12 325 PHE A CA 1
ATOM 2442 C C . PHE A 1 325 ? -15.852 7.932 17.229 1.00 97.12 325 PHE A C 1
ATOM 2444 O O . PHE A 1 325 ? -16.095 9.137 17.327 1.00 97.12 325 PHE A O 1
ATOM 2451 N N . ALA A 1 326 ? -14.664 7.469 16.836 1.00 97.81 326 ALA A N 1
ATOM 2452 C CA . ALA A 1 326 ? -13.595 8.299 16.295 1.00 97.81 326 ALA A CA 1
ATOM 2453 C C . ALA A 1 326 ? -12.905 7.611 15.105 1.00 97.81 326 ALA A C 1
ATOM 2455 O O . ALA A 1 326 ? -12.665 6.403 15.114 1.00 97.81 326 ALA A O 1
ATOM 2456 N N . GLN A 1 327 ? -12.525 8.392 14.094 1.00 97.38 327 GLN A N 1
ATOM 2457 C CA . GLN A 1 327 ? -11.647 7.942 13.015 1.00 97.38 327 GLN A CA 1
ATOM 2458 C C . GLN A 1 327 ? -10.275 8.585 13.194 1.00 97.38 327 GLN A C 1
ATOM 2460 O O . GLN A 1 327 ? -10.159 9.810 13.165 1.00 97.38 327 GLN A O 1
ATOM 2465 N N . LEU A 1 328 ? -9.242 7.766 13.366 1.00 98.19 328 LEU A N 1
ATOM 2466 C CA . LEU A 1 328 ? -7.866 8.215 13.524 1.00 98.19 328 LEU A CA 1
ATOM 2467 C C . LEU A 1 328 ? -7.016 7.778 12.328 1.00 98.19 328 LEU A C 1
ATOM 2469 O O . LEU A 1 328 ? -7.228 6.719 11.735 1.00 98.19 328 LEU A O 1
ATOM 2473 N N . GLY A 1 329 ? -6.018 8.583 11.996 1.00 97.25 329 GLY A N 1
ATOM 2474 C CA . GLY A 1 329 ? -5.020 8.263 10.987 1.00 97.25 329 GLY A CA 1
ATOM 2475 C C . GLY A 1 329 ? -3.734 9.045 11.206 1.00 97.25 329 GLY A C 1
ATOM 2476 O O . GLY A 1 329 ? -3.549 9.695 12.234 1.00 97.25 329 GLY A O 1
ATOM 2477 N N . ILE A 1 330 ? -2.853 8.986 10.217 1.00 96.75 330 ILE A N 1
ATOM 2478 C CA . ILE A 1 330 ? -1.627 9.784 10.141 1.00 96.75 330 ILE A CA 1
ATOM 2479 C C . ILE A 1 330 ? -1.548 10.456 8.774 1.00 96.75 330 ILE A C 1
ATOM 2481 O O . ILE A 1 330 ? -2.272 10.082 7.842 1.00 96.75 330 ILE A O 1
ATOM 2485 N N . ALA A 1 331 ? -0.659 11.437 8.637 1.00 94.19 331 ALA A N 1
ATOM 2486 C CA . ALA A 1 331 ? -0.391 12.053 7.350 1.00 94.19 331 ALA A CA 1
ATOM 2487 C C . ALA A 1 331 ? 0.085 10.994 6.338 1.00 94.19 331 ALA A C 1
ATOM 2489 O O . ALA A 1 331 ? 1.103 10.333 6.533 1.00 94.19 331 ALA A O 1
ATOM 2490 N N . THR A 1 332 ? -0.664 10.837 5.245 1.00 93.12 332 THR A N 1
ATOM 2491 C CA . THR A 1 332 ? -0.292 9.984 4.109 1.00 93.12 332 THR A CA 1
ATOM 2492 C C . THR A 1 332 ? -0.084 10.880 2.898 1.00 93.12 332 THR A C 1
ATOM 2494 O O . THR A 1 332 ? -1.042 11.453 2.377 1.00 93.12 332 THR A O 1
ATOM 2497 N N . ARG A 1 333 ? 1.167 11.025 2.459 1.00 90.88 333 ARG A N 1
ATOM 2498 C CA . ARG A 1 333 ? 1.496 11.761 1.232 1.00 90.88 333 ARG A CA 1
ATOM 2499 C C . ARG A 1 333 ? 1.286 10.866 0.020 1.00 90.88 333 ARG A C 1
ATOM 2501 O O . ARG A 1 333 ? 1.509 9.660 0.103 1.00 90.88 333 ARG A O 1
ATOM 2508 N N . TRP A 1 334 ? 0.887 11.483 -1.091 1.00 89.19 334 TRP A N 1
ATOM 2509 C CA . TRP A 1 334 ? 0.590 10.800 -2.354 1.00 89.19 334 TRP A CA 1
ATOM 2510 C C . TRP A 1 334 ? -0.391 9.633 -2.170 1.00 89.19 334 TRP A C 1
ATOM 2512 O O . TRP A 1 334 ? -0.097 8.510 -2.565 1.00 89.19 334 TRP A O 1
ATOM 2522 N N . PRO A 1 335 ? -1.544 9.858 -1.510 1.00 91.81 335 PRO A N 1
ATOM 2523 C CA . PRO A 1 335 ? -2.458 8.770 -1.213 1.00 91.81 335 PRO A CA 1
ATOM 2524 C C . PRO A 1 335 ? -2.941 8.111 -2.506 1.00 91.81 335 PRO A C 1
ATOM 2526 O O . PRO A 1 335 ? -3.284 8.790 -3.476 1.00 91.81 335 PRO A O 1
ATOM 2529 N N . VAL A 1 336 ? -3.043 6.782 -2.483 1.00 92.19 336 VAL A N 1
ATOM 2530 C CA . VAL A 1 336 ? -3.543 5.982 -3.610 1.00 92.19 336 VAL A CA 1
ATOM 2531 C C . VAL A 1 336 ? -2.654 6.085 -4.868 1.00 92.19 336 VAL A C 1
ATOM 2533 O O . VAL A 1 336 ? -3.126 5.942 -5.999 1.00 92.19 336 VAL A O 1
ATOM 2536 N N . THR A 1 337 ? -1.356 6.332 -4.685 1.00 94.25 337 THR A N 1
ATOM 2537 C CA . THR A 1 337 ? -0.326 6.149 -5.719 1.00 94.25 337 THR A CA 1
ATOM 2538 C C . THR A 1 337 ? 0.607 4.993 -5.337 1.00 94.25 337 THR A C 1
ATOM 2540 O O . THR A 1 337 ? 0.580 4.517 -4.205 1.00 94.25 337 THR A O 1
ATOM 2543 N N . PRO A 1 338 ? 1.457 4.505 -6.249 1.00 94.38 338 PRO A N 1
ATOM 2544 C CA . PRO A 1 338 ? 2.476 3.506 -5.916 1.00 94.38 338 PRO A CA 1
ATOM 2545 C C . PRO A 1 338 ? 3.490 3.953 -4.848 1.00 94.38 338 PRO A C 1
ATOM 2547 O O . PRO A 1 338 ? 4.133 3.107 -4.234 1.00 94.38 338 PRO A O 1
ATOM 2550 N N . ALA A 1 339 ? 3.620 5.255 -4.595 1.00 94.00 339 ALA A N 1
ATOM 2551 C CA . ALA A 1 339 ? 4.560 5.839 -3.645 1.00 94.00 339 ALA A CA 1
ATOM 2552 C C . ALA A 1 339 ? 3.882 6.511 -2.443 1.00 94.00 339 ALA A C 1
ATOM 2554 O O . ALA A 1 339 ? 4.339 7.558 -1.958 1.00 94.00 339 ALA A O 1
ATOM 2555 N N . GLU A 1 340 ? 2.815 5.907 -1.919 1.00 94.00 340 GLU A N 1
ATOM 2556 C CA . GLU A 1 340 ? 2.213 6.379 -0.672 1.00 94.00 340 GLU A CA 1
ATOM 2557 C C . GLU A 1 340 ? 3.268 6.437 0.429 1.00 94.00 340 GLU A C 1
ATOM 2559 O O . GLU A 1 340 ? 3.942 5.446 0.714 1.00 94.00 340 GLU A O 1
ATOM 2564 N N . THR A 1 341 ? 3.430 7.611 1.031 1.00 93.19 341 THR A N 1
ATOM 2565 C CA . THR A 1 341 ? 4.526 7.878 1.965 1.00 93.19 341 THR A CA 1
ATOM 2566 C C . THR A 1 341 ? 3.976 8.250 3.330 1.00 93.19 341 THR A C 1
ATOM 2568 O O . THR A 1 341 ? 3.121 9.133 3.439 1.00 93.19 341 THR A O 1
ATOM 2571 N N . VAL A 1 342 ? 4.497 7.602 4.370 1.00 93.25 342 VAL A N 1
ATOM 2572 C CA . VAL A 1 342 ? 4.141 7.855 5.771 1.00 93.25 342 VAL A CA 1
ATOM 2573 C C . VAL A 1 342 ? 5.398 8.067 6.618 1.00 93.25 342 VAL A C 1
ATOM 2575 O O . VAL A 1 342 ? 6.492 7.621 6.263 1.00 93.25 342 VAL A O 1
ATOM 2578 N N . SER A 1 343 ? 5.237 8.776 7.734 1.00 92.44 343 SER A N 1
ATOM 2579 C CA . SER A 1 343 ? 6.315 9.109 8.669 1.00 92.44 343 SER A CA 1
ATOM 2580 C C . SER A 1 343 ? 6.425 8.078 9.792 1.00 92.44 343 SER A C 1
ATOM 2582 O O . SER A 1 343 ? 5.418 7.693 10.394 1.00 92.44 343 SER A O 1
ATOM 2584 N N . ASP A 1 344 ? 7.651 7.683 10.137 1.00 89.88 344 ASP A N 1
ATOM 2585 C CA . ASP A 1 344 ? 7.907 6.832 11.304 1.00 89.88 344 ASP A CA 1
ATOM 2586 C C . ASP A 1 344 ? 7.550 7.547 12.618 1.00 89.88 344 ASP A C 1
ATOM 2588 O O . ASP A 1 344 ? 7.079 6.916 13.567 1.00 89.88 344 ASP A O 1
ATOM 2592 N N . ALA A 1 345 ? 7.719 8.873 12.681 1.00 91.81 345 ALA A N 1
ATOM 2593 C CA . ALA A 1 345 ? 7.354 9.659 13.858 1.00 91.81 345 ALA A CA 1
ATOM 2594 C C . ALA A 1 345 ? 5.835 9.662 14.094 1.00 91.81 345 ALA A C 1
ATOM 2596 O O . ALA A 1 345 ? 5.389 9.477 15.229 1.00 91.81 345 ALA A O 1
ATOM 2597 N N . ASP A 1 346 ? 5.045 9.803 13.027 1.00 95.12 346 ASP A N 1
ATOM 2598 C CA . ASP A 1 346 ? 3.581 9.801 13.118 1.00 95.12 346 ASP A CA 1
ATOM 2599 C C . ASP A 1 346 ? 3.053 8.397 13.448 1.00 95.12 346 ASP A C 1
ATOM 2601 O O . ASP A 1 346 ? 2.137 8.248 14.258 1.00 95.12 346 ASP A O 1
ATOM 2605 N N . MET A 1 347 ? 3.685 7.352 12.902 1.00 93.19 347 MET A N 1
ATOM 2606 C CA . MET A 1 347 ? 3.408 5.963 13.279 1.00 93.19 347 MET A CA 1
ATOM 2607 C C . MET A 1 347 ? 3.634 5.709 14.770 1.00 93.19 347 MET A C 1
ATOM 2609 O O . MET A 1 347 ? 2.768 5.150 15.441 1.00 93.19 347 MET A O 1
ATOM 2613 N N . ASN A 1 348 ? 4.769 6.156 15.312 1.00 92.25 348 ASN A N 1
ATOM 2614 C CA . ASN A 1 348 ? 5.068 6.006 16.736 1.00 92.25 348 ASN A CA 1
ATOM 2615 C C . ASN A 1 348 ? 4.076 6.785 17.618 1.00 92.25 348 ASN A C 1
ATOM 2617 O O . ASN A 1 348 ? 3.675 6.300 18.681 1.00 92.25 348 ASN A O 1
ATOM 2621 N N . ALA A 1 349 ? 3.663 7.977 17.178 1.00 95.44 349 ALA A N 1
ATOM 2622 C CA . ALA A 1 349 ? 2.631 8.772 17.836 1.00 95.44 349 ALA A CA 1
ATOM 2623 C C . ALA A 1 349 ? 1.288 8.024 17.888 1.00 95.44 349 ALA A C 1
ATOM 2625 O O . ALA A 1 349 ? 0.689 7.917 18.959 1.00 95.44 349 ALA A O 1
ATOM 2626 N N . LEU A 1 350 ? 0.855 7.441 16.766 1.00 96.88 350 LEU A N 1
ATOM 2627 C CA . LEU A 1 350 ? -0.366 6.642 16.691 1.00 96.88 350 LEU A CA 1
ATOM 2628 C C . LEU A 1 350 ? -0.310 5.422 17.619 1.00 96.88 350 LEU A C 1
ATOM 2630 O O . LEU A 1 350 ? -1.202 5.259 18.452 1.00 96.88 350 LEU A O 1
ATOM 2634 N N . SER A 1 351 ? 0.750 4.611 17.542 1.00 93.88 351 SER A N 1
ATOM 2635 C CA . SER A 1 351 ? 0.920 3.437 18.412 1.00 93.88 351 SER A CA 1
ATOM 2636 C C . SER A 1 351 ? 0.892 3.813 19.900 1.00 93.88 351 SER A C 1
ATOM 2638 O O . SER A 1 351 ? 0.298 3.098 20.708 1.00 93.88 351 SER A O 1
ATOM 2640 N N . SER A 1 352 ? 1.465 4.965 20.267 1.00 92.62 352 SER A N 1
ATOM 2641 C CA . SER A 1 352 ? 1.457 5.468 21.649 1.00 92.62 352 SER A CA 1
ATOM 2642 C C . SER A 1 352 ? 0.043 5.768 22.154 1.00 92.62 352 SER A C 1
ATOM 2644 O O . SER A 1 352 ? -0.305 5.366 23.263 1.00 92.62 352 SER A O 1
ATOM 2646 N N . ILE A 1 353 ? -0.796 6.423 21.341 1.00 95.69 353 ILE A N 1
ATOM 2647 C CA . ILE A 1 353 ? -2.194 6.715 21.703 1.00 95.69 353 ILE A CA 1
ATOM 2648 C C . ILE A 1 353 ? -3.023 5.443 21.824 1.00 95.69 353 ILE A C 1
ATOM 2650 O O . ILE A 1 353 ? -3.800 5.309 22.768 1.00 95.69 353 ILE A O 1
ATOM 2654 N N . LEU A 1 354 ? -2.842 4.494 20.904 1.00 96.06 354 LEU A N 1
ATOM 2655 C CA . LEU A 1 354 ? -3.574 3.231 20.935 1.00 96.06 354 LEU A CA 1
ATOM 2656 C C . LEU A 1 354 ? -3.243 2.413 22.190 1.00 96.06 354 LEU A C 1
ATOM 2658 O O . LEU A 1 354 ? -4.153 1.894 22.837 1.00 96.06 354 LEU A O 1
ATOM 2662 N N . LEU A 1 355 ? -1.963 2.338 22.570 1.00 93.50 355 LEU A N 1
ATOM 2663 C CA . LEU A 1 355 ? -1.523 1.649 23.788 1.00 93.50 355 LEU A CA 1
ATOM 2664 C C . LEU A 1 355 ? -2.057 2.322 25.055 1.00 93.50 355 LEU A C 1
ATOM 2666 O O . LEU A 1 355 ? -2.574 1.639 25.946 1.00 93.50 355 LEU A O 1
ATOM 2670 N N . ALA A 1 356 ? -1.974 3.653 25.116 1.00 92.56 356 ALA A N 1
ATOM 2671 C CA . ALA A 1 356 ? -2.485 4.425 26.240 1.00 92.56 356 ALA A CA 1
ATOM 2672 C C . ALA A 1 356 ? -4.007 4.251 26.395 1.00 92.56 356 ALA A C 1
ATOM 2674 O O . ALA A 1 356 ? -4.494 4.032 27.501 1.00 92.56 356 ALA A O 1
ATOM 2675 N N . TYR A 1 357 ? -4.764 4.251 25.294 1.00 94.50 357 TYR A N 1
ATOM 2676 C CA . TYR A 1 357 ? -6.213 4.034 25.331 1.00 94.50 357 TYR A CA 1
ATOM 2677 C C . TYR A 1 357 ? -6.581 2.598 25.737 1.00 94.50 357 TYR A C 1
ATOM 2679 O O . TYR A 1 357 ? -7.504 2.379 26.526 1.00 94.50 357 TYR A O 1
ATOM 2687 N N . ALA A 1 358 ? -5.871 1.595 25.214 1.00 92.31 358 ALA A N 1
ATOM 2688 C CA . ALA A 1 358 ? -6.210 0.198 25.458 1.00 92.31 358 ALA A CA 1
ATOM 2689 C C . ALA A 1 358 ? -6.023 -0.206 26.932 1.00 92.31 358 ALA A C 1
ATOM 2691 O O . ALA A 1 358 ? -6.892 -0.903 27.472 1.00 92.31 358 ALA A O 1
ATOM 2692 N N . ALA A 1 359 ? -4.937 0.248 27.572 1.00 81.25 359 ALA A N 1
ATOM 2693 C CA . ALA A 1 359 ? -4.471 -0.267 28.864 1.00 81.25 359 ALA A CA 1
ATOM 2694 C C . ALA A 1 359 ? -3.973 0.791 29.881 1.00 81.25 359 ALA A C 1
ATOM 2696 O O . ALA A 1 359 ? -3.420 0.397 30.906 1.00 81.25 359 ALA A O 1
ATOM 2697 N N . ASP A 1 360 ? -4.136 2.102 29.638 1.00 69.88 360 ASP A N 1
ATOM 2698 C CA . ASP A 1 360 ? -3.554 3.190 30.467 1.00 69.88 360 ASP A CA 1
ATOM 2699 C C . ASP A 1 360 ? -2.054 2.960 30.754 1.00 69.88 360 ASP A C 1
ATOM 2701 O O . ASP A 1 360 ? -1.534 3.192 31.847 1.00 69.88 360 ASP A O 1
ATOM 2705 N N . SER A 1 361 ? -1.361 2.403 29.759 1.00 59.38 361 SER A N 1
ATOM 2706 C CA . SER A 1 361 ? 0.068 2.116 29.815 1.00 59.38 361 SER A CA 1
ATOM 2707 C C . SER A 1 361 ? 0.863 3.359 29.431 1.00 59.38 361 SER A C 1
ATOM 2709 O O . SER A 1 361 ? 0.514 4.048 28.473 1.00 59.38 361 SER A O 1
ATOM 2711 N N . GLU A 1 362 ? 1.965 3.619 30.138 1.00 53.53 362 GLU A N 1
ATOM 2712 C CA . GLU A 1 362 ? 2.938 4.624 29.705 1.00 53.53 362 GLU A CA 1
ATOM 2713 C C . GLU A 1 362 ? 3.527 4.209 28.345 1.00 53.53 362 GLU A C 1
ATOM 2715 O O . GLU A 1 362 ? 4.015 3.080 28.213 1.00 53.53 362 GLU A O 1
ATOM 2720 N N . PRO A 1 363 ? 3.485 5.078 27.320 1.00 53.00 363 PRO A N 1
ATOM 2721 C CA . PRO A 1 363 ? 4.058 4.776 26.023 1.00 53.00 363 PRO A CA 1
ATOM 2722 C C . PRO A 1 363 ? 5.581 4.741 26.144 1.00 53.00 363 PRO A C 1
ATOM 2724 O O . PRO A 1 363 ? 6.252 5.766 26.269 1.00 53.00 363 PRO A O 1
ATOM 2727 N N . GLU A 1 364 ? 6.153 3.543 26.097 1.00 50.25 364 GLU A N 1
ATOM 2728 C CA . GLU A 1 364 ? 7.597 3.387 25.966 1.00 50.25 364 GLU A CA 1
ATOM 2729 C C . GLU A 1 364 ? 8.022 3.928 24.588 1.00 50.25 364 GLU A C 1
ATOM 2731 O O . GLU A 1 364 ? 7.422 3.569 23.565 1.00 50.25 364 GLU A O 1
ATOM 2736 N N . ARG A 1 365 ? 9.024 4.822 24.544 1.00 47.56 365 ARG A N 1
ATOM 2737 C CA . ARG A 1 365 ? 9.556 5.350 23.277 1.00 47.56 365 ARG A CA 1
ATOM 2738 C C . ARG A 1 365 ? 10.066 4.178 22.444 1.00 47.56 365 ARG A C 1
ATOM 2740 O O . ARG A 1 365 ? 11.075 3.573 22.798 1.00 47.56 365 ARG A O 1
ATOM 2747 N N . ALA A 1 366 ? 9.392 3.887 21.332 1.00 44.88 366 ALA A N 1
ATOM 2748 C CA . ALA A 1 366 ? 9.914 2.951 20.351 1.00 44.88 366 ALA A CA 1
ATOM 2749 C C . ALA A 1 366 ? 11.302 3.443 19.911 1.00 44.88 366 ALA A C 1
ATOM 2751 O O . ALA A 1 366 ? 11.467 4.619 19.567 1.00 44.88 366 ALA A O 1
ATOM 2752 N N . ALA A 1 367 ? 12.308 2.568 19.969 1.00 41.41 367 ALA A N 1
ATOM 2753 C CA . ALA A 1 367 ? 13.623 2.874 19.423 1.00 41.41 367 ALA A CA 1
ATOM 2754 C C . ALA A 1 367 ? 13.471 3.286 17.950 1.00 41.41 367 ALA A C 1
ATOM 2756 O O . ALA A 1 367 ? 12.615 2.751 17.238 1.00 41.41 367 ALA A O 1
ATOM 2757 N N . ALA A 1 368 ? 14.280 4.250 17.501 1.00 40.69 368 ALA A N 1
ATOM 2758 C CA . ALA A 1 368 ? 14.272 4.691 16.113 1.00 40.69 368 ALA A CA 1
ATOM 2759 C C . ALA A 1 368 ? 14.397 3.465 15.195 1.00 40.69 368 ALA A C 1
ATOM 2761 O O . ALA A 1 368 ? 15.349 2.690 15.312 1.00 40.69 368 ALA A O 1
ATOM 2762 N N . ARG A 1 369 ? 13.418 3.275 14.304 1.00 50.12 369 ARG A N 1
ATOM 2763 C CA . ARG A 1 369 ? 13.340 2.146 13.365 1.00 50.12 369 ARG A CA 1
ATOM 2764 C C . ARG A 1 369 ? 14.316 2.350 12.202 1.00 50.12 369 ARG A C 1
ATOM 2766 O O . ARG A 1 369 ? 13.940 2.281 11.039 1.00 50.12 369 ARG A O 1
ATOM 2773 N N . HIS A 1 370 ? 15.579 2.626 12.510 1.00 39.09 370 HIS A N 1
ATOM 2774 C CA . HIS A 1 370 ? 16.646 2.722 11.525 1.00 39.09 370 HIS A CA 1
ATOM 2775 C C . HIS A 1 370 ? 17.376 1.391 11.456 1.00 39.09 370 HIS A C 1
ATOM 2777 O O . HIS A 1 370 ? 18.424 1.198 12.069 1.00 39.09 370 HIS A O 1
ATOM 2783 N N . THR A 1 371 ? 16.835 0.463 10.676 1.00 36.62 371 THR A N 1
ATOM 2784 C CA . THR A 1 371 ? 17.684 -0.572 10.101 1.00 36.62 371 THR A CA 1
ATOM 2785 C C . THR A 1 371 ? 18.277 0.004 8.827 1.00 36.62 371 THR A C 1
ATOM 2787 O O . THR A 1 371 ? 17.604 0.184 7.813 1.00 36.62 371 THR A O 1
ATOM 2790 N N . ASN A 1 372 ? 19.560 0.351 8.899 1.00 34.69 372 ASN A N 1
ATOM 2791 C CA . ASN A 1 372 ? 20.352 0.587 7.706 1.00 34.69 372 ASN A CA 1
ATOM 2792 C C . ASN A 1 372 ? 20.363 -0.742 6.939 1.00 34.69 372 ASN A C 1
ATOM 2794 O O . ASN A 1 372 ? 20.983 -1.713 7.383 1.00 34.69 372 ASN A O 1
ATOM 2798 N N . GLN A 1 373 ? 19.566 -0.838 5.874 1.00 40.69 373 GLN A N 1
ATOM 2799 C CA . GLN A 1 373 ? 19.430 -2.077 5.126 1.00 40.69 373 GLN A CA 1
ATOM 2800 C C . GLN A 1 373 ? 20.702 -2.310 4.312 1.00 40.69 373 GLN A C 1
ATOM 2802 O O . GLN A 1 373 ? 20.833 -1.842 3.185 1.00 40.69 373 GLN A O 1
ATOM 2807 N N . ASN A 1 374 ? 21.623 -3.101 4.857 1.00 35.03 374 ASN A N 1
ATOM 2808 C CA . ASN A 1 374 ? 22.522 -3.870 4.012 1.00 35.03 374 ASN A CA 1
ATOM 2809 C C . ASN A 1 374 ? 21.681 -4.957 3.342 1.00 35.03 374 ASN A C 1
ATOM 2811 O O . ASN A 1 374 ? 21.423 -6.007 3.934 1.00 35.03 374 ASN A O 1
ATOM 2815 N N . ARG A 1 375 ? 21.226 -4.690 2.111 1.00 42.28 375 ARG A N 1
ATOM 2816 C CA . ARG A 1 375 ? 20.668 -5.734 1.247 1.00 42.28 375 ARG A CA 1
ATOM 2817 C C . ARG A 1 375 ? 21.677 -6.887 1.187 1.00 42.28 375 ARG A C 1
ATOM 2819 O O . ARG A 1 375 ? 22.857 -6.627 0.939 1.00 42.28 375 ARG A O 1
ATOM 2826 N N . PRO A 1 376 ? 21.260 -8.149 1.383 1.00 38.56 376 PRO A N 1
ATOM 2827 C CA . PRO A 1 376 ? 22.134 -9.270 1.082 1.00 38.56 376 PRO A CA 1
ATOM 2828 C C . PRO A 1 376 ? 22.557 -9.154 -0.386 1.00 38.56 376 PRO A C 1
ATOM 2830 O O . PRO A 1 376 ? 21.716 -9.039 -1.279 1.00 38.56 376 PRO A O 1
ATOM 2833 N N . THR A 1 377 ? 23.865 -9.136 -0.639 1.00 41.41 377 THR A N 1
ATOM 2834 C CA . THR A 1 377 ? 24.434 -9.060 -1.986 1.00 41.41 377 THR A CA 1
ATOM 2835 C C . THR A 1 377 ? 24.139 -10.359 -2.726 1.00 41.41 377 THR A C 1
ATOM 2837 O O . THR A 1 377 ? 24.919 -11.310 -2.724 1.00 41.41 377 THR A O 1
ATOM 2840 N N . ARG A 1 378 ? 22.972 -10.429 -3.372 1.00 53.50 378 ARG A N 1
ATOM 2841 C CA . ARG A 1 378 ? 22.675 -11.498 -4.322 1.00 53.50 378 ARG A CA 1
ATOM 2842 C C . ARG A 1 378 ? 23.616 -11.317 -5.509 1.00 53.50 378 ARG A C 1
ATOM 2844 O O . ARG A 1 378 ? 23.636 -10.256 -6.126 1.00 53.50 378 ARG A O 1
ATOM 2851 N N . GLN A 1 379 ? 24.409 -12.335 -5.837 1.00 58.97 379 GLN A N 1
ATOM 2852 C CA . GLN A 1 379 ? 25.228 -12.292 -7.045 1.00 58.97 379 GLN A CA 1
ATOM 2853 C C . GLN A 1 379 ? 24.290 -12.342 -8.254 1.00 58.97 379 GLN A C 1
ATOM 2855 O O . GLN A 1 379 ? 23.726 -13.387 -8.581 1.00 58.97 379 GLN A O 1
ATOM 2860 N N . LEU A 1 380 ? 24.060 -11.186 -8.869 1.00 63.94 380 LEU A N 1
ATOM 2861 C CA . LEU A 1 380 ? 23.174 -11.078 -10.016 1.00 63.94 380 LEU A CA 1
ATOM 2862 C C . LEU A 1 380 ? 23.821 -11.718 -11.249 1.00 63.94 380 LEU A C 1
ATOM 2864 O O . LEU A 1 380 ? 25.048 -11.623 -11.421 1.00 63.94 380 LEU A O 1
ATOM 2868 N N . PRO A 1 381 ? 23.016 -12.322 -12.145 1.00 82.06 381 PRO A N 1
ATOM 2869 C CA . PRO A 1 381 ? 23.490 -12.650 -13.483 1.00 82.06 381 PRO A CA 1
ATOM 2870 C C . PRO A 1 381 ? 24.042 -11.384 -14.154 1.00 82.06 381 PRO A C 1
ATOM 2872 O O . PRO A 1 381 ? 23.661 -10.271 -13.793 1.00 82.06 381 PRO A O 1
ATOM 2875 N N . LEU A 1 382 ? 24.933 -11.552 -15.135 1.00 83.38 382 LEU A N 1
ATOM 2876 C CA . LEU A 1 382 ? 25.663 -10.446 -15.773 1.00 83.38 382 LEU A CA 1
ATOM 2877 C C . LEU A 1 382 ? 24.755 -9.269 -16.163 1.00 83.38 382 LEU A C 1
ATOM 2879 O O . LEU A 1 382 ? 25.092 -8.124 -15.886 1.00 83.38 382 LEU A O 1
ATOM 2883 N N . ILE A 1 383 ? 23.589 -9.559 -16.747 1.00 84.12 383 ILE A N 1
ATOM 2884 C CA . ILE A 1 383 ? 22.628 -8.530 -17.149 1.00 84.12 383 ILE A CA 1
ATOM 2885 C C . ILE A 1 383 ? 22.057 -7.757 -15.954 1.00 84.12 383 ILE A C 1
ATOM 2887 O O . ILE A 1 383 ? 21.968 -6.539 -16.014 1.00 84.12 383 ILE A O 1
ATOM 2891 N N . GLY A 1 384 ? 21.754 -8.428 -14.840 1.00 85.81 384 GLY A N 1
ATOM 2892 C CA . GLY A 1 384 ? 21.251 -7.767 -13.633 1.00 85.81 384 GLY A CA 1
ATOM 2893 C C . GLY A 1 384 ? 22.280 -6.808 -13.037 1.00 85.81 384 GLY A C 1
ATOM 2894 O O . GLY A 1 384 ? 21.927 -5.729 -12.586 1.00 85.81 384 GLY A O 1
ATOM 2895 N N . GLN A 1 385 ? 23.570 -7.145 -13.129 1.00 85.19 385 GLN A N 1
ATOM 2896 C CA . GLN A 1 385 ? 24.641 -6.249 -12.688 1.00 85.19 385 GLN A CA 1
ATOM 2897 C C . GLN A 1 385 ? 24.791 -4.981 -13.537 1.00 85.19 385 GLN A C 1
ATOM 2899 O O . GLN A 1 385 ? 25.452 -4.054 -13.078 1.00 85.19 385 GLN A O 1
ATOM 2904 N N . LEU A 1 386 ? 24.278 -4.972 -14.769 1.00 87.94 386 LEU A N 1
ATOM 2905 C CA . LEU A 1 386 ? 24.259 -3.789 -15.630 1.00 87.94 386 LEU A CA 1
ATOM 2906 C C . LEU A 1 386 ? 22.958 -3.005 -15.444 1.00 87.94 386 LEU A C 1
ATOM 2908 O O . LEU A 1 386 ? 23.017 -1.794 -15.308 1.00 87.94 386 LEU A O 1
ATOM 2912 N N . VAL A 1 387 ? 21.815 -3.694 -15.360 1.00 87.94 387 VAL A N 1
ATOM 2913 C CA . VAL A 1 387 ? 20.491 -3.074 -15.162 1.00 87.94 387 VAL A CA 1
ATOM 2914 C C . VAL A 1 387 ? 20.378 -2.343 -13.819 1.00 87.94 387 VAL A C 1
ATOM 2916 O O . VAL A 1 387 ? 19.683 -1.342 -13.732 1.00 87.94 387 VAL A O 1
ATOM 2919 N N . GLU A 1 388 ? 21.054 -2.810 -12.765 1.00 87.62 388 GLU A N 1
ATOM 2920 C CA . GLU A 1 388 ? 21.042 -2.130 -11.459 1.00 87.62 388 GLU A CA 1
ATOM 2921 C C . GLU A 1 388 ? 22.054 -0.975 -11.341 1.00 87.62 388 GLU A C 1
ATOM 2923 O O . GLU A 1 388 ? 22.131 -0.333 -10.292 1.00 87.62 388 GLU A O 1
ATOM 2928 N N . VAL A 1 389 ? 22.852 -0.708 -12.383 1.00 89.62 389 VAL A N 1
ATOM 2929 C CA . VAL A 1 389 ? 23.775 0.432 -12.404 1.00 89.62 389 VAL A CA 1
ATOM 2930 C C . VAL A 1 389 ? 23.182 1.538 -13.257 1.00 89.62 389 VAL A C 1
ATOM 2932 O O . VAL A 1 389 ? 23.247 1.490 -14.481 1.00 89.62 389 VAL A O 1
ATOM 2935 N N . TYR A 1 390 ? 22.647 2.541 -12.570 1.00 89.38 390 TYR A N 1
ATOM 2936 C CA . TYR A 1 390 ? 21.997 3.687 -13.186 1.00 89.38 390 TYR A CA 1
ATOM 2937 C C . TYR A 1 390 ? 22.966 4.517 -14.036 1.00 89.38 390 TYR A C 1
ATOM 2939 O O . TYR A 1 390 ? 24.137 4.707 -13.685 1.00 89.38 390 TYR A O 1
ATOM 2947 N N . GLY A 1 391 ? 22.458 5.013 -15.158 1.00 90.00 391 GLY A N 1
ATOM 2948 C CA . GLY A 1 391 ? 23.224 5.705 -16.191 1.00 90.00 391 GLY A CA 1
ATOM 2949 C C . GLY A 1 391 ? 22.367 6.696 -16.965 1.00 90.00 391 GLY A C 1
ATOM 2950 O O . GLY A 1 391 ? 22.363 6.660 -18.192 1.00 90.00 391 GLY A O 1
ATOM 2951 N N . ALA A 1 392 ? 21.603 7.538 -16.261 1.00 91.75 392 ALA A N 1
ATOM 2952 C CA . ALA A 1 392 ? 20.772 8.565 -16.891 1.00 91.75 392 ALA A CA 1
ATOM 2953 C C . ALA A 1 392 ? 21.593 9.391 -17.899 1.00 91.75 392 ALA A C 1
ATOM 2955 O O . ALA A 1 392 ? 22.763 9.670 -17.636 1.00 91.75 392 ALA A O 1
ATOM 2956 N N . SER A 1 393 ? 21.005 9.778 -19.038 1.00 90.88 393 SER A N 1
ATOM 2957 C CA . SER A 1 393 ? 21.744 10.466 -20.110 1.00 90.88 393 SER A CA 1
ATOM 2958 C C . SER A 1 393 ? 22.557 11.671 -19.598 1.00 90.88 393 SER A C 1
ATOM 2960 O O . SER A 1 393 ? 22.019 12.557 -18.936 1.00 90.88 393 SER A O 1
ATOM 2962 N N . GLY A 1 394 ? 23.852 11.719 -19.914 1.00 89.75 394 GLY A N 1
ATOM 2963 C CA . GLY A 1 394 ? 24.831 12.684 -19.397 1.00 89.75 394 GLY A CA 1
ATOM 2964 C C . GLY A 1 394 ? 25.534 12.268 -18.094 1.00 89.75 394 GLY A C 1
ATOM 2965 O O . GLY A 1 394 ? 26.511 12.907 -17.700 1.00 89.75 394 GLY A O 1
ATOM 2966 N N . HIS A 1 395 ? 25.078 11.196 -17.439 1.00 91.19 395 HIS A N 1
ATOM 2967 C CA . HIS A 1 395 ? 25.563 10.685 -16.150 1.00 91.19 395 HIS A CA 1
ATOM 2968 C C . HIS A 1 395 ? 26.012 9.208 -16.231 1.00 91.19 395 HIS A C 1
ATOM 2970 O O . HIS A 1 395 ? 25.973 8.466 -15.251 1.00 91.19 395 HIS A O 1
ATOM 2976 N N . GLU A 1 396 ? 26.510 8.756 -17.384 1.00 93.38 396 GLU A N 1
ATOM 2977 C CA . GLU A 1 396 ? 26.814 7.344 -17.690 1.00 93.38 396 GLU A CA 1
ATOM 2978 C C . GLU A 1 396 ? 28.132 6.825 -17.076 1.00 93.38 396 GLU A C 1
ATOM 2980 O O . GLU A 1 396 ? 28.626 5.747 -17.423 1.00 93.38 396 GLU A O 1
ATOM 2985 N N . ALA A 1 397 ? 28.761 7.583 -16.174 1.00 92.19 397 ALA A N 1
ATOM 2986 C CA . ALA A 1 397 ? 30.068 7.228 -15.624 1.00 92.19 397 ALA A CA 1
ATOM 2987 C C . ALA A 1 397 ? 30.045 5.902 -14.849 1.00 92.19 397 ALA A C 1
ATOM 2989 O O . ALA A 1 397 ? 30.923 5.060 -15.048 1.00 92.19 397 ALA A O 1
ATOM 2990 N N . ALA A 1 398 ? 29.018 5.686 -14.022 1.00 91.25 398 ALA A N 1
ATOM 2991 C CA . ALA A 1 398 ? 28.897 4.484 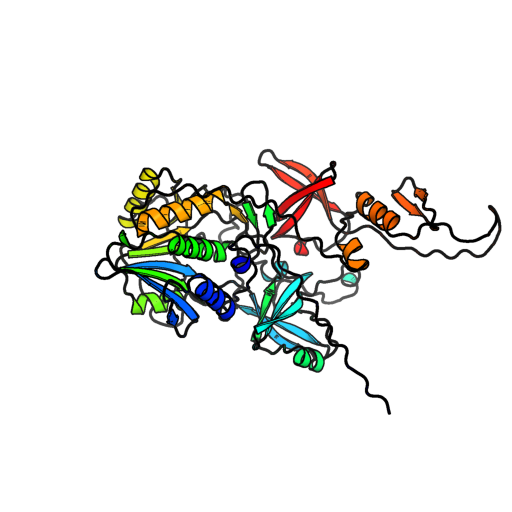-13.202 1.00 91.25 398 ALA A CA 1
ATOM 2992 C C . ALA A 1 398 ? 28.732 3.217 -14.057 1.00 91.25 398 ALA A C 1
ATOM 2994 O O . ALA A 1 398 ? 29.448 2.230 -13.854 1.00 91.25 398 ALA A O 1
ATOM 2995 N N . VAL A 1 399 ? 27.840 3.252 -15.055 1.00 92.88 399 VAL A N 1
ATOM 2996 C CA . VAL A 1 399 ? 27.630 2.125 -15.977 1.00 92.88 399 VAL A CA 1
ATOM 2997 C C . VAL A 1 399 ? 28.874 1.870 -16.828 1.00 92.88 399 VAL A C 1
ATOM 2999 O O . VAL A 1 399 ? 29.292 0.718 -16.959 1.00 92.88 399 VAL A O 1
ATOM 3002 N N . ARG A 1 400 ? 29.563 2.917 -17.301 1.00 94.50 400 ARG A N 1
ATOM 3003 C CA . ARG A 1 400 ? 30.836 2.780 -18.024 1.00 94.50 400 ARG A CA 1
ATOM 3004 C C . ARG A 1 400 ? 31.898 2.076 -17.183 1.00 94.50 400 ARG A C 1
ATOM 3006 O O . ARG A 1 400 ? 32.520 1.124 -17.656 1.00 94.50 400 ARG A O 1
ATOM 3013 N N . GLU A 1 401 ? 32.099 2.505 -15.939 1.00 93.44 401 GLU A N 1
ATOM 3014 C CA . GLU A 1 401 ? 33.038 1.855 -15.020 1.00 93.44 401 GLU A CA 1
ATOM 3015 C C . GLU A 1 401 ? 32.653 0.402 -14.736 1.00 93.44 401 GLU A C 1
ATOM 3017 O O . GLU A 1 401 ? 33.518 -0.472 -14.626 1.00 93.44 401 GLU A O 1
ATOM 3022 N N . LYS A 1 402 ? 31.353 0.124 -14.601 1.00 93.25 402 LYS A N 1
ATOM 3023 C CA . LYS A 1 402 ? 30.861 -1.236 -14.395 1.00 93.25 402 LYS A CA 1
ATOM 3024 C C . LYS A 1 402 ? 31.176 -2.118 -15.599 1.00 93.25 402 LYS A C 1
ATOM 3026 O O . LYS A 1 402 ? 31.705 -3.212 -15.407 1.00 93.25 402 LYS A O 1
ATOM 3031 N N . VAL A 1 403 ? 30.921 -1.639 -16.817 1.00 93.31 403 VAL A N 1
ATOM 3032 C CA . VAL A 1 403 ? 31.270 -2.347 -18.057 1.00 93.31 403 VAL A CA 1
ATOM 3033 C C . VAL A 1 403 ? 32.779 -2.585 -18.127 1.00 93.31 403 VAL A C 1
ATOM 3035 O O . VAL A 1 403 ? 33.192 -3.723 -18.330 1.00 93.31 403 VAL A O 1
ATOM 3038 N N . GLN A 1 404 ? 33.611 -1.571 -17.865 1.00 93.19 404 GLN A N 1
ATOM 3039 C CA . GLN A 1 404 ? 35.075 -1.715 -17.816 1.00 93.19 404 GLN A CA 1
ATOM 3040 C C . GLN A 1 404 ? 35.530 -2.818 -16.850 1.00 93.19 404 GLN A C 1
ATOM 3042 O O . GLN A 1 404 ? 36.386 -3.627 -17.200 1.00 93.19 404 GLN A O 1
ATOM 3047 N N . LYS A 1 405 ? 34.935 -2.886 -15.652 1.00 92.44 405 LYS A N 1
ATOM 3048 C CA . LYS A 1 405 ? 35.239 -3.917 -14.642 1.00 92.44 405 LYS A CA 1
ATOM 3049 C C . LYS A 1 405 ? 34.792 -5.321 -15.069 1.00 92.44 405 LYS A C 1
ATOM 3051 O O . LYS A 1 405 ? 35.386 -6.302 -14.625 1.00 92.44 405 LYS A O 1
ATOM 3056 N N . LEU A 1 406 ? 33.741 -5.424 -15.884 1.00 92.06 406 LEU A N 1
ATOM 3057 C CA . LEU A 1 406 ? 33.207 -6.692 -16.394 1.00 92.06 406 LEU A CA 1
ATOM 3058 C C . LEU A 1 406 ? 33.933 -7.188 -17.651 1.00 92.06 406 LEU A C 1
ATOM 3060 O O . LEU A 1 406 ? 33.861 -8.379 -17.965 1.00 92.06 406 LEU A O 1
ATOM 3064 N N . LEU A 1 407 ? 34.629 -6.304 -18.369 1.00 91.62 407 LEU A N 1
ATOM 3065 C CA . LEU A 1 407 ? 35.406 -6.674 -19.545 1.00 91.62 407 LEU A CA 1
ATOM 3066 C C . LEU A 1 407 ? 36.590 -7.589 -19.175 1.00 91.62 407 LEU A C 1
ATOM 3068 O O . LEU A 1 407 ? 37.192 -7.468 -18.105 1.00 91.62 407 LEU A O 1
ATOM 3072 N N . PRO A 1 408 ? 36.961 -8.526 -20.064 1.00 91.88 408 PRO A N 1
ATOM 3073 C CA . PRO A 1 408 ? 38.092 -9.409 -19.822 1.00 91.88 408 PRO A CA 1
ATOM 3074 C C . PRO A 1 408 ? 39.407 -8.621 -19.808 1.00 91.88 408 PRO A C 1
ATOM 3076 O O . PRO A 1 408 ? 39.568 -7.648 -20.534 1.00 91.88 408 PRO A O 1
ATOM 3079 N N . LYS A 1 409 ? 40.408 -9.093 -19.055 1.00 90.25 409 LYS A N 1
ATOM 3080 C CA . LYS A 1 409 ? 41.693 -8.384 -18.854 1.00 90.25 409 LYS A CA 1
ATOM 3081 C C . LYS A 1 409 ? 42.454 -8.012 -20.137 1.00 90.25 409 LYS A C 1
ATOM 3083 O O . LYS A 1 409 ? 43.306 -7.131 -20.100 1.00 90.25 409 LYS A O 1
ATOM 3088 N N . TRP A 1 410 ? 42.206 -8.710 -21.245 1.00 91.56 410 TRP A N 1
ATOM 3089 C CA . TRP A 1 410 ? 42.837 -8.415 -22.535 1.00 91.56 410 TRP A CA 1
ATOM 3090 C C . TRP A 1 410 ? 42.196 -7.219 -23.256 1.00 91.56 410 TRP A C 1
ATOM 3092 O O . TRP A 1 410 ? 42.828 -6.633 -24.134 1.00 91.56 410 TRP A O 1
ATOM 3102 N N . ALA A 1 411 ? 40.959 -6.858 -22.904 1.00 91.25 411 ALA A N 1
ATOM 3103 C CA . ALA A 1 411 ? 40.200 -5.788 -23.531 1.00 91.25 411 ALA A CA 1
ATOM 3104 C C . ALA A 1 411 ? 40.720 -4.431 -23.048 1.00 91.25 411 ALA A C 1
ATOM 3106 O O . ALA A 1 411 ? 40.404 -3.976 -21.951 1.00 91.25 411 ALA A O 1
ATOM 3107 N N . LYS A 1 412 ? 41.536 -3.780 -23.879 1.00 88.81 412 LYS A N 1
ATOM 3108 C CA . LYS A 1 412 ? 42.012 -2.420 -23.617 1.00 88.81 412 LYS A CA 1
ATOM 3109 C C . LYS A 1 412 ? 40.949 -1.416 -24.042 1.00 88.81 412 LYS A C 1
ATOM 3111 O O . LYS A 1 412 ? 40.598 -1.357 -25.218 1.00 88.81 412 LYS A O 1
ATOM 3116 N N . THR A 1 413 ? 40.470 -0.642 -23.080 1.00 93.75 413 THR A N 1
ATOM 3117 C CA . THR A 1 413 ? 39.453 0.388 -23.280 1.00 93.75 413 THR A CA 1
ATOM 3118 C C . THR A 1 413 ? 40.059 1.779 -23.351 1.00 93.75 413 THR A C 1
ATOM 3120 O O . THR A 1 413 ? 40.974 2.095 -22.592 1.00 93.75 413 THR A O 1
ATOM 3123 N N . GLU A 1 414 ? 39.475 2.627 -24.184 1.00 94.38 414 GLU A N 1
ATOM 3124 C CA . GLU A 1 414 ? 39.653 4.078 -24.175 1.00 94.38 414 GLU A CA 1
ATOM 3125 C C . GLU A 1 414 ? 38.315 4.742 -23.829 1.00 94.38 414 GLU A C 1
ATOM 3127 O O . GLU A 1 414 ? 37.248 4.176 -24.074 1.00 94.38 414 GLU A O 1
ATOM 3132 N N . THR A 1 415 ? 38.356 5.924 -23.220 1.00 95.62 415 THR A N 1
ATOM 3133 C CA . THR A 1 415 ? 37.167 6.757 -23.024 1.00 95.62 415 THR A CA 1
ATOM 3134 C C . THR A 1 415 ? 37.396 8.090 -23.706 1.00 95.62 415 THR A C 1
ATOM 3136 O O . THR A 1 415 ? 38.386 8.759 -23.412 1.00 95.62 415 THR A O 1
ATOM 3139 N N . ASP A 1 416 ? 36.517 8.444 -24.641 1.00 94.06 416 ASP A N 1
ATOM 3140 C CA . ASP A 1 416 ? 36.629 9.706 -25.369 1.00 94.06 416 ASP A CA 1
ATOM 3141 C C . ASP A 1 416 ? 36.092 10.896 -24.551 1.00 94.06 416 ASP A C 1
ATOM 3143 O O . ASP A 1 416 ? 35.594 10.746 -23.433 1.00 94.06 416 ASP A O 1
ATOM 3147 N N . ALA A 1 417 ? 36.190 12.104 -25.113 1.00 93.19 417 ALA A N 1
ATOM 3148 C CA . ALA A 1 417 ? 35.737 13.329 -24.453 1.00 93.19 417 ALA A CA 1
ATOM 3149 C C . ALA A 1 417 ? 34.214 13.392 -24.226 1.00 93.19 417 ALA A C 1
ATOM 3151 O O . ALA A 1 417 ? 33.765 14.172 -23.391 1.00 93.19 417 ALA A O 1
ATOM 3152 N N . ALA A 1 418 ? 33.430 12.593 -24.956 1.00 90.69 418 ALA A N 1
ATOM 3153 C CA . ALA A 1 418 ? 31.986 12.479 -24.773 1.00 90.69 418 ALA A CA 1
ATOM 3154 C C . ALA A 1 418 ? 31.611 11.386 -23.756 1.00 90.69 418 ALA A C 1
ATOM 3156 O O . ALA A 1 418 ? 30.438 11.220 -23.442 1.00 90.69 418 ALA A O 1
ATOM 3157 N N . GLY A 1 419 ? 32.589 10.642 -23.227 1.00 92.44 419 GLY A N 1
ATOM 3158 C CA . GLY A 1 419 ? 32.359 9.571 -22.265 1.00 92.44 419 GLY A CA 1
ATOM 3159 C C . GLY A 1 419 ? 32.035 8.214 -22.893 1.00 92.44 419 GLY A C 1
ATOM 3160 O O . GLY A 1 419 ? 31.676 7.295 -22.151 1.00 92.44 419 GLY A O 1
ATOM 3161 N N . ASN A 1 420 ? 32.188 8.044 -24.212 1.00 94.56 420 ASN A N 1
ATOM 3162 C CA . ASN A 1 420 ? 31.994 6.752 -24.870 1.00 94.56 420 ASN A CA 1
ATOM 3163 C C . ASN A 1 420 ? 33.096 5.772 -24.466 1.00 94.56 420 ASN A C 1
ATOM 3165 O O . ASN A 1 420 ? 34.270 6.135 -24.422 1.00 94.56 420 ASN A O 1
ATOM 3169 N N . LEU A 1 421 ? 32.734 4.507 -24.234 1.00 95.06 421 LEU A N 1
ATOM 3170 C CA . LEU A 1 421 ? 33.697 3.435 -23.995 1.00 95.06 421 LEU A CA 1
ATOM 3171 C C . LEU A 1 421 ? 34.084 2.760 -25.314 1.00 95.06 421 LEU A C 1
ATOM 3173 O O . LEU A 1 421 ? 33.285 2.045 -25.916 1.00 95.06 421 LEU A O 1
ATOM 3177 N N . LEU A 1 422 ? 35.322 2.968 -25.754 1.00 94.38 422 LEU A N 1
ATOM 3178 C CA . LEU A 1 422 ? 35.830 2.472 -27.028 1.00 94.38 422 LEU A CA 1
ATOM 3179 C C . LEU A 1 422 ? 36.737 1.260 -26.818 1.00 94.38 422 LEU A C 1
ATOM 3181 O O . LEU A 1 422 ? 37.629 1.264 -25.968 1.00 94.38 422 LEU A O 1
ATOM 3185 N N . LEU A 1 423 ? 36.525 0.227 -27.634 1.00 92.31 423 LEU A N 1
ATOM 3186 C CA . LEU A 1 423 ? 37.368 -0.962 -27.687 1.00 92.31 423 LEU A CA 1
ATOM 3187 C C . LEU A 1 423 ? 37.825 -1.196 -29.129 1.00 92.31 423 LEU A C 1
ATOM 3189 O O . LEU A 1 423 ? 37.016 -1.466 -30.017 1.00 92.31 423 LEU A O 1
ATOM 3193 N N . HIS A 1 424 ? 39.130 -1.104 -29.369 1.00 87.25 424 HIS A N 1
ATOM 3194 C CA . HIS A 1 424 ? 39.717 -1.377 -30.679 1.00 87.25 424 HIS A CA 1
ATOM 3195 C C . HIS A 1 424 ? 40.312 -2.783 -30.704 1.00 87.25 424 HIS A C 1
ATOM 3197 O O . HIS A 1 424 ? 41.250 -3.076 -29.966 1.00 87.25 424 HIS A O 1
ATOM 3203 N N . LEU A 1 425 ? 39.768 -3.648 -31.564 1.00 84.81 425 LEU A N 1
ATOM 3204 C CA . LEU A 1 425 ? 40.200 -5.036 -31.723 1.00 84.81 425 LEU A CA 1
ATOM 3205 C C . LEU A 1 425 ? 40.709 -5.285 -33.143 1.00 84.81 425 LEU A C 1
ATOM 3207 O O . LEU A 1 425 ? 40.073 -4.872 -34.114 1.00 84.81 425 LEU A O 1
ATOM 3211 N N . GLY A 1 426 ? 41.831 -5.995 -33.247 1.00 81.69 426 GLY A N 1
ATOM 3212 C CA . GLY A 1 426 ? 42.426 -6.432 -34.509 1.00 81.69 426 GLY A CA 1
ATOM 3213 C C . GLY A 1 426 ? 43.893 -6.034 -34.665 1.00 81.69 426 GLY A C 1
ATOM 3214 O O . GLY A 1 426 ? 44.408 -5.183 -33.945 1.00 81.69 426 GLY A O 1
ATOM 3215 N N . ASP A 1 427 ? 44.543 -6.642 -35.657 1.00 81.00 427 ASP A N 1
ATOM 3216 C CA . ASP A 1 427 ? 45.995 -6.532 -35.882 1.00 81.00 427 ASP A CA 1
ATOM 3217 C C . ASP A 1 427 ? 46.352 -5.575 -37.035 1.00 81.00 427 ASP A C 1
ATOM 3219 O O . ASP A 1 427 ? 47.492 -5.518 -37.508 1.00 81.00 427 ASP A O 1
ATOM 3223 N N . ALA A 1 428 ? 45.363 -4.831 -37.538 1.00 81.50 428 ALA A N 1
ATOM 3224 C CA . ALA A 1 428 ? 45.559 -3.888 -38.629 1.00 81.50 428 ALA A CA 1
ATOM 3225 C C . ALA A 1 428 ? 46.448 -2.721 -38.174 1.00 81.50 428 ALA A C 1
ATOM 3227 O O . ALA A 1 428 ? 46.180 -2.058 -37.172 1.00 81.50 428 ALA A O 1
ATOM 3228 N N . LYS A 1 429 ? 47.510 -2.441 -38.939 1.00 81.19 429 LYS A N 1
ATOM 3229 C CA . LYS A 1 429 ? 48.409 -1.313 -38.663 1.00 81.19 429 LYS A CA 1
ATOM 3230 C C . LYS A 1 429 ? 47.660 0.025 -38.787 1.00 81.19 429 LYS A C 1
ATOM 3232 O O . LYS A 1 429 ? 46.783 0.141 -39.650 1.00 81.19 429 LYS A O 1
ATOM 3237 N N . PRO A 1 430 ? 48.036 1.059 -38.011 1.00 77.38 430 PRO A N 1
ATOM 3238 C CA . PRO A 1 430 ? 47.495 2.405 -38.185 1.00 77.38 430 PRO A CA 1
ATOM 3239 C C . PRO A 1 430 ? 47.586 2.862 -39.650 1.00 77.38 430 PRO A C 1
ATOM 3241 O O . PRO A 1 430 ? 48.642 2.760 -40.271 1.00 77.38 430 PRO A O 1
ATOM 3244 N N . GLY A 1 431 ? 46.468 3.325 -40.220 1.00 78.44 431 GLY A N 1
ATOM 3245 C CA . GLY A 1 431 ? 46.387 3.775 -41.617 1.00 78.44 431 GLY A CA 1
ATOM 3246 C C . GLY A 1 431 ? 46.164 2.675 -42.667 1.00 78.44 431 GLY A C 1
ATOM 3247 O O . GLY A 1 431 ? 46.049 2.987 -43.853 1.00 78.44 431 GLY A O 1
ATOM 3248 N N . ALA A 1 432 ? 46.064 1.402 -42.271 1.00 82.31 432 ALA A N 1
ATOM 3249 C CA . ALA A 1 432 ? 45.722 0.323 -43.194 1.00 82.31 432 ALA A CA 1
ATOM 3250 C C . ALA A 1 432 ? 44.276 0.465 -43.711 1.00 82.31 432 ALA A C 1
ATOM 3252 O O . ALA A 1 432 ? 43.336 0.662 -42.942 1.00 82.31 432 ALA A O 1
ATOM 3253 N N . LYS A 1 433 ? 44.084 0.327 -45.029 1.00 83.00 433 LYS A N 1
ATOM 3254 C CA . LYS A 1 433 ? 42.760 0.328 -45.675 1.00 83.00 433 LYS A CA 1
ATOM 3255 C C . LYS A 1 433 ? 42.130 -1.067 -45.629 1.00 83.00 433 LYS A C 1
ATOM 3257 O O . LYS A 1 433 ? 41.938 -1.701 -46.662 1.00 83.00 433 LYS A O 1
ATOM 3262 N N . THR A 1 434 ? 41.859 -1.564 -44.428 1.00 83.00 434 THR A N 1
ATOM 3263 C CA . THR A 1 434 ? 41.144 -2.830 -44.219 1.00 83.00 434 THR A CA 1
ATOM 3264 C C . THR A 1 434 ? 39.665 -2.564 -43.925 1.00 83.00 434 THR A C 1
ATOM 3266 O O . THR A 1 434 ? 39.344 -1.525 -43.341 1.00 83.00 434 THR A O 1
ATOM 3269 N N . PRO A 1 435 ? 38.747 -3.479 -44.284 1.00 84.62 435 PRO A N 1
ATOM 3270 C CA . PRO A 1 435 ? 37.358 -3.400 -43.839 1.00 84.62 435 PRO A CA 1
ATOM 3271 C C . PRO A 1 435 ? 37.278 -3.306 -42.309 1.00 84.62 435 PRO A C 1
ATOM 3273 O O . PRO A 1 435 ? 38.036 -3.973 -41.604 1.00 84.62 435 PRO A O 1
ATOM 3276 N N . ARG A 1 436 ? 36.370 -2.471 -41.796 1.00 84.94 436 ARG A N 1
ATOM 3277 C CA . ARG A 1 436 ? 36.129 -2.288 -40.358 1.00 84.94 436 ARG A CA 1
ATOM 3278 C C . ARG A 1 436 ? 34.707 -2.726 -40.040 1.00 84.94 436 ARG A C 1
ATOM 3280 O O . ARG A 1 436 ? 33.788 -2.407 -40.788 1.00 84.94 436 ARG A O 1
ATOM 3287 N N . VAL A 1 437 ? 34.541 -3.420 -38.922 1.00 88.88 437 VAL A N 1
ATOM 3288 C CA . VAL A 1 437 ? 33.235 -3.753 -38.346 1.00 88.88 437 VAL A CA 1
ATOM 3289 C C . VAL A 1 437 ? 33.133 -3.028 -37.011 1.00 88.88 437 VAL A C 1
ATOM 3291 O O . VAL A 1 437 ? 34.100 -3.014 -36.250 1.00 88.88 437 VAL A O 1
ATOM 3294 N N . ALA A 1 438 ? 31.986 -2.410 -36.743 1.00 90.62 438 ALA A N 1
ATOM 3295 C CA . ALA A 1 438 ? 31.699 -1.757 -35.474 1.00 90.62 438 ALA A CA 1
ATOM 3296 C C . ALA A 1 438 ? 30.501 -2.442 -34.812 1.00 90.62 438 ALA A C 1
ATOM 3298 O O . ALA A 1 438 ? 29.453 -2.601 -35.436 1.00 90.62 438 ALA A O 1
ATOM 3299 N N . PHE A 1 439 ? 30.672 -2.824 -33.549 1.00 91.56 439 PHE A N 1
ATOM 3300 C CA . PHE A 1 439 ? 29.578 -3.204 -32.665 1.00 91.56 439 PHE A CA 1
ATOM 3301 C C . PHE A 1 439 ? 29.295 -2.005 -31.768 1.00 91.56 439 PHE A C 1
ATOM 3303 O O . PHE A 1 439 ? 30.216 -1.487 -31.138 1.00 91.56 439 PHE A O 1
ATOM 3310 N N . VAL A 1 440 ? 28.047 -1.546 -31.750 1.00 92.88 440 VAL A N 1
ATOM 3311 C CA . VAL A 1 440 ? 27.632 -0.359 -30.997 1.00 92.88 440 VAL A CA 1
ATOM 3312 C C . VAL A 1 440 ? 26.487 -0.753 -30.077 1.00 92.88 440 VAL A C 1
ATOM 3314 O O . VAL A 1 440 ? 25.536 -1.399 -30.512 1.00 92.88 440 VAL A O 1
ATOM 3317 N N . ALA A 1 441 ? 26.600 -0.363 -28.813 1.00 91.50 441 ALA A N 1
ATOM 3318 C CA . ALA A 1 441 ? 25.555 -0.465 -27.808 1.00 91.50 441 ALA A CA 1
ATOM 3319 C C . ALA A 1 441 ? 25.530 0.850 -27.029 1.00 91.50 441 ALA A C 1
ATOM 3321 O O . ALA A 1 441 ? 26.588 1.418 -26.750 1.00 91.50 441 ALA A O 1
ATOM 3322 N N . HIS A 1 442 ? 24.336 1.338 -26.717 1.00 91.75 442 HIS A N 1
ATOM 3323 C CA . HIS A 1 442 ? 24.173 2.524 -25.889 1.00 91.75 442 HIS A CA 1
ATOM 3324 C C . HIS A 1 442 ? 24.274 2.132 -24.403 1.00 91.75 442 HIS A C 1
ATOM 3326 O O . HIS A 1 442 ? 23.947 1.000 -24.040 1.00 91.75 442 HIS A O 1
ATOM 3332 N N . MET A 1 443 ? 24.807 3.028 -23.569 1.00 91.81 443 MET A N 1
ATOM 3333 C CA . MET A 1 443 ? 24.943 2.819 -22.116 1.00 91.81 443 MET A CA 1
ATOM 3334 C C . MET A 1 443 ? 23.902 3.606 -21.324 1.00 91.81 443 MET A C 1
ATOM 3336 O O . MET A 1 443 ? 23.693 3.318 -20.150 1.00 91.81 443 MET A O 1
ATOM 3340 N N . ASP A 1 444 ? 23.316 4.618 -21.954 1.00 91.38 444 ASP A N 1
ATOM 3341 C CA . ASP A 1 444 ? 22.410 5.556 -21.329 1.00 91.38 444 ASP A CA 1
ATOM 3342 C C . ASP A 1 444 ? 21.008 4.972 -21.152 1.00 91.38 444 ASP A C 1
ATOM 3344 O O . ASP A 1 444 ? 20.571 4.063 -21.871 1.00 91.38 444 ASP A O 1
ATOM 3348 N N . GLU A 1 445 ? 20.301 5.553 -20.192 1.00 90.06 445 GLU A N 1
ATOM 3349 C CA . GLU A 1 445 ? 18.890 5.317 -19.922 1.00 90.06 445 GLU A CA 1
ATOM 3350 C C . GLU A 1 445 ? 18.136 6.641 -19.729 1.00 90.06 445 GLU A C 1
ATOM 3352 O O . GLU A 1 445 ? 18.719 7.704 -19.498 1.00 90.06 445 GLU A O 1
ATOM 3357 N N . ILE A 1 446 ? 16.808 6.564 -19.816 1.00 90.38 446 ILE A N 1
ATOM 3358 C CA . ILE A 1 446 ? 15.914 7.689 -19.526 1.00 90.38 446 ILE A CA 1
ATOM 3359 C C . ILE A 1 446 ? 15.952 7.965 -18.022 1.00 90.38 446 ILE A C 1
ATOM 3361 O O . ILE A 1 446 ? 15.937 7.037 -17.215 1.00 90.38 446 ILE A O 1
ATOM 3365 N N . GLY A 1 447 ? 15.932 9.237 -17.637 1.00 91.19 447 GLY A N 1
ATOM 3366 C CA . GLY A 1 447 ? 15.917 9.623 -16.234 1.00 91.19 447 GLY A CA 1
ATOM 3367 C C . GLY A 1 447 ? 15.561 11.085 -16.023 1.00 91.19 447 GLY A C 1
ATOM 3368 O O . GLY A 1 447 ? 14.898 11.718 -16.846 1.00 91.19 447 GLY A O 1
ATOM 3369 N N . TYR A 1 448 ? 16.020 11.620 -14.899 1.00 93.19 448 TYR A N 1
ATOM 3370 C CA . TYR A 1 448 ? 15.773 12.994 -14.490 1.00 93.19 448 TYR A CA 1
ATOM 3371 C C . TYR A 1 448 ? 17.054 13.612 -13.936 1.00 93.19 448 TYR A C 1
ATOM 3373 O O . TYR A 1 448 ? 17.819 12.942 -13.246 1.00 93.19 448 TYR A O 1
ATOM 3381 N N . GLU A 1 449 ? 17.258 14.899 -14.197 1.00 93.50 449 GLU A N 1
ATOM 3382 C CA . GLU A 1 449 ? 18.323 15.698 -13.592 1.00 93.50 449 GLU A CA 1
ATOM 3383 C C . GLU A 1 449 ? 17.729 16.718 -12.624 1.00 93.50 449 GLU A C 1
ATOM 3385 O O . GLU A 1 449 ? 16.756 17.397 -12.954 1.00 93.50 449 GLU A O 1
ATOM 3390 N N . VAL A 1 450 ? 18.328 16.862 -11.441 1.00 94.69 450 VAL A N 1
ATOM 3391 C CA . VAL A 1 450 ? 17.936 17.900 -10.481 1.00 94.69 450 VAL A CA 1
ATOM 3392 C C . VAL A 1 450 ? 18.330 19.272 -11.029 1.00 94.69 450 VAL A C 1
ATOM 3394 O O . VAL A 1 450 ? 19.508 19.572 -11.202 1.00 94.69 450 VAL A O 1
ATOM 3397 N N . LYS A 1 451 ? 17.332 20.123 -11.264 1.00 95.38 451 LYS A N 1
ATOM 3398 C CA . LYS A 1 451 ? 17.488 21.488 -11.776 1.00 95.38 451 LYS A CA 1
ATOM 3399 C C . LYS A 1 451 ? 17.627 22.515 -10.653 1.00 95.38 451 LYS A C 1
ATOM 3401 O O . LYS A 1 451 ? 18.443 23.429 -10.748 1.00 95.38 451 LYS A O 1
ATOM 3406 N N . SER A 1 452 ? 16.810 22.391 -9.611 1.00 95.88 452 SER A N 1
ATOM 3407 C CA . SER A 1 452 ? 16.851 23.255 -8.428 1.00 95.88 452 SER A CA 1
ATOM 3408 C C . SER A 1 452 ? 16.296 22.536 -7.205 1.00 95.88 452 SER A C 1
ATOM 3410 O O . SER A 1 452 ? 15.510 21.594 -7.320 1.00 95.88 452 SER A O 1
ATOM 3412 N N . VAL A 1 453 ? 16.712 23.006 -6.030 1.00 94.94 453 VAL A N 1
ATOM 3413 C CA . VAL A 1 453 ? 16.155 22.610 -4.735 1.00 94.94 453 VAL A CA 1
ATOM 3414 C C . VAL A 1 453 ? 15.337 23.783 -4.214 1.00 94.94 453 VAL A C 1
ATOM 3416 O O . VAL A 1 453 ? 15.861 24.889 -4.073 1.00 94.94 453 VAL A O 1
ATOM 3419 N N . GLU A 1 454 ? 14.056 23.548 -3.967 1.00 93.31 454 GLU A N 1
ATOM 3420 C CA . GLU A 1 454 ? 13.136 24.547 -3.433 1.00 93.31 454 GLU A CA 1
ATOM 3421 C C . GLU A 1 454 ? 13.371 24.788 -1.931 1.00 93.31 454 GLU A C 1
ATOM 3423 O O . GLU A 1 454 ? 13.905 23.912 -1.241 1.00 93.31 454 GLU A O 1
ATOM 3428 N N . PRO A 1 455 ? 12.952 25.945 -1.377 1.00 91.50 455 PRO A N 1
ATOM 3429 C CA . PRO A 1 455 ? 13.128 26.254 0.046 1.00 91.50 455 PRO A CA 1
ATOM 3430 C C . PRO A 1 455 ? 12.485 25.245 1.007 1.00 91.50 455 PRO A C 1
ATOM 3432 O O . PRO A 1 455 ? 12.912 25.133 2.153 1.00 91.50 455 PRO A O 1
ATOM 3435 N N . ASP A 1 456 ? 11.465 24.518 0.552 1.00 84.00 456 ASP A N 1
ATOM 3436 C CA . ASP A 1 456 ? 10.763 23.486 1.317 1.00 84.00 456 ASP A CA 1
ATOM 3437 C C . ASP A 1 456 ? 11.342 22.070 1.114 1.00 84.00 456 ASP A C 1
ATOM 3439 O O . ASP A 1 456 ? 10.820 21.097 1.656 1.00 84.00 456 ASP A O 1
ATOM 3443 N N . GLY A 1 457 ? 12.433 21.950 0.349 1.00 86.50 457 GLY A N 1
ATOM 3444 C CA . GLY A 1 457 ? 13.148 20.701 0.099 1.00 86.50 457 GLY A CA 1
ATOM 3445 C C . GLY A 1 457 ? 12.657 19.899 -1.108 1.00 86.50 457 GLY A C 1
ATOM 3446 O O . GLY A 1 457 ? 13.209 18.829 -1.372 1.00 86.50 457 GLY A O 1
ATOM 3447 N N . ARG A 1 458 ? 11.660 20.380 -1.864 1.00 89.31 458 ARG A N 1
ATOM 3448 C CA . ARG A 1 458 ? 11.265 19.737 -3.128 1.00 89.31 458 ARG A CA 1
ATOM 3449 C C . ARG A 1 458 ? 12.346 19.909 -4.194 1.00 89.31 458 ARG A C 1
ATOM 3451 O O . ARG A 1 458 ? 13.056 20.912 -4.228 1.00 89.31 458 ARG A O 1
ATOM 3458 N N . LEU A 1 459 ? 12.446 18.935 -5.094 1.00 92.50 459 LEU A N 1
ATOM 3459 C CA . LEU A 1 459 ? 13.365 18.980 -6.228 1.00 92.50 459 LEU A CA 1
ATOM 3460 C C . LEU A 1 459 ? 12.586 19.342 -7.492 1.00 92.50 459 LEU A C 1
ATOM 3462 O O . LEU A 1 459 ? 11.631 18.649 -7.840 1.00 92.50 459 LEU A O 1
ATOM 3466 N N . GLN A 1 460 ? 13.005 20.389 -8.204 1.00 94.19 460 GLN A N 1
ATOM 3467 C CA . GLN A 1 460 ? 12.610 20.543 -9.603 1.00 94.19 460 GLN A CA 1
ATOM 3468 C C . GLN A 1 460 ? 13.536 19.705 -10.467 1.00 94.19 460 GLN A C 1
ATOM 3470 O O . GLN A 1 460 ? 14.755 19.736 -10.283 1.00 94.19 460 GLN A O 1
ATOM 3475 N N . VAL A 1 461 ? 12.967 19.005 -11.442 1.00 93.69 461 VAL A N 1
ATOM 3476 C CA . VAL A 1 461 ? 13.722 18.118 -12.324 1.00 93.69 461 VAL A CA 1
ATOM 3477 C C . VAL A 1 461 ? 13.539 18.466 -13.797 1.00 93.69 461 VAL A C 1
ATOM 3479 O O . VAL A 1 461 ? 12.488 18.955 -14.211 1.00 93.69 461 VAL A O 1
ATOM 3482 N N . SER A 1 462 ? 14.570 18.186 -14.588 1.00 93.25 462 SER A N 1
ATOM 3483 C CA . SER A 1 462 ? 14.527 18.171 -16.050 1.00 93.25 462 SER A CA 1
ATOM 3484 C C . SER A 1 462 ? 14.517 16.724 -16.533 1.00 93.25 462 SER A C 1
ATOM 3486 O O . SER A 1 462 ? 15.231 15.888 -15.984 1.00 93.25 462 SER A O 1
ATOM 3488 N N . VAL A 1 463 ? 13.722 16.417 -17.557 1.00 92.44 463 VAL A N 1
ATOM 3489 C CA . VAL A 1 463 ? 13.704 15.079 -18.167 1.00 92.44 463 VAL A CA 1
ATOM 3490 C C . VAL A 1 463 ? 15.000 14.860 -18.948 1.00 92.44 463 VAL A C 1
ATOM 3492 O O . VAL A 1 463 ? 15.386 15.710 -19.752 1.00 92.44 463 VAL A O 1
ATOM 3495 N N . LEU A 1 464 ? 15.642 13.715 -18.730 1.00 90.50 464 LEU A N 1
ATOM 3496 C CA . LEU A 1 464 ? 16.776 13.230 -19.509 1.00 90.50 464 LEU A CA 1
ATOM 3497 C C . LEU A 1 464 ? 16.305 12.098 -20.429 1.00 90.50 464 LEU A C 1
ATOM 3499 O O . LEU A 1 464 ? 15.759 11.098 -19.963 1.00 90.50 464 LEU A O 1
ATOM 3503 N N . GLY A 1 465 ? 16.511 12.258 -21.737 1.00 83.25 465 GLY A N 1
ATOM 3504 C CA . GLY A 1 465 ? 16.028 11.322 -22.755 1.00 83.25 465 GLY A CA 1
ATOM 3505 C C . GLY A 1 465 ? 14.584 11.584 -23.204 1.00 83.25 465 GLY A C 1
ATOM 3506 O O . GLY A 1 465 ? 13.980 12.608 -22.887 1.00 83.25 465 GLY A O 1
ATOM 3507 N N . GLY A 1 466 ? 14.036 10.667 -24.005 1.00 78.25 466 GLY A N 1
ATOM 3508 C CA . GLY A 1 466 ? 12.649 10.711 -24.480 1.00 78.25 466 GLY A CA 1
ATOM 3509 C C . GLY A 1 466 ? 11.850 9.532 -23.932 1.00 78.25 466 GLY A C 1
ATOM 3510 O O . GLY A 1 466 ? 12.327 8.405 -23.975 1.00 78.25 466 GLY A O 1
ATOM 3511 N N . GLY A 1 467 ? 10.637 9.763 -23.428 1.00 79.00 467 GLY A N 1
ATOM 3512 C CA . GLY A 1 467 ? 9.848 8.730 -22.753 1.00 79.00 467 GLY A CA 1
ATOM 3513 C C . GLY A 1 467 ? 8.448 9.202 -22.367 1.00 79.00 467 GLY A C 1
ATOM 3514 O O . GLY A 1 467 ? 8.143 10.389 -22.466 1.00 79.00 467 GLY A O 1
ATOM 3515 N N . PHE A 1 468 ? 7.614 8.270 -21.902 1.00 85.25 468 PHE A N 1
ATOM 3516 C CA . PHE A 1 468 ? 6.372 8.600 -21.198 1.00 85.25 468 PHE A CA 1
ATOM 3517 C C . PHE A 1 468 ? 6.716 8.861 -19.736 1.00 85.25 468 PHE A C 1
ATOM 3519 O O . PHE A 1 468 ? 7.037 7.932 -18.992 1.00 85.25 468 PHE A O 1
ATOM 3526 N N . THR A 1 469 ? 6.702 10.127 -19.330 1.00 85.94 469 THR A N 1
ATOM 3527 C CA . THR A 1 469 ? 7.014 10.514 -17.948 1.00 85.94 469 THR A CA 1
ATOM 3528 C C . THR A 1 469 ? 5.972 9.979 -16.970 1.00 85.94 469 THR A C 1
ATOM 3530 O O . THR A 1 469 ? 6.279 9.748 -15.803 1.00 85.94 469 THR A O 1
ATOM 3533 N N . GLU A 1 470 ? 4.763 9.697 -17.456 1.00 86.81 470 GLU A N 1
ATOM 3534 C CA . GLU A 1 470 ? 3.653 9.132 -16.701 1.00 86.81 470 GLU A CA 1
ATOM 3535 C C . GLU A 1 470 ? 3.965 7.764 -16.086 1.00 86.81 470 GLU A C 1
ATOM 3537 O O . GLU A 1 470 ? 3.360 7.416 -15.075 1.00 86.81 470 GLU A O 1
ATOM 3542 N N . TYR A 1 471 ? 4.929 7.011 -16.632 1.00 88.00 471 TYR A N 1
ATOM 3543 C CA . TYR A 1 471 ? 5.369 5.744 -16.037 1.00 88.00 471 TYR A CA 1
ATOM 3544 C C . TYR A 1 471 ? 6.102 5.923 -14.709 1.00 88.00 471 TYR A C 1
ATOM 3546 O O . TYR A 1 471 ? 6.152 4.987 -13.919 1.00 88.00 471 TYR A O 1
ATOM 3554 N N . PHE A 1 472 ? 6.671 7.101 -14.455 1.00 88.62 4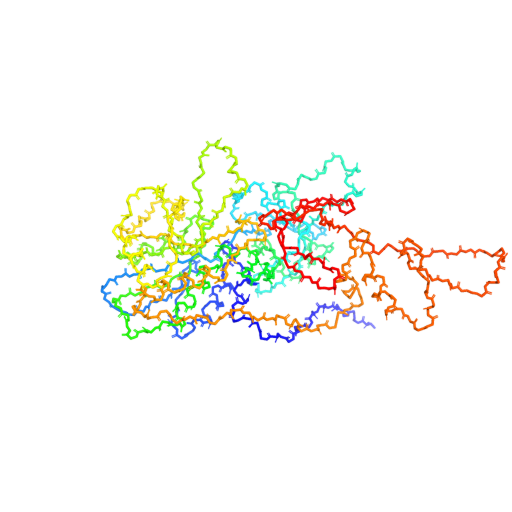72 PHE A N 1
ATOM 3555 C CA . PHE A 1 472 ? 7.477 7.363 -13.263 1.00 88.62 472 PHE A CA 1
ATOM 3556 C C . PHE A 1 472 ? 6.738 8.207 -12.220 1.00 88.62 472 PHE A C 1
ATOM 3558 O O . PHE A 1 472 ? 7.126 8.202 -11.055 1.00 88.62 472 PHE A O 1
ATOM 3565 N N . LEU A 1 473 ? 5.668 8.910 -12.610 1.00 89.81 473 LEU A N 1
ATOM 3566 C CA . LEU A 1 473 ? 4.868 9.718 -11.685 1.00 89.81 473 LEU A CA 1
ATOM 3567 C C . LEU A 1 473 ? 4.300 8.846 -10.565 1.00 89.81 473 LEU A C 1
ATOM 3569 O O . LEU A 1 473 ? 3.872 7.720 -10.804 1.00 89.81 473 LEU A O 1
ATOM 3573 N N . GLY A 1 474 ? 4.276 9.365 -9.341 1.00 90.94 474 GLY A N 1
ATOM 3574 C CA . GLY A 1 474 ? 3.737 8.679 -8.175 1.00 90.94 474 GLY A CA 1
ATOM 3575 C C . GLY A 1 474 ? 4.507 7.421 -7.776 1.00 90.94 474 GLY A C 1
ATOM 3576 O O . GLY A 1 474 ? 3.931 6.601 -7.063 1.00 90.94 474 GLY A O 1
ATOM 3577 N N . HIS A 1 475 ? 5.759 7.256 -8.220 1.00 93.19 475 HIS A N 1
ATOM 3578 C CA . HIS A 1 475 ? 6.621 6.120 -7.881 1.00 93.19 475 HIS A CA 1
ATOM 3579 C C . HIS A 1 475 ? 7.846 6.538 -7.058 1.00 93.19 475 HIS A C 1
ATOM 3581 O O . HIS A 1 475 ? 8.303 7.683 -7.143 1.00 93.19 475 HIS A O 1
ATOM 3587 N N . PRO A 1 476 ? 8.410 5.614 -6.256 1.00 91.62 476 PRO A N 1
ATOM 3588 C CA . PRO A 1 476 ? 9.675 5.851 -5.579 1.00 91.62 476 PRO A CA 1
ATOM 3589 C C . PRO A 1 476 ? 10.812 5.988 -6.593 1.00 91.62 476 PRO A C 1
ATOM 3591 O O . PRO A 1 476 ? 10.938 5.175 -7.509 1.00 91.62 476 PRO A O 1
ATOM 3594 N N . VAL A 1 477 ? 11.686 6.965 -6.377 1.00 90.81 477 VAL A N 1
ATOM 3595 C CA . VAL A 1 477 ? 12.890 7.196 -7.184 1.00 90.81 477 VAL A CA 1
ATOM 3596 C C . VAL A 1 477 ? 14.136 7.224 -6.307 1.00 90.81 477 VAL A C 1
ATOM 3598 O O . VAL A 1 477 ? 14.059 7.410 -5.090 1.00 90.81 477 VAL A O 1
ATOM 3601 N N . LEU A 1 478 ? 15.298 7.031 -6.927 1.00 90.62 478 LEU A N 1
ATOM 3602 C CA . LEU A 1 478 ? 16.593 7.273 -6.302 1.00 90.62 478 LEU A CA 1
ATOM 3603 C C . LEU A 1 478 ? 17.180 8.562 -6.870 1.00 90.62 478 LEU A C 1
ATOM 3605 O O . LEU A 1 478 ? 17.230 8.753 -8.080 1.00 90.62 478 LEU A O 1
ATOM 3609 N N . VAL A 1 479 ? 17.630 9.438 -5.980 1.00 91.44 479 VAL A N 1
ATOM 3610 C CA . VAL A 1 479 ? 18.394 10.634 -6.319 1.00 91.44 479 VAL A CA 1
ATOM 3611 C C . VAL A 1 479 ? 19.858 10.317 -6.060 1.00 91.44 479 VAL A C 1
ATOM 3613 O O . VAL A 1 479 ? 20.256 10.102 -4.913 1.00 91.44 479 VAL A O 1
ATOM 3616 N N . HIS A 1 480 ? 20.648 10.255 -7.127 1.00 90.75 480 HIS A N 1
ATOM 3617 C CA . HIS A 1 480 ? 22.080 9.975 -7.058 1.00 90.75 480 HIS A CA 1
ATOM 3618 C C . HIS A 1 480 ? 22.863 11.248 -6.722 1.00 90.75 480 HIS A C 1
ATOM 3620 O O . HIS A 1 480 ? 22.610 12.314 -7.282 1.00 90.75 480 HIS A O 1
ATOM 3626 N N . LEU A 1 481 ? 23.805 11.137 -5.788 1.00 89.06 481 LEU A N 1
ATOM 3627 C CA . LEU A 1 481 ? 24.635 12.237 -5.310 1.00 89.06 481 LEU A CA 1
ATOM 3628 C C . LEU A 1 481 ? 26.031 12.178 -5.940 1.00 89.06 481 LEU A C 1
ATOM 3630 O O . LEU A 1 481 ? 26.514 11.117 -6.335 1.00 89.06 481 LEU A O 1
ATOM 3634 N N . ALA A 1 482 ? 26.713 13.324 -5.989 1.00 85.31 482 ALA A N 1
ATOM 3635 C CA . ALA A 1 482 ? 28.049 13.438 -6.583 1.00 85.31 482 ALA A CA 1
ATOM 3636 C C . ALA A 1 482 ? 29.131 12.612 -5.856 1.00 85.31 482 ALA A C 1
ATOM 3638 O O . ALA A 1 482 ? 30.171 12.315 -6.436 1.00 85.31 482 ALA A O 1
ATOM 3639 N N . ASP A 1 483 ? 28.897 12.239 -4.596 1.00 85.00 483 ASP A N 1
ATOM 3640 C CA . ASP A 1 483 ? 29.788 11.394 -3.794 1.00 85.00 483 ASP A CA 1
ATOM 3641 C C . ASP A 1 483 ? 29.566 9.883 -4.022 1.00 85.00 483 ASP A C 1
ATOM 3643 O O . ASP A 1 483 ? 30.221 9.059 -3.382 1.00 85.00 483 ASP A O 1
ATOM 3647 N N . GLY A 1 484 ? 28.654 9.514 -4.929 1.00 81.75 484 GLY A N 1
ATOM 3648 C CA . GLY A 1 484 ? 28.288 8.132 -5.235 1.00 81.75 484 GLY A CA 1
ATOM 3649 C C . GLY A 1 484 ? 27.207 7.545 -4.323 1.00 81.75 484 GLY A C 1
ATOM 3650 O O . GLY A 1 484 ? 26.768 6.420 -4.562 1.00 81.75 484 GLY A O 1
ATOM 3651 N N . ASN A 1 485 ? 26.743 8.282 -3.308 1.00 86.06 485 ASN A N 1
ATOM 3652 C CA . ASN A 1 485 ? 25.605 7.868 -2.492 1.00 86.06 485 ASN A CA 1
ATOM 3653 C C . ASN A 1 485 ? 24.278 8.126 -3.218 1.00 86.06 485 ASN A C 1
ATOM 3655 O O . ASN A 1 485 ? 24.212 8.751 -4.278 1.00 86.06 485 ASN A O 1
ATOM 3659 N N . SER A 1 486 ? 23.180 7.613 -2.670 1.00 87.94 486 SER A N 1
ATOM 3660 C CA . SER A 1 486 ? 21.838 7.879 -3.193 1.00 87.94 486 SER A CA 1
ATOM 3661 C C . SER A 1 486 ? 20.842 8.056 -2.060 1.00 87.94 486 SER A C 1
ATOM 3663 O O . SER A 1 486 ? 20.954 7.409 -1.019 1.00 87.94 486 SER A O 1
ATOM 3665 N N . VAL A 1 487 ? 19.854 8.919 -2.275 1.00 89.25 487 VAL A N 1
ATOM 3666 C CA . VAL A 1 487 ? 18.742 9.146 -1.347 1.00 89.25 487 VAL A CA 1
ATOM 3667 C C . VAL A 1 487 ? 17.422 8.813 -2.029 1.00 89.25 487 VAL A C 1
ATOM 3669 O O . VAL A 1 487 ? 17.283 8.974 -3.239 1.00 89.25 487 VAL A O 1
ATOM 3672 N N . GLY A 1 488 ? 16.453 8.309 -1.270 1.00 89.50 488 GLY A N 1
ATOM 3673 C CA . GLY A 1 488 ? 15.133 8.005 -1.815 1.00 89.50 488 GLY A CA 1
ATOM 3674 C C . GLY A 1 488 ? 14.262 9.251 -1.941 1.00 89.50 488 GLY A C 1
ATOM 3675 O O . GLY A 1 488 ? 14.269 10.117 -1.062 1.00 89.50 488 GLY A O 1
ATOM 3676 N N . GLY A 1 489 ? 13.490 9.308 -3.021 1.00 90.00 489 GLY A N 1
ATOM 3677 C CA . GLY A 1 489 ? 12.502 10.340 -3.308 1.00 90.00 489 GLY A CA 1
ATOM 3678 C C . GLY A 1 489 ? 11.203 9.743 -3.843 1.00 90.00 489 GLY A C 1
ATOM 3679 O O . GLY A 1 489 ? 11.087 8.531 -4.030 1.00 90.00 489 GLY A O 1
ATOM 3680 N N . VAL A 1 490 ? 10.231 10.611 -4.102 1.00 91.38 490 VAL A N 1
ATOM 3681 C CA . VAL A 1 490 ? 8.997 10.288 -4.827 1.00 91.38 490 VAL A CA 1
ATOM 3682 C C . VAL A 1 490 ? 8.851 11.312 -5.937 1.00 91.38 490 VAL A C 1
ATOM 3684 O O . VAL A 1 490 ? 9.034 12.502 -5.669 1.00 91.38 490 VAL A O 1
ATOM 3687 N N . LEU A 1 491 ? 8.579 10.838 -7.151 1.00 89.12 491 LEU A N 1
ATOM 3688 C CA . LEU A 1 491 ? 8.417 11.685 -8.329 1.00 89.12 491 LEU A CA 1
ATOM 3689 C C . LEU A 1 491 ? 6.963 12.095 -8.558 1.00 89.12 491 LEU A C 1
ATOM 3691 O O . LEU A 1 491 ? 6.079 11.210 -8.472 1.00 89.12 491 LEU A O 1
#

Radius of gyration: 26.18 Å; chains: 1; bounding box: 78×68×79 Å

Secondary structure (DSSP, 8-state):
-------------PPPP---TTHHHHHS--BTT-THHHHHHHHHHTGGGT-EE-TT--EEEEEE-SS-EEEEEEE--B-EEEEEEE-TTSPEEEEEESSS-SSTTTTGGGTT-EEEEE-TTSPEEEEEEPPPPTTTGGG-TT---SSSGGG-EEE-S-SSHHHHHHHT--TT-EEEE----EEETTTEEE-TTHHHHHHHHHHHHHHHH--GGG--SEEEEEEES-TTTTSHHHHHHHHHH--SEEEEES--B----TTPPPPPS---PPSSEEEEESSTTSPPPHHHHHHHHHHHHTT--EEEEE-BPPP--SSSPPPPPPSEEEEEE---BSTTSTT-EEEHHHHHHHHHHHHHHHH------PPP-------------HHHHHHTS--BTT-THHHHHHHHHHS-TT--EEE-TT--EEE--S-PPTT-------------B-EEEEEEE-TTSPEEEEEESSS-GGGTTTSEEEEE-TTS-EEEEE-

Sequence (491 aa):
MSSLALAVWAFPSGAQSPESDLDWLLTTPGVSGYEQELGAKIRERLKEFSSKTDNLGNVIVTLGSGAPLRLIVTPMDEPGYVVSAITADGYLRVQRLPQQPPNAVFDTLHFAQPAWVMTRSGRKVSGVFAGLSVHLQPLRQNAPKMNHPDEIYVDVGASSAAEVRAAGVNVLDPIALQRERRNVGSESWTAPAAGDRFGCLALVELLERLDKTKLRGTLTVAFVAQQWTGGRGLDRLLLEIHPDEMMHIGRLTPPRAPGAPAAPAEVELPRGVLLGATDPSAPLSVFAAELKALADKHRVPFAAVAATPPRIAGSGTHSAFPERFAQLGIATRWPVTPAETVSDADMNALSSILLAYAADSEPERAAARHTNQNRPTRQLPLIGQLVEVYGASGHEAAVREKVQKLLPKWAKTETDAAGNLLLHLGDAKPGAKTPRVAFVAHMDEIGYEVKSVEPDGRLQVSVLGGGFTEYFLGHPVLVHLADGNSVGGVL

pLDDT: mean 86.44, std 17.04, range [22.58, 98.69]